Protein AF-A0A2R6RPQ1-F1 (afdb_monomer_lite)

pLDDT: mean 72.68, std 21.68, range [27.14, 97.88]

Radius of gyration: 32.25 Å; chains: 1; bounding box: 82×90×90 Å

Sequence (615 aa):
MAISNAATFDIHPNHFAHPYYYAAYEILMYARKSGQYRSARMYDILIGACVKQGRFLASSLLSSILVKDWQAYSARQKSISAQGKSASSKCTKACSIDSGVDHPSSQGKLSWEEASLLAGTGTGISETLTSPPYPTAQLLTLITSGIEIVMSHPNAYRYFHEFMMKLIRSFKGTECLPIPSLDTRSHHALLHCALRHRFSPRLASDILEHMCGSSDRPLKPTIETFNILTRSGTILGRLDISEAALEALRREHNFITSNNGSLLPSLDKEASPPLTARNRPELKPGRWKPPIALDGQLTLPKGMLAPRTPVKADAYTVTSYLTHLTSVGEAHLVVESLFHALPELSSIDHPEWGDLLADERRAVQRQSRAVDLRRVVALGPQFFAVLLNVLSKAGQTGLFKRVWTLAIQAQQAGWIKGFSTDTVPWCLSIHAYTSVLQCYTKQLLRGSRRSTVNNRDVWIPHTNHLIQGWARFVYQRDQLRLPSKQSKEADNLMFRSSISGGQAVYHSLNEMRMAAEAEGVHGLELPSPDTRFFQAALELFSLKPGAQGGWSPRSSRWTPMLQEVAEVMVSTGHPVPSGFRHLLVDRWEPGTRHFARPPTLNRSPFAYSHVVKNT

Structure (mmCIF, N/CA/C/O backbone):
data_AF-A0A2R6RPQ1-F1
#
_entry.id   AF-A0A2R6RPQ1-F1
#
loop_
_atom_site.group_PDB
_atom_site.id
_atom_site.type_symbol
_atom_site.label_atom_id
_atom_site.label_alt_id
_atom_site.label_comp_id
_atom_site.label_asym_id
_atom_site.label_entity_id
_atom_site.label_seq_id
_atom_site.pdbx_PDB_ins_code
_atom_site.Cartn_x
_atom_site.Cartn_y
_atom_site.Cartn_z
_atom_site.occupancy
_atom_site.B_iso_or_equiv
_atom_site.auth_seq_id
_atom_site.auth_comp_id
_atom_site.auth_asym_id
_atom_site.auth_atom_id
_atom_site.pdbx_PDB_model_num
ATOM 1 N N . MET A 1 1 ? -15.380 53.164 49.530 1.00 34.97 1 MET A N 1
ATOM 2 C CA . MET A 1 1 ? -14.778 51.996 50.209 1.00 34.97 1 MET A CA 1
ATOM 3 C C . MET A 1 1 ? -14.225 51.069 49.144 1.00 34.97 1 MET A C 1
ATOM 5 O O . MET A 1 1 ? -14.995 50.598 48.317 1.00 34.97 1 MET A O 1
ATOM 9 N N . ALA A 1 2 ? -12.903 50.900 49.102 1.00 31.56 2 ALA A N 1
ATOM 10 C CA . ALA A 1 2 ? -12.230 50.030 48.145 1.00 31.56 2 ALA A CA 1
ATOM 11 C C . ALA A 1 2 ? -12.660 48.574 48.380 1.00 31.56 2 ALA A C 1
ATOM 13 O O . ALA A 1 2 ? -12.463 48.032 49.468 1.00 31.56 2 ALA A O 1
ATOM 14 N N . ILE A 1 3 ? -13.289 47.965 47.376 1.00 31.59 3 ILE A N 1
ATOM 15 C CA . ILE A 1 3 ? -13.636 46.547 47.399 1.00 31.59 3 ILE A CA 1
ATOM 16 C C . ILE A 1 3 ? -12.333 45.775 47.201 1.00 31.59 3 ILE A C 1
ATOM 18 O O . ILE A 1 3 ? -11.701 45.852 46.151 1.00 31.59 3 ILE A O 1
ATOM 22 N N . SER A 1 4 ? -11.930 45.072 48.256 1.00 32.50 4 SER A N 1
ATOM 23 C CA . SER A 1 4 ? -10.902 44.036 48.248 1.00 32.50 4 SER A CA 1
ATOM 24 C C . SER A 1 4 ? -11.109 43.094 47.055 1.00 32.50 4 SER A C 1
ATOM 26 O O . SER A 1 4 ? -12.174 42.487 46.915 1.00 32.50 4 SER A O 1
ATOM 28 N N . ASN A 1 5 ? -10.099 42.994 46.185 1.00 33.78 5 ASN A N 1
ATOM 29 C CA . ASN A 1 5 ? -10.047 42.006 45.114 1.00 33.78 5 ASN A CA 1
ATOM 30 C C . ASN A 1 5 ? -10.124 40.606 45.735 1.00 33.78 5 ASN A C 1
ATOM 32 O O . ASN A 1 5 ? -9.162 40.120 46.329 1.00 33.78 5 ASN A O 1
ATOM 36 N N . ALA A 1 6 ? -11.285 39.965 45.601 1.00 35.72 6 ALA A N 1
ATOM 37 C CA . ALA A 1 6 ? -11.479 38.575 45.973 1.00 35.72 6 ALA A CA 1
ATOM 38 C C . ALA A 1 6 ? -10.457 37.699 45.231 1.00 35.72 6 ALA A C 1
ATOM 40 O O . ALA A 1 6 ? -10.316 37.802 44.012 1.00 35.72 6 ALA A O 1
ATOM 41 N N . ALA A 1 7 ? -9.754 36.862 45.998 1.00 37.88 7 ALA A N 1
ATOM 42 C CA . ALA A 1 7 ? -8.619 36.048 45.586 1.00 37.88 7 ALA A CA 1
ATOM 43 C C . ALA A 1 7 ? -8.793 35.419 44.194 1.00 37.88 7 ALA A C 1
ATOM 45 O O . ALA A 1 7 ? -9.527 34.445 43.995 1.00 37.88 7 ALA A O 1
ATOM 46 N N . THR A 1 8 ? -8.072 35.963 43.216 1.00 40.41 8 THR A N 1
ATOM 47 C CA . THR A 1 8 ? -7.733 35.243 41.996 1.00 40.41 8 THR A CA 1
ATOM 48 C C . THR A 1 8 ? -7.023 33.961 42.424 1.00 40.41 8 THR A C 1
ATOM 50 O O . THR A 1 8 ? -6.099 34.005 43.230 1.00 40.41 8 THR A O 1
ATOM 53 N N . PHE A 1 9 ? -7.453 32.808 41.910 1.00 41.06 9 PHE A N 1
ATOM 54 C CA . PHE A 1 9 ? -6.658 31.581 41.980 1.00 41.06 9 PHE A CA 1
ATOM 55 C C . PHE A 1 9 ? -5.396 31.811 41.127 1.00 41.06 9 PHE A C 1
ATOM 57 O O . PHE A 1 9 ? -5.355 31.454 39.949 1.00 41.06 9 PHE A O 1
ATOM 64 N N . ASP A 1 10 ? -4.409 32.505 41.694 1.00 51.81 10 ASP A N 1
ATOM 65 C CA . ASP A 1 10 ? -3.097 32.724 41.099 1.00 51.81 10 ASP A CA 1
ATOM 66 C C . ASP A 1 10 ? -2.303 31.442 41.288 1.00 51.81 10 ASP A C 1
ATOM 68 O O . ASP A 1 10 ? -1.643 31.196 42.300 1.00 51.81 10 ASP A O 1
ATOM 72 N N . ILE A 1 11 ? -2.426 30.563 40.297 1.00 54.38 11 ILE A N 1
ATOM 73 C CA . ILE A 1 11 ? -1.554 29.406 40.197 1.00 54.38 11 ILE A CA 1
ATOM 74 C C . ILE A 1 11 ? -0.184 29.942 39.785 1.00 54.38 11 ILE A C 1
ATOM 76 O O . ILE A 1 11 ? 0.103 30.107 38.607 1.00 54.38 11 ILE A O 1
ATOM 80 N N . HIS A 1 12 ? 0.638 30.291 40.771 1.00 62.16 12 HIS A N 1
ATOM 81 C CA . HIS A 1 12 ? 1.961 30.839 40.522 1.00 62.16 12 HIS A CA 1
ATOM 82 C C . HIS A 1 12 ? 2.840 29.791 39.806 1.00 62.16 12 HIS A C 1
ATOM 84 O O . HIS A 1 12 ? 2.807 28.621 40.195 1.00 62.16 12 HIS A O 1
ATOM 90 N N . PRO A 1 13 ? 3.664 30.181 38.811 1.00 55.53 13 PRO A N 1
ATOM 91 C CA . PRO A 1 13 ? 4.709 29.357 38.187 1.00 55.53 13 PRO A CA 1
ATOM 92 C C . PRO A 1 13 ? 5.431 28.381 39.119 1.00 55.53 13 PRO A C 1
ATOM 94 O O . PRO A 1 13 ? 5.660 27.222 38.787 1.00 55.53 13 PRO A O 1
ATOM 97 N N . ASN A 1 14 ? 5.742 28.860 40.320 1.00 64.38 14 ASN A N 1
ATOM 98 C CA . ASN A 1 14 ? 6.535 28.151 41.320 1.00 64.38 14 ASN A CA 1
ATOM 99 C C . ASN A 1 14 ? 5.770 27.005 42.004 1.00 64.38 14 ASN A C 1
ATOM 101 O O . ASN A 1 14 ? 6.375 26.201 42.702 1.00 64.38 14 ASN A O 1
ATOM 105 N N . HIS A 1 15 ? 4.453 26.896 41.804 1.00 56.19 15 HIS A N 1
ATOM 106 C CA . HIS A 1 15 ? 3.652 25.768 42.297 1.00 56.19 15 HIS A CA 1
ATOM 107 C C . HIS A 1 15 ? 3.852 24.500 41.461 1.00 56.19 15 HIS A C 1
ATOM 109 O O . HIS A 1 15 ? 3.397 23.416 41.827 1.00 56.19 15 HIS A O 1
ATOM 115 N N . PHE A 1 16 ? 4.552 24.622 40.337 1.00 60.72 16 PHE A N 1
ATOM 116 C CA . PHE A 1 16 ? 4.850 23.529 39.440 1.00 60.72 16 PHE A CA 1
ATOM 117 C C . PHE A 1 16 ? 6.276 23.040 39.675 1.00 60.72 16 PHE A C 1
ATOM 119 O O . PHE A 1 16 ? 7.216 23.483 39.027 1.00 60.72 16 PHE A O 1
ATOM 126 N N . ALA A 1 17 ? 6.433 22.070 40.580 1.00 53.12 17 ALA A N 1
ATOM 127 C CA . ALA A 1 17 ? 7.731 21.441 40.858 1.00 53.12 17 ALA A CA 1
ATOM 128 C C . ALA A 1 17 ? 8.337 20.725 39.632 1.00 53.12 17 ALA A C 1
ATOM 130 O O . ALA A 1 17 ? 9.531 20.444 39.599 1.00 53.12 17 ALA A O 1
ATOM 131 N N . HIS A 1 18 ? 7.517 20.423 38.617 1.00 48.12 18 HIS A N 1
ATOM 132 C CA . HIS A 1 18 ? 7.955 19.768 37.391 1.00 48.12 18 HIS A CA 1
ATOM 133 C C . HIS A 1 18 ? 7.893 20.741 36.198 1.00 48.12 18 HIS A C 1
ATOM 135 O O . HIS A 1 18 ? 6.820 21.299 35.941 1.00 48.12 18 HIS A O 1
ATOM 141 N N . PRO A 1 19 ? 8.963 20.850 35.380 1.00 52.66 19 PRO A N 1
ATOM 142 C CA . PRO A 1 19 ? 9.015 21.725 34.198 1.00 52.66 19 PRO A CA 1
ATOM 143 C C . PRO A 1 19 ? 7.858 21.554 33.198 1.00 52.66 19 PRO A C 1
ATOM 145 O O . PRO A 1 19 ? 7.511 22.469 32.459 1.00 52.66 19 PRO A O 1
ATOM 148 N N . TYR A 1 20 ? 7.226 20.379 33.176 1.00 49.62 20 TYR A N 1
ATOM 149 C CA . TYR A 1 20 ? 6.141 20.062 32.251 1.00 49.62 20 TYR A CA 1
ATOM 150 C C . TYR A 1 20 ? 4.796 20.653 32.679 1.00 49.62 20 TYR A C 1
ATOM 152 O O . TYR A 1 20 ? 3.994 21.035 31.827 1.00 49.62 20 TYR A O 1
ATOM 160 N N . TYR A 1 21 ? 4.557 20.778 33.986 1.00 54.41 21 TYR A N 1
ATOM 161 C CA . TYR A 1 21 ? 3.373 21.467 34.494 1.00 54.41 21 TYR A CA 1
ATOM 162 C C . TYR A 1 21 ? 3.464 22.971 34.235 1.00 54.41 21 TYR A C 1
ATOM 164 O O . TYR A 1 21 ? 2.461 23.595 33.898 1.00 54.41 21 TYR A O 1
ATOM 172 N N . TYR A 1 22 ? 4.682 23.513 34.295 1.00 63.03 22 TYR A N 1
ATOM 173 C CA . TYR A 1 22 ? 4.964 24.894 33.928 1.00 63.03 22 TYR A CA 1
ATOM 174 C C . TYR A 1 22 ? 4.674 25.163 32.442 1.00 63.03 22 TYR A C 1
ATOM 176 O O . TYR A 1 22 ? 3.955 26.104 32.125 1.00 63.03 22 TYR A O 1
ATOM 184 N N . ALA A 1 23 ? 5.117 24.288 31.531 1.00 55.12 23 ALA A N 1
ATOM 185 C CA . ALA A 1 23 ? 4.832 24.433 30.099 1.00 55.12 23 ALA A CA 1
ATOM 186 C C . ALA A 1 23 ? 3.325 24.361 29.772 1.00 55.12 23 ALA A C 1
ATOM 188 O O . ALA A 1 23 ? 2.811 25.170 29.001 1.00 55.12 23 ALA A O 1
ATOM 189 N N . ALA A 1 24 ? 2.586 23.425 30.382 1.00 57.16 24 ALA A N 1
ATOM 190 C CA . ALA A 1 24 ? 1.132 23.342 30.211 1.00 57.16 24 ALA A CA 1
ATOM 191 C C . ALA A 1 24 ? 0.411 24.582 30.771 1.00 57.16 24 ALA A C 1
ATOM 193 O O . ALA A 1 24 ? -0.535 25.080 30.157 1.00 57.16 24 ALA A O 1
ATOM 194 N N . TYR A 1 25 ? 0.882 25.098 31.909 1.00 69.06 25 TYR A N 1
ATOM 195 C CA . TYR A 1 25 ? 0.409 26.349 32.493 1.00 69.06 25 TYR A CA 1
ATOM 196 C C . TYR A 1 25 ? 0.687 27.550 31.583 1.00 69.06 25 TYR A C 1
ATOM 198 O O . TYR A 1 25 ? -0.220 28.348 31.359 1.00 69.06 25 TYR A O 1
ATOM 206 N N . GLU A 1 26 ? 1.880 27.661 30.993 1.00 62.97 26 GLU A N 1
ATOM 207 C CA . GLU A 1 26 ? 2.202 28.747 30.062 1.00 62.97 26 GLU A CA 1
ATOM 208 C C . GLU A 1 26 ? 1.294 28.742 28.832 1.00 62.97 26 GLU A C 1
ATOM 210 O O . GLU A 1 26 ? 0.776 29.794 28.464 1.00 62.97 26 GLU A O 1
ATOM 215 N N . ILE A 1 27 ? 1.020 27.573 28.244 1.00 59.56 27 ILE A N 1
ATOM 216 C CA . ILE A 1 27 ? 0.085 27.442 27.113 1.00 59.56 27 ILE A CA 1
ATOM 217 C C . ILE A 1 27 ? -1.307 27.957 27.503 1.00 59.56 27 ILE A C 1
ATOM 219 O O . ILE A 1 27 ? -1.929 28.721 26.761 1.00 59.56 27 ILE A O 1
ATOM 223 N N . LEU A 1 28 ? -1.784 27.585 28.693 1.00 57.44 28 LEU A N 1
ATOM 224 C CA . LEU A 1 28 ? -3.063 28.045 29.238 1.00 57.44 28 LEU A CA 1
ATOM 225 C C . LEU A 1 28 ? -3.078 29.554 29.513 1.00 57.44 28 LEU A C 1
ATOM 227 O O . LEU A 1 28 ? -4.072 30.225 29.228 1.00 57.44 28 LEU A O 1
ATOM 231 N N . MET A 1 29 ? -1.981 30.106 30.030 1.00 67.19 29 MET A N 1
ATOM 232 C CA . MET A 1 29 ? -1.843 31.538 30.294 1.00 67.19 29 MET A CA 1
ATOM 233 C C . MET A 1 29 ? -1.752 32.352 29.004 1.00 67.19 29 MET A C 1
ATOM 235 O O . MET A 1 29 ? -2.341 33.430 28.930 1.00 67.19 29 MET A O 1
ATOM 239 N N . TYR A 1 30 ? -1.100 31.832 27.965 1.00 56.69 30 TYR A N 1
ATOM 240 C CA . TYR A 1 30 ? -1.080 32.442 26.635 1.00 56.69 30 TYR A CA 1
ATOM 241 C C . TYR A 1 30 ? -2.463 32.425 25.974 1.00 56.69 30 TYR A C 1
ATOM 243 O O . TYR A 1 30 ? -2.905 33.449 25.446 1.00 56.69 30 TYR A O 1
ATOM 251 N N . ALA A 1 31 ? -3.197 31.313 26.070 1.00 56.12 31 ALA A N 1
ATOM 252 C CA . ALA A 1 31 ? -4.586 31.237 25.610 1.00 56.12 31 ALA A CA 1
ATOM 253 C C . ALA A 1 31 ? -5.502 32.216 26.373 1.00 56.12 31 ALA A C 1
ATOM 255 O O . ALA A 1 31 ? -6.422 32.799 25.807 1.00 56.12 31 ALA A O 1
ATOM 256 N N . ARG A 1 32 ? -5.225 32.446 27.664 1.00 57.81 32 ARG A N 1
ATOM 257 C CA . ARG A 1 32 ? -5.951 33.417 28.497 1.00 57.81 32 ARG A CA 1
ATOM 258 C C . ARG A 1 32 ? -5.621 34.869 28.139 1.00 57.81 32 ARG A C 1
ATOM 260 O O . ARG A 1 32 ? -6.533 35.687 28.087 1.00 57.81 32 ARG A O 1
ATOM 267 N N . LYS A 1 33 ? -4.349 35.187 27.878 1.00 58.38 33 LYS A N 1
ATOM 268 C CA . LYS A 1 33 ? -3.893 36.530 27.471 1.00 58.38 33 LYS A CA 1
ATOM 269 C C . LYS A 1 33 ? -4.378 36.929 26.075 1.00 58.38 33 LYS A C 1
ATOM 271 O O . LYS A 1 33 ? -4.585 38.108 25.831 1.00 58.38 33 LYS A O 1
ATOM 276 N N . SER A 1 34 ? -4.576 35.962 25.179 1.00 55.28 34 SER A N 1
ATOM 277 C CA . SER A 1 34 ? -5.017 36.202 23.795 1.00 55.28 34 SER A CA 1
ATOM 278 C C . SER A 1 34 ? -6.529 36.416 23.633 1.00 55.28 34 SER A C 1
ATOM 280 O O . SER A 1 34 ? -6.989 36.629 22.516 1.00 55.28 34 SER A O 1
ATOM 282 N N . GLY A 1 35 ? -7.313 36.379 24.719 1.00 48.66 35 GLY A N 1
ATOM 283 C CA . GLY A 1 35 ? -8.727 36.775 24.702 1.00 48.66 35 GLY A CA 1
ATOM 284 C C . GLY A 1 35 ? -9.652 35.896 23.852 1.00 48.66 35 GLY A C 1
ATOM 285 O O . GLY A 1 35 ? -10.775 36.303 23.567 1.00 48.66 35 GLY A O 1
ATOM 286 N N . GLN A 1 36 ? -9.217 34.700 23.435 1.00 51.22 36 GLN A N 1
ATOM 287 C CA . GLN A 1 36 ? -10.046 33.825 22.606 1.00 51.22 36 GLN A CA 1
ATOM 288 C C . GLN A 1 36 ? -11.323 33.400 23.350 1.00 51.22 36 GLN A C 1
ATOM 290 O O . GLN A 1 36 ? -11.267 32.886 24.474 1.00 51.22 36 GLN A O 1
ATOM 295 N N . TYR A 1 37 ? -12.483 33.571 22.707 1.00 51.00 37 TYR A N 1
ATOM 296 C CA . TYR A 1 37 ? -13.746 33.041 23.213 1.00 51.00 37 TYR A CA 1
ATOM 297 C C . TYR A 1 37 ? -13.701 31.513 23.200 1.00 51.00 37 TYR A C 1
ATOM 299 O O . TYR A 1 37 ? -13.619 30.854 22.163 1.00 51.00 37 TYR A O 1
ATOM 307 N N . ARG A 1 38 ? -13.739 30.954 24.405 1.00 58.47 38 ARG A N 1
ATOM 308 C CA . ARG A 1 38 ? -13.648 29.523 24.677 1.00 58.47 38 ARG A CA 1
ATOM 309 C C . ARG A 1 38 ? -14.938 28.847 24.212 1.00 58.47 38 ARG A C 1
ATOM 311 O O . ARG A 1 38 ? -15.959 28.944 24.886 1.00 58.47 38 ARG A O 1
ATOM 318 N N . SER A 1 39 ? -14.902 28.166 23.069 1.00 55.00 39 SER A N 1
ATOM 319 C CA . SER A 1 39 ? -16.019 27.336 22.602 1.00 55.00 39 SER A CA 1
ATOM 320 C C . SER A 1 39 ? -15.804 25.870 22.987 1.00 55.00 39 SER A C 1
ATOM 322 O O . SER A 1 39 ? -14.671 25.390 23.011 1.00 55.00 39 SER A O 1
ATOM 324 N N . ALA A 1 40 ? -16.890 25.135 23.251 1.00 45.44 40 ALA A N 1
ATOM 325 C CA . ALA A 1 40 ? -16.843 23.688 23.507 1.00 45.44 40 ALA A CA 1
ATOM 326 C C . ALA A 1 40 ? -16.079 22.930 22.400 1.00 45.44 40 ALA A C 1
ATOM 328 O O . ALA A 1 40 ? -15.257 22.062 22.678 1.00 45.44 40 ALA A O 1
ATOM 329 N N . ARG A 1 41 ? -16.238 23.380 21.148 1.00 47.91 41 ARG A N 1
ATOM 330 C CA . ARG A 1 41 ? -15.550 22.846 19.967 1.00 47.91 41 ARG A CA 1
ATOM 331 C C . ARG A 1 41 ? -14.022 22.939 20.055 1.00 47.91 41 ARG A C 1
ATOM 333 O O . ARG A 1 41 ? -13.338 22.023 19.611 1.00 47.91 41 ARG A O 1
ATOM 340 N N . MET A 1 42 ? -13.471 24.012 20.629 1.00 52.00 42 MET A N 1
ATOM 341 C CA . MET A 1 42 ? -12.019 24.151 20.818 1.00 52.00 42 MET A CA 1
ATOM 342 C C . MET A 1 42 ? -11.484 23.084 21.781 1.00 52.00 42 MET A C 1
ATOM 344 O O . MET A 1 42 ? -10.427 22.498 21.539 1.00 52.00 42 MET A O 1
ATOM 348 N N . TYR A 1 43 ? -12.234 22.797 22.846 1.00 53.25 43 TYR A N 1
ATOM 349 C CA . TYR A 1 43 ? -11.879 21.764 23.815 1.00 53.25 43 TYR A CA 1
ATOM 350 C C . TYR A 1 43 ? -11.972 20.362 23.220 1.00 53.25 43 TYR A C 1
ATOM 352 O O . TYR A 1 43 ? -11.043 19.575 23.398 1.00 53.25 43 TYR A O 1
ATOM 360 N N . ASP A 1 44 ? -13.008 20.081 22.431 1.00 49.03 44 ASP A N 1
ATOM 361 C CA . ASP A 1 44 ? -13.149 18.802 21.730 1.00 49.03 44 ASP A CA 1
ATOM 362 C C . ASP A 1 44 ? -12.015 18.563 20.723 1.00 49.03 44 ASP A C 1
ATOM 364 O O . ASP A 1 44 ? -11.501 17.446 20.610 1.00 49.03 44 ASP A O 1
ATOM 368 N N . ILE A 1 45 ? -11.566 19.613 20.025 1.00 50.59 45 ILE A N 1
ATOM 369 C CA . ILE A 1 45 ? -10.430 19.538 19.096 1.00 50.59 45 ILE A CA 1
ATOM 370 C C . ILE A 1 45 ? -9.124 19.288 19.856 1.00 50.59 45 ILE A C 1
ATOM 372 O O . ILE A 1 45 ? -8.342 18.429 19.447 1.00 50.59 45 ILE A O 1
ATOM 376 N N . LEU A 1 46 ? -8.892 19.984 20.971 1.00 50.53 46 LEU A N 1
ATOM 377 C CA . LEU A 1 46 ? -7.667 19.859 21.763 1.00 50.53 46 LEU A CA 1
ATOM 378 C C . LEU A 1 46 ? -7.567 18.484 22.440 1.00 50.53 46 LEU A C 1
ATOM 380 O O . LEU A 1 46 ? -6.563 17.788 22.287 1.00 50.53 46 LEU A O 1
ATOM 384 N N . ILE A 1 47 ? -8.637 18.048 23.109 1.00 51.81 47 ILE A N 1
ATOM 385 C CA . ILE A 1 47 ? -8.743 16.715 23.719 1.00 51.81 47 ILE A CA 1
ATOM 386 C C . ILE A 1 47 ? -8.648 15.648 22.627 1.00 51.81 47 ILE A C 1
ATOM 388 O O . ILE A 1 47 ? -7.875 14.695 22.740 1.00 51.81 47 ILE A O 1
ATOM 392 N N . GLY A 1 48 ? -9.354 15.839 21.511 1.00 50.62 48 GLY A N 1
ATOM 393 C CA . GLY A 1 48 ? -9.275 14.972 20.344 1.00 50.62 48 GLY A CA 1
ATOM 394 C C . GLY A 1 48 ? -7.849 14.842 19.805 1.00 50.62 48 GLY A C 1
ATOM 395 O O . GLY A 1 48 ? -7.409 13.724 19.533 1.00 50.62 48 GLY A O 1
ATOM 396 N N . ALA A 1 49 ? -7.106 15.943 19.689 1.00 48.22 49 ALA A N 1
ATOM 397 C CA . ALA A 1 49 ? -5.726 15.964 19.213 1.00 48.22 49 ALA A CA 1
ATOM 398 C C . ALA A 1 49 ? -4.767 15.255 20.181 1.00 48.22 49 ALA A C 1
ATOM 400 O O . ALA A 1 49 ? -3.949 14.440 19.735 1.00 48.22 49 ALA A O 1
ATOM 401 N N . CYS A 1 50 ? -4.907 15.490 21.488 1.00 49.75 50 CYS A N 1
ATOM 402 C CA . CYS A 1 50 ? -4.085 14.847 22.511 1.00 49.75 50 CYS A CA 1
ATOM 403 C C . CYS A 1 50 ? -4.370 13.335 22.622 1.00 49.75 50 CYS A C 1
ATOM 405 O O . CYS A 1 50 ? -3.433 12.538 22.716 1.00 49.75 50 CYS A O 1
ATOM 407 N N . VAL A 1 51 ? -5.634 12.917 22.497 1.00 46.84 51 VAL A N 1
ATOM 408 C CA . VAL A 1 51 ? -6.044 11.501 22.452 1.00 46.84 51 VAL A CA 1
ATOM 409 C C . VAL A 1 51 ? -5.559 10.812 21.166 1.00 46.84 51 VAL A C 1
ATOM 411 O O . VAL A 1 51 ? -5.020 9.709 21.232 1.00 46.84 51 VAL A O 1
ATOM 414 N N . LYS A 1 52 ? -5.671 11.455 19.987 1.00 46.06 52 LYS A N 1
ATOM 415 C CA . LYS A 1 52 ? -5.232 10.878 18.689 1.00 46.06 52 LYS A CA 1
ATOM 416 C C . LYS A 1 52 ? -3.717 10.669 18.586 1.00 46.06 52 LYS A C 1
ATOM 418 O O . LYS A 1 52 ? -3.289 9.864 17.769 1.00 46.06 52 LYS A O 1
ATOM 423 N N . GLN A 1 53 ? -2.903 11.393 19.355 1.00 48.84 53 GLN A N 1
ATOM 424 C CA . GLN A 1 53 ? -1.433 11.297 19.304 1.00 48.84 53 GLN A CA 1
ATOM 425 C C . GLN A 1 53 ? -0.825 10.378 20.375 1.00 48.84 53 GLN A C 1
ATOM 427 O O . GLN A 1 53 ? 0.395 10.332 20.502 1.00 48.84 53 GLN A O 1
ATOM 432 N N . GLY A 1 54 ? -1.637 9.675 21.175 1.00 46.22 54 GLY A N 1
ATOM 433 C CA . GLY A 1 54 ? -1.123 8.917 22.324 1.00 46.22 54 GLY A CA 1
ATOM 434 C C . GLY A 1 54 ? -0.559 9.814 23.438 1.00 46.22 54 GLY A C 1
ATOM 435 O O . GLY A 1 54 ? 0.202 9.352 24.280 1.00 46.22 54 GLY A O 1
ATOM 436 N N . ARG A 1 55 ? -0.936 11.101 23.461 1.00 55.44 55 ARG A N 1
ATOM 437 C CA . ARG A 1 55 ? -0.480 12.134 24.410 1.00 55.44 55 ARG A CA 1
ATOM 438 C C . ARG A 1 55 ? -1.513 12.323 25.529 1.00 55.44 55 ARG A C 1
ATOM 440 O O . ARG A 1 55 ? -1.913 13.439 25.860 1.00 55.44 55 ARG A O 1
ATOM 447 N N . PHE A 1 56 ? -1.971 11.208 26.099 1.00 52.72 56 PHE A N 1
ATOM 448 C CA . PHE A 1 56 ? -3.075 11.173 27.064 1.00 52.72 56 PHE A CA 1
ATOM 449 C C . PHE A 1 56 ? -2.736 11.866 28.387 1.00 52.72 56 PHE A C 1
ATOM 451 O O . PHE A 1 56 ? -3.612 12.502 28.946 1.00 52.72 56 PHE A O 1
ATOM 458 N N . LEU A 1 57 ? -1.475 11.824 28.841 1.00 48.25 57 LEU A N 1
ATOM 459 C CA . LEU A 1 57 ? -1.015 12.518 30.054 1.00 48.25 57 LEU A CA 1
ATOM 460 C C . LEU A 1 57 ? -1.138 14.040 29.932 1.00 48.25 57 LEU A C 1
ATOM 462 O O . LEU A 1 57 ? -1.667 14.686 30.829 1.00 48.25 57 LEU A O 1
ATOM 466 N N . ALA A 1 58 ? -0.712 14.607 28.798 1.00 51.66 58 ALA A N 1
ATOM 467 C CA . ALA A 1 58 ? -0.913 16.023 28.503 1.00 51.66 58 ALA A CA 1
ATOM 468 C C . ALA A 1 58 ? -2.408 16.339 28.336 1.00 51.66 58 ALA A C 1
ATOM 470 O O . ALA A 1 58 ? -2.870 17.343 28.865 1.00 51.66 58 ALA A O 1
ATOM 471 N N . SER A 1 59 ? -3.181 15.449 27.694 1.00 51.16 59 SER A N 1
ATOM 472 C CA . SER A 1 59 ? -4.642 15.578 27.582 1.00 51.16 59 SER A CA 1
ATOM 473 C C . SER A 1 59 ? -5.336 15.590 28.938 1.00 51.16 59 SER A C 1
ATOM 475 O O . SER A 1 59 ? -6.236 16.394 29.139 1.00 51.16 59 SER A O 1
ATOM 477 N N . SER A 1 60 ? -4.962 14.696 29.856 1.00 51.66 60 SER A N 1
ATOM 478 C CA . SER A 1 60 ? -5.578 14.552 31.175 1.00 51.66 60 SER A CA 1
ATOM 479 C C . SER A 1 60 ? -5.171 15.695 32.090 1.00 51.66 60 SER A C 1
ATOM 481 O O . SER A 1 60 ? -6.002 16.187 32.845 1.00 51.66 60 SER A O 1
ATOM 483 N N . LEU A 1 61 ? -3.931 16.179 31.972 1.00 54.12 61 LEU A N 1
ATOM 484 C CA . LEU A 1 61 ? -3.475 17.372 32.678 1.00 54.12 61 LEU A CA 1
ATOM 485 C C . LEU A 1 61 ? -4.158 18.631 32.175 1.00 54.12 61 LEU A C 1
ATOM 487 O O . LEU A 1 61 ? -4.762 19.332 32.984 1.00 54.12 61 LEU A O 1
ATOM 491 N N . LEU A 1 62 ? -4.157 18.876 30.862 1.00 56.91 62 LEU A N 1
ATOM 492 C CA . LEU A 1 62 ? -4.915 19.985 30.294 1.00 56.91 62 LEU A CA 1
ATOM 493 C C . LEU A 1 62 ? -6.397 19.853 30.635 1.00 56.91 62 LEU A C 1
ATOM 495 O O . LEU A 1 62 ? -6.973 20.823 31.093 1.00 56.91 62 LEU A O 1
ATOM 499 N N . SER A 1 63 ? -7.003 18.669 30.523 1.00 53.06 63 SER A N 1
ATOM 500 C CA . SER A 1 63 ? -8.414 18.471 30.890 1.00 53.06 63 SER A CA 1
ATOM 501 C C . SER A 1 63 ? -8.664 18.757 32.369 1.00 53.06 63 SER A C 1
ATOM 503 O O . SER A 1 63 ? -9.621 19.447 32.688 1.00 53.06 63 SER A O 1
ATOM 505 N N . SER A 1 64 ? -7.801 18.303 33.283 1.00 50.75 64 SER A N 1
ATOM 506 C CA . SER A 1 64 ? -7.947 18.578 34.720 1.00 50.75 64 SER A CA 1
ATOM 507 C C . SER A 1 64 ? -7.819 20.070 35.047 1.00 50.75 64 SER A C 1
ATOM 509 O O . SER A 1 64 ? -8.600 20.596 35.842 1.00 50.75 64 SER A O 1
ATOM 511 N N . ILE A 1 65 ? -6.893 20.772 34.383 1.00 56.59 65 ILE A N 1
ATOM 512 C CA . ILE A 1 65 ? -6.707 22.217 34.538 1.00 56.59 65 ILE A CA 1
ATOM 513 C C . ILE A 1 65 ? -7.900 22.969 33.933 1.00 56.59 65 ILE A C 1
ATOM 515 O O . ILE A 1 65 ? -8.424 23.891 34.551 1.00 56.59 65 ILE A O 1
ATOM 519 N N . LEU A 1 66 ? -8.389 22.533 32.773 1.00 55.72 66 LEU A N 1
ATOM 520 C CA . LEU A 1 66 ? -9.536 23.118 32.082 1.00 55.72 66 LEU A CA 1
ATOM 521 C C . LEU A 1 66 ? -10.855 22.903 32.832 1.00 55.72 66 LEU A C 1
ATOM 523 O O . LEU A 1 66 ? -11.660 23.827 32.912 1.00 55.72 66 LEU A O 1
ATOM 527 N N . VAL A 1 67 ? -11.066 21.731 33.436 1.00 54.28 67 VAL A N 1
ATOM 528 C CA . VAL A 1 67 ? -12.238 21.445 34.279 1.00 54.28 67 VAL A CA 1
ATOM 529 C C . VAL A 1 67 ? -12.218 22.313 35.535 1.00 54.28 67 VAL A C 1
ATOM 531 O O . VAL A 1 67 ? -13.244 22.901 35.880 1.00 54.28 67 VAL A O 1
ATOM 534 N N . LYS A 1 68 ? -11.062 22.458 36.197 1.00 52.75 68 LYS A N 1
ATOM 535 C CA . LYS A 1 68 ? -10.927 23.366 37.347 1.00 52.75 68 LYS A CA 1
ATOM 536 C C . LYS A 1 68 ? -11.165 24.826 36.960 1.00 52.75 68 LYS A C 1
ATOM 538 O O . LYS A 1 68 ? -11.848 25.540 37.693 1.00 52.75 68 LYS A O 1
ATOM 543 N N . ASP A 1 69 ? -10.660 25.259 35.808 1.00 52.91 69 ASP A N 1
ATOM 544 C CA . ASP A 1 69 ? -10.880 26.620 35.307 1.00 52.91 69 ASP A CA 1
ATOM 545 C C . ASP A 1 69 ? -12.363 26.862 34.958 1.00 52.91 69 ASP A C 1
ATOM 547 O O . ASP A 1 69 ? -12.933 27.898 35.305 1.00 52.91 69 ASP A O 1
ATOM 551 N N . TRP A 1 70 ? -13.044 25.873 34.369 1.00 65.69 70 TRP A N 1
ATOM 552 C CA . TRP A 1 70 ? -14.486 25.930 34.101 1.00 65.69 70 TRP A CA 1
ATOM 553 C C . TRP A 1 70 ? -15.334 25.974 35.383 1.00 65.69 70 TRP A C 1
ATOM 555 O O . TRP A 1 70 ? -16.295 26.747 35.468 1.00 65.69 70 TRP A O 1
ATOM 565 N N . GLN A 1 71 ? -14.974 25.197 36.408 1.00 59.34 71 GLN A N 1
ATOM 566 C CA . GLN A 1 71 ? -15.634 25.241 37.719 1.00 59.34 71 GLN A CA 1
ATOM 567 C C . GLN A 1 71 ? -15.463 26.615 38.381 1.00 59.34 71 GLN A C 1
ATOM 569 O O . GLN A 1 71 ? -16.436 27.182 38.886 1.00 59.34 71 GLN A O 1
ATOM 574 N N . ALA A 1 72 ? -14.256 27.187 38.318 1.00 59.47 72 ALA A N 1
ATOM 575 C CA . ALA A 1 72 ? -13.977 28.526 38.829 1.00 59.47 72 ALA A CA 1
ATOM 576 C C . ALA A 1 72 ? -14.771 29.606 38.074 1.00 59.47 72 ALA A C 1
ATOM 578 O O . ALA A 1 72 ? -15.309 30.522 38.696 1.00 59.47 72 ALA A O 1
ATOM 579 N N . TYR A 1 73 ? -14.901 29.489 36.750 1.00 65.94 73 TYR A N 1
ATOM 580 C CA . TYR A 1 73 ? -15.738 30.382 35.945 1.00 65.94 73 TYR A CA 1
ATOM 581 C C . TYR A 1 73 ? -17.227 30.272 36.314 1.00 65.94 73 TYR A C 1
ATOM 583 O O . TYR A 1 73 ? -17.896 31.283 36.529 1.00 65.94 73 TYR A O 1
ATOM 591 N N . SER A 1 74 ? -17.737 29.049 36.466 1.00 58.75 74 SER A N 1
ATOM 592 C CA . SER A 1 74 ? -19.136 28.791 36.831 1.00 58.75 74 SER A CA 1
ATOM 593 C C . SER A 1 74 ? -19.485 29.333 38.222 1.00 58.75 74 SER A C 1
ATOM 595 O O . SER A 1 74 ? -20.574 29.870 38.424 1.00 58.75 74 SER A O 1
ATOM 597 N N . ALA A 1 75 ? -18.554 29.250 39.177 1.00 64.56 75 ALA A N 1
ATOM 598 C CA . ALA A 1 75 ? -18.714 29.849 40.501 1.00 64.56 75 ALA A CA 1
ATOM 599 C C . ALA A 1 75 ? -18.819 31.386 40.435 1.00 64.56 75 ALA A C 1
ATOM 601 O O . ALA A 1 75 ? -19.661 31.965 41.121 1.00 64.56 75 ALA A O 1
ATOM 602 N N . ARG A 1 76 ? -18.044 32.040 39.554 1.00 69.44 76 ARG A N 1
ATOM 603 C CA . ARG A 1 76 ? -18.108 33.501 39.342 1.00 69.44 76 ARG A CA 1
ATOM 604 C C . ARG A 1 76 ? -19.429 33.947 38.729 1.00 69.44 76 ARG A C 1
ATOM 606 O O . ARG A 1 76 ? -20.001 34.941 39.160 1.00 69.44 76 ARG A O 1
ATOM 613 N N . GLN A 1 77 ? -19.939 33.213 37.742 1.00 72.06 77 GLN A N 1
ATOM 614 C CA . GLN A 1 77 ? -21.237 33.538 37.141 1.00 72.06 77 GLN A CA 1
ATOM 615 C C . GLN A 1 77 ? -22.369 33.440 38.172 1.00 72.06 77 GLN A C 1
ATOM 617 O O . GLN A 1 77 ? -23.223 34.323 38.255 1.00 72.06 77 GLN A O 1
ATOM 622 N N . LYS A 1 78 ? -22.321 32.424 39.045 1.00 76.44 78 LYS A N 1
ATOM 623 C CA . LYS A 1 78 ? -23.266 32.302 40.162 1.00 76.44 78 LYS A CA 1
ATOM 624 C C . LYS A 1 78 ? -23.159 33.481 41.133 1.00 76.44 78 LYS A C 1
ATOM 626 O O . LYS A 1 78 ? -24.195 34.045 41.480 1.00 76.44 78 LYS A O 1
ATOM 631 N N . SER A 1 79 ? -21.954 33.919 41.509 1.00 72.25 79 SER A N 1
ATOM 632 C CA . SER A 1 79 ? -21.789 35.078 42.403 1.00 72.25 79 SER A CA 1
ATOM 633 C C . SER A 1 79 ? -22.241 36.398 41.770 1.00 72.25 79 SER A C 1
ATOM 635 O O . SER A 1 79 ? -22.890 37.194 42.444 1.00 72.25 79 SER A O 1
ATOM 637 N N . ILE A 1 80 ? -21.980 36.608 40.474 1.00 75.81 80 ILE A N 1
ATOM 638 C CA . ILE A 1 80 ? -22.443 37.795 39.733 1.00 75.81 80 ILE A CA 1
ATOM 639 C C . ILE A 1 80 ? -23.975 37.815 39.672 1.00 75.81 80 ILE A C 1
ATOM 641 O O . ILE A 1 80 ? -24.595 38.838 39.961 1.00 75.81 80 ILE A O 1
ATOM 645 N N . SER A 1 81 ? -24.606 36.672 39.386 1.00 74.31 81 SER A N 1
ATOM 646 C CA . SER A 1 81 ? -26.072 36.568 39.361 1.00 74.31 81 SER A CA 1
ATOM 647 C C . SER A 1 81 ? -26.718 36.763 40.743 1.00 74.31 81 SER A C 1
ATOM 649 O O . SER A 1 81 ? -27.811 37.322 40.839 1.00 74.31 81 SER A O 1
ATOM 651 N N . ALA A 1 82 ? -26.038 36.365 41.825 1.00 74.00 82 ALA A N 1
ATOM 652 C CA . ALA A 1 82 ? -26.493 36.592 43.196 1.00 74.00 82 ALA A CA 1
ATOM 653 C C . ALA A 1 82 ? -26.355 38.068 43.616 1.00 74.00 82 ALA A C 1
ATOM 655 O O . ALA A 1 82 ? -27.257 38.613 44.251 1.00 74.00 82 ALA A O 1
ATOM 656 N N . GLN A 1 83 ? -25.278 38.743 43.202 1.00 68.56 83 GLN A N 1
ATOM 657 C CA . GLN A 1 83 ? -25.081 40.176 43.452 1.00 68.56 83 GLN A CA 1
ATOM 658 C C . GLN A 1 83 ? -26.033 41.053 42.625 1.00 68.56 83 GLN A C 1
ATOM 660 O O . GLN A 1 83 ? -26.579 42.021 43.153 1.00 68.56 83 GLN A O 1
ATOM 665 N N . GLY A 1 84 ? -26.322 40.679 41.373 1.00 64.88 84 GLY A N 1
ATOM 666 C CA . GLY A 1 84 ? -27.296 41.382 40.530 1.00 64.88 84 GLY A CA 1
ATOM 667 C C . GLY A 1 84 ? -28.717 41.371 41.110 1.00 64.88 84 GLY A C 1
ATOM 668 O O . GLY A 1 84 ? -29.422 42.378 41.052 1.00 64.88 84 GLY A O 1
ATOM 669 N N . LYS A 1 85 ? -29.118 40.275 41.771 1.00 61.91 85 LYS A N 1
ATOM 670 C CA . LYS A 1 85 ? -30.425 40.182 42.449 1.00 61.91 85 LYS A CA 1
ATOM 671 C C . LYS A 1 85 ? -30.519 41.041 43.715 1.00 61.91 85 LYS A C 1
ATOM 673 O O . LYS A 1 85 ? -31.607 41.508 44.034 1.00 61.91 85 LYS A O 1
ATOM 678 N N . SER A 1 86 ? -29.403 41.319 44.393 1.00 54.72 86 SER A N 1
ATOM 679 C CA . SER A 1 86 ? -29.389 42.224 45.554 1.00 54.72 86 SER A CA 1
ATOM 680 C C . SER A 1 86 ? -29.442 43.707 45.162 1.00 54.72 86 SER A C 1
ATOM 682 O O . SER A 1 86 ? -29.903 44.522 45.959 1.00 54.72 86 SER A O 1
ATOM 684 N N . ALA A 1 87 ? -28.991 44.069 43.957 1.00 53.03 87 ALA A N 1
ATOM 685 C CA . ALA A 1 87 ? -29.025 45.450 43.464 1.00 53.03 87 ALA A CA 1
ATOM 686 C C . ALA A 1 87 ? -30.357 45.809 42.774 1.00 53.03 87 ALA A C 1
ATOM 688 O O . ALA A 1 87 ? -30.798 46.954 42.839 1.00 53.03 87 ALA A O 1
ATOM 689 N N . SER A 1 88 ? -31.050 44.828 42.183 1.00 48.19 88 SER A N 1
ATOM 690 C CA . SER A 1 88 ? -32.315 45.040 41.459 1.00 48.19 88 SER A CA 1
ATOM 691 C C . SER A 1 88 ? -33.558 45.211 42.354 1.00 48.19 88 SER A C 1
ATOM 693 O O . SER A 1 88 ? -34.635 45.498 41.841 1.00 48.19 88 SER A O 1
ATOM 695 N N . SER A 1 89 ? -33.441 45.076 43.681 1.00 48.16 89 SER A N 1
ATOM 696 C CA . SER A 1 89 ? -34.551 45.301 44.628 1.00 48.16 89 SER A CA 1
ATOM 697 C C . SER A 1 89 ? -34.761 46.783 45.001 1.00 48.16 89 SER A C 1
ATOM 699 O O . SER A 1 89 ? -35.651 47.094 45.793 1.00 48.16 89 SER A O 1
ATOM 701 N N . LYS A 1 90 ? -33.956 47.713 44.470 1.00 47.78 90 LYS A N 1
ATOM 702 C CA . LYS A 1 90 ? -34.050 49.154 44.766 1.00 47.78 90 LYS A CA 1
ATOM 703 C C . LYS A 1 90 ? -34.031 50.015 43.498 1.00 47.78 90 LYS A C 1
ATOM 705 O O . LYS A 1 90 ? -33.236 50.937 43.409 1.00 47.78 90 LYS A O 1
ATOM 710 N N . CYS A 1 91 ? -34.893 49.746 42.517 1.00 48.75 91 CYS A N 1
ATOM 711 C CA . CYS A 1 91 ? -35.320 50.796 41.581 1.00 48.75 91 CYS A CA 1
ATOM 712 C C . CYS A 1 91 ? -36.536 50.354 40.755 1.00 48.75 91 CYS A C 1
ATOM 714 O O . CYS A 1 91 ? -36.394 49.812 39.665 1.00 48.75 91 CYS A O 1
ATOM 716 N N . THR A 1 92 ? -37.743 50.596 41.262 1.00 38.81 92 THR A N 1
ATOM 717 C CA . THR A 1 92 ? -38.961 50.608 40.438 1.00 38.81 92 THR A CA 1
ATOM 718 C C . THR A 1 92 ? -39.868 51.737 40.905 1.00 38.81 92 THR A C 1
ATOM 720 O O . THR A 1 92 ? -40.681 51.542 41.806 1.00 38.81 92 THR A O 1
ATOM 723 N N . LYS A 1 93 ? -39.729 52.915 40.288 1.00 43.97 93 LYS A N 1
ATOM 724 C CA . LYS A 1 93 ? -40.827 53.866 40.062 1.00 43.97 93 LYS A CA 1
ATOM 725 C C . LYS A 1 93 ? -40.571 54.645 38.765 1.00 43.97 93 LYS A C 1
ATOM 727 O O . LYS A 1 93 ? -39.553 55.318 38.678 1.00 43.97 93 LYS A O 1
ATOM 732 N N . ALA A 1 94 ? -41.570 54.587 37.873 1.00 40.72 94 ALA A N 1
ATOM 733 C CA . ALA A 1 94 ? -41.811 55.433 36.690 1.00 40.72 94 ALA A CA 1
ATOM 734 C C . ALA A 1 94 ? -40.827 55.221 35.508 1.00 40.72 94 ALA A C 1
ATOM 736 O O . ALA A 1 94 ? -39.635 55.084 35.724 1.00 40.72 94 ALA A O 1
ATOM 737 N N . CYS A 1 95 ? -41.215 55.117 34.233 1.00 34.59 95 CYS A N 1
ATOM 738 C CA . CYS A 1 95 ? -42.410 55.558 33.507 1.00 34.59 95 CYS A CA 1
ATOM 739 C C . CYS A 1 95 ? -42.793 54.545 32.410 1.00 34.59 95 CYS A C 1
ATOM 741 O O . CYS A 1 95 ? -41.928 53.932 31.789 1.00 34.59 95 CYS A O 1
ATOM 743 N N . SER A 1 96 ? -44.092 54.456 32.142 1.00 39.88 96 SER A N 1
ATOM 744 C CA . SER A 1 96 ? -44.699 53.886 30.936 1.00 39.88 96 SER A CA 1
ATOM 745 C C . SER A 1 96 ? -44.677 54.924 29.813 1.00 39.88 96 SER A C 1
ATOM 747 O O . SER A 1 96 ? -45.112 56.037 30.090 1.00 39.88 96 SER A O 1
ATOM 749 N N . ILE A 1 97 ? -44.273 54.574 28.584 1.00 38.50 97 ILE A N 1
ATOM 750 C CA . ILE A 1 97 ? -44.790 55.178 27.337 1.00 38.50 97 ILE A CA 1
ATOM 751 C C . ILE A 1 97 ? -44.847 54.097 26.244 1.00 38.50 97 ILE A C 1
ATOM 753 O O . ILE A 1 97 ? -44.054 53.160 26.216 1.00 38.50 97 ILE A O 1
ATOM 757 N N . ASP A 1 98 ? -45.879 54.267 25.434 1.00 35.97 98 ASP A N 1
ATOM 758 C CA . ASP A 1 98 ? -46.631 53.380 24.562 1.00 35.97 98 ASP A CA 1
ATOM 759 C C . ASP A 1 98 ? -46.174 53.438 23.086 1.00 35.97 98 ASP A C 1
ATOM 761 O O . ASP A 1 98 ? -45.392 54.314 22.711 1.00 35.97 98 ASP A O 1
ATOM 765 N N . SER A 1 99 ? -46.792 52.583 22.257 1.00 33.53 99 SER A N 1
ATOM 766 C CA . SER A 1 99 ? -46.811 52.513 20.775 1.00 33.53 99 SER A CA 1
ATOM 767 C C . SER A 1 99 ? -45.547 51.971 20.078 1.00 33.53 99 SER A C 1
ATOM 769 O O . SER A 1 99 ? -44.431 52.324 20.426 1.00 33.53 99 SER A O 1
ATOM 771 N N . GLY A 1 100 ? -45.595 51.103 19.064 1.00 33.66 100 GLY A N 1
ATOM 772 C CA . GLY A 1 100 ? -46.681 50.587 18.228 1.00 33.66 100 GLY A CA 1
ATOM 773 C C . GLY A 1 100 ? -46.186 50.484 16.771 1.00 33.66 100 GLY A C 1
ATOM 774 O O . GLY A 1 100 ? -45.375 51.305 16.360 1.00 33.66 100 GLY A O 1
ATOM 775 N N . VAL A 1 101 ? -46.747 49.533 16.007 1.00 36.25 101 VAL A N 1
ATOM 776 C CA . VAL A 1 101 ? -46.895 49.549 14.528 1.00 36.25 101 VAL A CA 1
ATOM 777 C C . VAL A 1 101 ? -45.799 48.885 13.651 1.00 36.25 101 VAL A C 1
ATOM 779 O O . VAL A 1 101 ? -44.718 49.412 13.416 1.00 36.25 101 VAL A O 1
ATOM 782 N N . ASP A 1 102 ? -46.199 47.707 13.151 1.00 33.19 102 ASP A N 1
ATOM 783 C CA . ASP A 1 102 ? -46.255 47.193 11.766 1.00 33.19 102 ASP A CA 1
ATOM 784 C C . ASP A 1 102 ? -45.025 46.806 10.906 1.00 33.19 102 ASP A C 1
ATOM 786 O O . ASP A 1 102 ? -44.154 47.583 10.528 1.00 33.19 102 ASP A O 1
ATOM 790 N N . HIS A 1 103 ? -45.097 45.536 10.481 1.00 39.00 103 HIS A N 1
ATOM 791 C CA . HIS A 1 103 ? -44.605 44.921 9.235 1.00 39.00 103 HIS A CA 1
ATOM 792 C C . HIS A 1 103 ? -45.291 45.549 7.990 1.00 39.00 103 HIS A C 1
ATOM 794 O O . HIS A 1 103 ? -46.412 46.026 8.154 1.00 39.00 103 HIS A O 1
ATOM 800 N N . PRO A 1 104 ? -44.763 45.465 6.734 1.00 48.31 104 PRO A N 1
ATOM 801 C CA . PRO A 1 104 ? -44.597 44.161 6.074 1.00 48.31 104 PRO A CA 1
ATOM 802 C C . PRO A 1 104 ? -43.587 44.024 4.902 1.00 48.31 104 PRO A C 1
ATOM 804 O O . PRO A 1 104 ? -43.046 44.972 4.350 1.00 48.31 104 PRO A O 1
ATOM 807 N N . SER A 1 105 ? -43.375 42.748 4.559 1.00 35.25 105 SER A N 1
ATOM 808 C CA . SER A 1 105 ? -43.079 42.118 3.257 1.00 35.25 105 SER A CA 1
ATOM 809 C C . SER A 1 105 ? -42.605 42.942 2.046 1.00 35.25 105 SER A C 1
ATOM 811 O O . SER A 1 105 ? -43.329 43.804 1.559 1.00 35.25 105 SER A O 1
ATOM 813 N N . SER A 1 106 ? -41.580 42.423 1.357 1.00 34.56 106 SER A N 1
ATOM 814 C CA . SER A 1 106 ? -41.639 42.270 -0.107 1.00 34.56 106 SER A CA 1
ATOM 815 C C . SER A 1 106 ? -40.667 41.209 -0.634 1.00 34.56 106 SER A C 1
ATOM 817 O O . SER A 1 106 ? -39.520 41.109 -0.208 1.00 34.56 106 SER A O 1
ATOM 819 N N . GLN A 1 107 ? -41.180 40.432 -1.585 1.00 32.28 107 GLN A N 1
ATOM 820 C CA . GLN A 1 107 ? -40.526 39.412 -2.400 1.00 32.28 107 GLN A CA 1
ATOM 821 C C . GLN A 1 107 ? -39.454 39.998 -3.337 1.00 32.28 107 GLN A C 1
ATOM 823 O O . GLN A 1 107 ? -39.581 41.130 -3.794 1.00 32.28 107 GLN A O 1
ATOM 828 N N . GLY A 1 108 ? -38.473 39.180 -3.731 1.00 29.53 108 GLY A N 1
ATOM 829 C CA . GLY A 1 108 ? -37.552 39.498 -4.824 1.00 29.53 108 GLY A CA 1
ATOM 830 C C . GLY A 1 108 ? -36.786 38.272 -5.318 1.00 29.53 108 GLY A C 1
ATOM 831 O O . GLY A 1 108 ? -35.923 37.751 -4.622 1.00 29.53 108 GLY A O 1
ATOM 832 N N . LYS A 1 109 ? -37.147 37.804 -6.518 1.00 31.22 109 LYS A N 1
ATOM 833 C CA . LYS A 1 109 ? -36.507 36.734 -7.300 1.00 31.22 109 LYS A CA 1
ATOM 834 C C . LYS A 1 109 ? -35.034 37.060 -7.594 1.00 31.22 109 LYS A C 1
ATOM 836 O O . LYS A 1 109 ? -34.736 38.153 -8.058 1.00 31.22 109 LYS A O 1
ATOM 841 N N . LEU A 1 110 ? -34.148 36.081 -7.410 1.00 29.06 110 LEU A N 1
ATOM 842 C CA . LEU A 1 110 ? -32.748 36.119 -7.844 1.00 29.06 110 LEU A CA 1
ATOM 843 C C . LEU A 1 110 ? -32.626 35.515 -9.250 1.00 29.06 110 LEU A C 1
ATOM 845 O O . LEU A 1 110 ? -32.870 34.324 -9.439 1.00 29.06 110 LEU A O 1
ATOM 849 N N . SER A 1 111 ? -32.253 36.356 -10.213 1.00 28.02 111 SER A N 1
ATOM 850 C CA . SER A 1 111 ? -31.759 35.980 -11.538 1.00 28.02 111 SER A CA 1
ATOM 851 C C . SER A 1 111 ? -30.241 36.134 -11.527 1.00 28.02 111 SER A C 1
ATOM 853 O O . SER A 1 111 ? -29.735 37.167 -11.097 1.00 28.02 111 SER A O 1
ATOM 855 N N . TRP A 1 112 ? -29.533 35.093 -11.953 1.00 32.31 112 TRP A N 1
ATOM 856 C CA . TRP A 1 112 ? -28.083 35.077 -12.107 1.00 32.31 112 TRP A CA 1
ATOM 857 C C . TRP A 1 112 ? -27.730 35.617 -13.485 1.00 32.31 112 TRP A C 1
ATOM 859 O O . TRP A 1 112 ? -28.010 34.924 -14.452 1.00 32.31 112 TRP A O 1
ATOM 869 N N . GLU A 1 113 ? -27.126 36.803 -13.564 1.00 27.98 113 GLU A N 1
ATOM 870 C CA . GLU A 1 113 ? -26.194 37.189 -14.630 1.00 27.98 113 GLU A CA 1
ATOM 871 C C . GLU A 1 113 ? -25.581 38.573 -14.346 1.00 27.98 113 GLU A C 1
ATOM 873 O O . GLU A 1 113 ? -26.222 39.451 -13.778 1.00 27.98 113 GLU A O 1
ATOM 878 N N . GLU A 1 114 ? -24.318 38.706 -14.750 1.00 30.56 114 GLU A N 1
ATOM 879 C CA . GLU A 1 114 ? -23.526 39.935 -14.915 1.00 30.56 114 GLU A CA 1
ATOM 880 C C . GLU A 1 114 ? -22.816 40.554 -13.700 1.00 30.56 114 GLU A C 1
ATOM 882 O O . GLU A 1 114 ? -23.255 41.462 -12.996 1.00 30.56 114 GLU A O 1
ATOM 887 N N . ALA A 1 115 ? -21.581 40.072 -13.560 1.00 28.72 115 ALA A N 1
ATOM 888 C CA . ALA A 1 115 ? -20.461 40.780 -12.982 1.00 28.72 115 ALA A CA 1
ATOM 889 C C . ALA A 1 115 ? -19.970 41.925 -13.892 1.00 28.72 115 ALA A C 1
ATOM 891 O O . ALA A 1 115 ? -19.954 41.800 -15.113 1.00 28.72 115 ALA A O 1
ATOM 892 N N . SER A 1 116 ? -19.378 42.926 -13.232 1.00 28.89 116 SER A N 1
ATOM 893 C CA . SER A 1 116 ? -18.394 43.893 -13.747 1.00 28.89 116 SER A CA 1
ATOM 894 C C . SER A 1 116 ? -18.929 45.143 -14.443 1.00 28.89 116 SER A C 1
ATOM 896 O O . SER A 1 116 ? -18.992 45.183 -15.661 1.00 28.89 116 SER A O 1
ATOM 898 N N . LEU A 1 117 ? -19.150 46.213 -13.667 1.00 29.97 117 LEU A N 1
ATOM 899 C CA . LEU A 1 117 ? -18.653 47.574 -13.946 1.00 29.97 117 LEU A CA 1
ATOM 900 C C . LEU A 1 117 ? -19.180 48.550 -12.885 1.00 29.97 117 LEU A C 1
ATOM 902 O O . LEU A 1 117 ? -20.370 48.832 -12.851 1.00 29.97 117 LEU A O 1
ATOM 906 N N . LEU A 1 118 ? -18.286 49.049 -12.024 1.00 29.08 118 LEU A N 1
ATOM 907 C CA . LEU A 1 118 ? -18.112 50.471 -11.680 1.00 29.08 118 LEU A CA 1
ATOM 908 C C . LEU A 1 118 ? -17.177 50.598 -10.469 1.00 29.08 118 LEU A C 1
ATOM 910 O O . LEU A 1 118 ? -17.540 50.338 -9.324 1.00 29.08 118 LEU A O 1
ATOM 914 N N . ALA A 1 119 ? -15.948 51.027 -10.750 1.00 30.62 119 ALA A N 1
ATOM 915 C CA . ALA A 1 119 ? -15.095 51.683 -9.775 1.00 30.62 119 ALA A CA 1
ATOM 916 C C . ALA A 1 119 ? -15.506 53.161 -9.711 1.00 30.62 119 ALA A C 1
ATOM 918 O O . ALA A 1 119 ? -15.543 53.823 -10.747 1.00 30.62 119 ALA A O 1
ATOM 919 N N . GLY A 1 120 ? -15.784 53.686 -8.515 1.00 27.14 120 GLY A N 1
ATOM 920 C CA . GLY A 1 120 ? -15.938 55.128 -8.334 1.00 27.14 120 GLY A CA 1
ATOM 921 C C . GLY A 1 120 ? -16.712 55.566 -7.094 1.00 27.14 120 GLY A C 1
ATOM 922 O O . GLY A 1 120 ? -17.929 55.661 -7.126 1.00 27.14 120 GLY A O 1
ATOM 923 N N . THR A 1 121 ? -15.953 55.980 -6.076 1.00 32.28 121 THR A N 1
ATOM 924 C CA . THR A 1 121 ? -16.294 56.947 -5.009 1.00 32.28 121 THR A CA 1
ATOM 925 C C . THR A 1 121 ? -17.233 56.509 -3.878 1.00 32.28 121 THR A C 1
ATOM 927 O O . THR A 1 121 ? -18.406 56.225 -4.071 1.00 32.28 121 THR A O 1
ATOM 930 N N . GLY A 1 122 ? -16.698 56.535 -2.653 1.00 27.50 122 GLY A N 1
ATOM 931 C CA . GLY A 1 122 ? -17.449 56.314 -1.418 1.00 27.50 122 GLY A CA 1
ATOM 932 C C . GLY A 1 122 ? -16.529 56.279 -0.202 1.00 27.50 122 GLY A C 1
ATOM 933 O O . GLY A 1 122 ? -16.131 55.221 0.267 1.00 27.50 122 GLY A O 1
ATOM 934 N N . THR A 1 123 ? -16.134 57.459 0.259 1.00 32.28 123 THR A N 1
ATOM 935 C CA . THR A 1 123 ? -15.352 57.720 1.470 1.00 32.28 123 THR A CA 1
ATOM 936 C C . THR A 1 123 ? -16.049 57.253 2.751 1.00 32.28 123 THR A C 1
ATOM 938 O O . THR A 1 123 ? -17.206 57.592 2.967 1.00 32.28 123 THR A O 1
ATOM 941 N N . GLY A 1 124 ? -15.275 56.634 3.650 1.00 31.59 124 GLY A N 1
ATOM 942 C CA . GLY A 1 124 ? -15.464 56.719 5.102 1.00 31.59 124 GLY A CA 1
ATOM 943 C C . GLY A 1 124 ? -16.310 55.623 5.749 1.00 31.59 124 GLY A C 1
ATOM 944 O O . GLY A 1 124 ? -1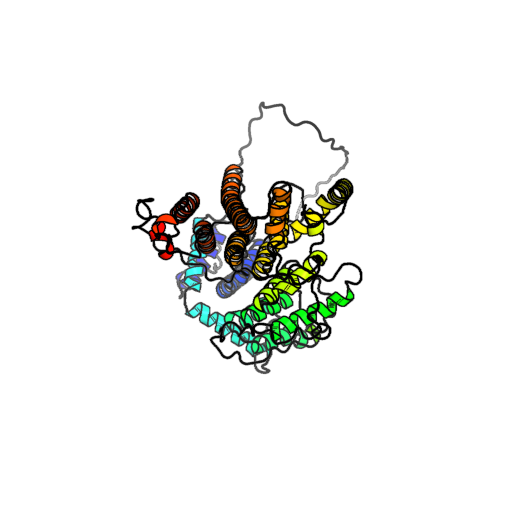7.528 55.688 5.724 1.00 31.59 124 GLY A O 1
ATOM 945 N N . ILE A 1 125 ? -15.649 54.670 6.412 1.00 32.09 125 ILE A N 1
ATOM 946 C CA . ILE A 1 125 ? -15.674 54.480 7.874 1.00 32.09 125 ILE A CA 1
ATOM 947 C C . ILE A 1 125 ? -14.539 53.509 8.222 1.00 32.09 125 ILE A C 1
ATOM 949 O O . ILE A 1 125 ? -14.375 52.443 7.634 1.00 32.09 125 ILE A O 1
ATOM 953 N N . SER A 1 126 ? -13.718 53.950 9.166 1.00 34.62 126 SER A N 1
ATOM 954 C CA . SER A 1 126 ? -12.672 53.188 9.826 1.00 34.62 126 SER A CA 1
ATOM 955 C C . SER A 1 126 ? -13.304 52.174 10.776 1.00 34.62 126 SER A C 1
ATOM 957 O O . SER A 1 126 ? -13.923 52.593 11.745 1.00 34.62 126 SER A O 1
ATOM 959 N N . GLU A 1 127 ? -13.082 50.877 10.566 1.00 32.69 127 GLU A N 1
ATOM 960 C CA . GLU A 1 127 ? -12.905 49.939 11.678 1.00 32.69 127 GLU A CA 1
ATOM 961 C C . GLU A 1 127 ? -12.133 48.693 11.228 1.00 32.69 127 GLU A C 1
ATOM 963 O O . GLU A 1 127 ? -12.533 47.908 10.370 1.00 32.69 127 GLU A O 1
ATOM 968 N N . THR A 1 128 ? -10.946 48.565 11.801 1.00 35.84 128 THR A N 1
ATOM 969 C CA . THR A 1 128 ? -9.967 47.508 11.597 1.00 35.84 128 THR A CA 1
ATOM 970 C C . THR A 1 128 ? -10.472 46.177 12.159 1.00 35.84 128 THR A C 1
ATOM 972 O O . THR A 1 128 ? -10.306 45.908 13.347 1.00 35.84 128 THR A O 1
ATOM 975 N N . LEU A 1 129 ? -11.012 45.299 11.310 1.00 31.45 129 LEU A N 1
ATOM 976 C CA . LEU A 1 129 ? -11.038 43.856 11.577 1.00 31.45 129 LEU A CA 1
ATOM 977 C C . LEU A 1 129 ? -9.854 43.193 10.864 1.00 31.45 129 LEU A C 1
ATOM 979 O O . LEU A 1 129 ? -9.966 42.607 9.789 1.00 31.45 129 LEU A O 1
ATOM 983 N N . THR A 1 130 ? -8.680 43.307 11.476 1.00 35.78 130 THR A N 1
ATOM 984 C CA . THR A 1 130 ? -7.530 42.468 11.138 1.00 35.78 130 THR A CA 1
ATOM 985 C C . THR A 1 130 ? -7.798 41.035 11.595 1.00 35.78 130 THR A C 1
ATOM 987 O O . THR A 1 130 ? -8.106 40.815 12.762 1.00 35.78 130 THR A O 1
ATOM 990 N N . SER A 1 131 ? -7.693 40.111 10.636 1.00 33.75 131 SER A N 1
ATOM 991 C CA . SER A 1 131 ? -7.600 38.641 10.688 1.00 33.75 131 SER A CA 1
ATOM 992 C C . SER A 1 131 ? -7.774 37.909 12.037 1.00 33.75 131 SER A C 1
ATOM 994 O O . SER A 1 131 ? -7.134 38.271 13.026 1.00 33.75 131 SER A O 1
ATOM 996 N N . PRO A 1 132 ? -8.486 36.763 12.069 1.00 34.25 132 PRO A N 1
ATOM 997 C CA . PRO A 1 132 ? -8.579 35.935 13.271 1.00 34.25 132 PRO A CA 1
ATOM 998 C C . PRO A 1 132 ? -7.187 35.468 13.754 1.00 34.25 132 PRO A C 1
ATOM 1000 O O . PRO A 1 132 ? -6.342 35.106 12.929 1.00 34.25 132 PRO A O 1
ATOM 1003 N N . PRO A 1 133 ? -6.935 35.431 15.078 1.00 45.28 133 PRO A N 1
ATOM 1004 C CA . PRO A 1 133 ? -5.625 35.114 15.626 1.00 45.28 133 PRO A CA 1
ATOM 1005 C C . PRO A 1 133 ? -5.418 33.598 15.623 1.00 45.28 133 PRO A C 1
ATOM 1007 O O . PRO A 1 133 ? -5.769 32.900 16.578 1.00 45.28 133 PRO A O 1
ATOM 1010 N N . TYR A 1 134 ? -4.836 33.072 14.550 1.00 38.16 134 TYR A N 1
ATOM 1011 C CA . TYR A 1 134 ? -4.222 31.750 14.602 1.00 38.16 134 TYR A CA 1
ATOM 1012 C C . TYR A 1 134 ? -2.976 31.804 15.500 1.00 38.16 134 TYR A C 1
ATOM 1014 O O . TYR A 1 134 ? -2.260 32.810 15.496 1.00 38.16 134 TYR A O 1
ATOM 1022 N N . PRO A 1 135 ? -2.692 30.750 16.289 1.00 41.53 135 PRO A N 1
ATOM 1023 C CA . PRO A 1 135 ? -1.436 30.669 17.022 1.00 41.53 135 PRO A CA 1
ATOM 1024 C C . PRO A 1 135 ? -0.270 30.795 16.036 1.00 41.53 135 PRO A C 1
ATOM 1026 O O . PRO A 1 135 ? -0.274 30.168 14.975 1.00 41.53 135 PRO A O 1
ATOM 1029 N N . THR A 1 136 ? 0.726 31.618 16.372 1.00 48.72 136 THR A N 1
ATOM 1030 C CA . THR A 1 136 ? 1.903 31.799 15.517 1.00 48.72 136 THR A CA 1
ATOM 1031 C C . THR A 1 136 ? 2.600 30.454 15.303 1.00 48.72 136 THR A C 1
ATOM 1033 O O . THR A 1 136 ? 2.647 29.612 16.205 1.00 48.72 136 THR A O 1
ATOM 1036 N N . ALA A 1 137 ? 3.178 30.241 14.117 1.00 44.12 137 ALA A N 1
ATOM 1037 C CA . ALA A 1 137 ? 3.907 29.008 13.799 1.00 44.12 137 ALA A CA 1
ATOM 1038 C C . ALA A 1 137 ? 4.999 28.689 14.843 1.00 44.12 137 ALA A C 1
ATOM 1040 O O . ALA A 1 137 ? 5.242 27.527 15.163 1.00 44.12 137 ALA A O 1
ATOM 1041 N N . GLN A 1 138 ? 5.595 29.724 15.443 1.00 46.03 138 GLN A N 1
ATOM 1042 C CA . GLN A 1 138 ? 6.560 29.605 16.536 1.00 46.03 138 GLN A CA 1
ATOM 1043 C C . GLN A 1 138 ? 5.944 29.012 17.811 1.00 46.03 138 GLN A C 1
ATOM 1045 O O . GLN A 1 138 ? 6.539 28.114 18.400 1.00 46.03 138 GLN A O 1
ATOM 1050 N N . LEU A 1 139 ? 4.743 29.444 18.213 1.00 44.38 139 LEU A N 1
ATOM 1051 C CA . LEU A 1 139 ? 4.050 28.900 19.384 1.00 44.38 139 LEU A CA 1
ATOM 1052 C C . LEU A 1 139 ? 3.628 27.445 19.155 1.00 44.38 139 LEU A C 1
ATOM 1054 O O . LEU A 1 139 ? 3.829 26.608 20.030 1.00 44.38 139 LEU A O 1
ATOM 1058 N N . LEU A 1 140 ? 3.105 27.119 17.969 1.00 43.97 140 LEU A N 1
ATOM 1059 C CA . LEU A 1 140 ? 2.800 25.730 17.612 1.00 43.97 140 LEU A CA 1
ATOM 1060 C C . LEU A 1 140 ? 4.057 24.855 17.657 1.00 43.97 140 LEU A C 1
ATOM 1062 O O . LEU A 1 140 ? 4.008 23.781 18.251 1.00 43.97 140 LEU A O 1
ATOM 1066 N N . THR A 1 141 ? 5.181 25.350 17.128 1.00 47.62 141 THR A N 1
ATOM 1067 C CA . THR A 1 141 ? 6.479 24.657 17.157 1.00 47.62 141 THR A CA 1
ATOM 1068 C C . THR A 1 141 ? 6.970 24.435 18.590 1.00 47.62 141 THR A C 1
ATOM 1070 O O . THR A 1 141 ? 7.435 23.342 18.915 1.00 47.62 141 THR A O 1
ATOM 1073 N N . LEU A 1 142 ? 6.820 25.434 19.466 1.00 47.16 142 LEU A N 1
ATOM 1074 C CA . LEU A 1 142 ? 7.218 25.366 20.876 1.00 47.16 142 LEU A CA 1
ATOM 1075 C C . LEU A 1 142 ? 6.355 24.372 21.671 1.00 47.16 142 LEU A C 1
ATOM 1077 O O . LEU A 1 142 ? 6.858 23.609 22.493 1.00 47.16 142 LEU A O 1
ATOM 1081 N N . ILE A 1 143 ? 5.049 24.340 21.393 1.00 45.81 143 ILE A N 1
ATOM 1082 C CA . ILE A 1 143 ? 4.118 23.374 21.989 1.00 45.81 143 ILE A CA 1
ATOM 1083 C C . ILE A 1 143 ? 4.456 21.963 21.508 1.00 45.81 143 ILE A C 1
ATOM 1085 O O . ILE A 1 143 ? 4.527 21.031 22.312 1.00 45.81 143 ILE A O 1
ATOM 1089 N N . THR A 1 144 ? 4.691 21.778 20.207 1.00 47.06 144 THR A N 1
ATOM 1090 C CA . THR A 1 144 ? 5.042 20.462 19.665 1.00 47.06 144 THR A CA 1
ATOM 1091 C C . THR A 1 144 ? 6.386 19.968 20.185 1.00 47.06 144 THR A C 1
ATOM 1093 O O . THR A 1 144 ? 6.453 18.803 20.576 1.00 47.06 144 THR A O 1
ATOM 1096 N N . SER A 1 145 ? 7.401 20.834 20.279 1.00 49.34 145 SER A N 1
ATOM 1097 C CA . SER A 1 145 ? 8.730 20.475 20.788 1.00 49.34 145 SER A CA 1
ATOM 1098 C C . SER A 1 145 ? 8.709 20.196 22.291 1.00 49.34 145 SER A C 1
ATOM 1100 O O . SER A 1 145 ? 9.278 19.202 22.736 1.00 49.34 145 SER A O 1
ATOM 1102 N N . GLY A 1 146 ? 7.967 20.983 23.077 1.00 48.81 146 GLY A N 1
ATOM 1103 C CA . GLY A 1 146 ? 7.761 20.729 24.503 1.00 48.81 146 GLY A CA 1
ATOM 1104 C C . GLY A 1 146 ? 7.102 19.371 24.758 1.00 48.81 146 GLY A C 1
ATOM 1105 O O . GLY A 1 146 ? 7.557 18.609 25.611 1.00 48.81 146 GLY A O 1
ATOM 1106 N N . ILE A 1 147 ? 6.081 19.011 23.972 1.00 50.03 147 ILE A N 1
ATOM 1107 C CA . ILE A 1 147 ? 5.434 17.698 24.092 1.00 50.03 147 ILE A CA 1
ATOM 1108 C C . ILE A 1 147 ? 6.348 16.566 23.595 1.00 50.03 147 ILE A C 1
ATOM 1110 O O . ILE A 1 147 ? 6.338 15.480 24.174 1.00 50.03 147 ILE A O 1
ATOM 1114 N N . GLU A 1 148 ? 7.147 16.785 22.550 1.00 50.97 148 GLU A N 1
ATOM 1115 C CA . GLU A 1 148 ? 8.153 15.814 22.100 1.00 50.97 148 GLU A CA 1
ATOM 1116 C C . GLU A 1 148 ? 9.209 15.551 23.171 1.00 50.97 148 GLU A C 1
ATOM 1118 O O . GLU A 1 148 ? 9.510 14.390 23.436 1.00 50.97 148 GLU A O 1
ATOM 1123 N N . ILE A 1 149 ? 9.687 16.586 23.865 1.00 53.41 149 ILE A N 1
ATOM 1124 C CA . ILE A 1 149 ? 10.622 16.447 24.987 1.00 53.41 149 ILE A CA 1
ATOM 1125 C C . ILE A 1 149 ? 9.980 15.634 26.122 1.00 53.41 149 ILE A C 1
ATOM 1127 O O . ILE A 1 149 ? 10.588 14.678 26.603 1.00 53.41 149 ILE A O 1
ATOM 1131 N N . VAL A 1 150 ? 8.727 15.927 26.495 1.00 51.38 150 VAL A N 1
ATOM 1132 C CA . VAL A 1 150 ? 7.990 15.175 27.535 1.00 51.38 150 VAL A CA 1
ATOM 1133 C C . VAL A 1 150 ? 7.830 13.699 27.154 1.00 51.38 150 VAL A C 1
ATOM 1135 O O . VAL A 1 150 ? 8.030 12.810 27.981 1.00 51.38 150 VAL A O 1
ATOM 1138 N N . MET A 1 151 ? 7.476 13.423 25.898 1.00 49.56 151 MET A N 1
ATOM 1139 C CA . MET A 1 151 ? 7.216 12.065 25.408 1.00 49.56 151 MET A CA 1
ATOM 1140 C C . MET A 1 151 ? 8.503 11.286 25.108 1.00 49.56 151 MET A C 1
ATOM 1142 O O . MET A 1 151 ? 8.493 10.058 25.170 1.00 49.56 151 MET A O 1
ATOM 1146 N N . SER A 1 152 ? 9.607 11.980 24.815 1.00 56.06 152 SER A N 1
ATOM 1147 C CA . SER A 1 152 ? 10.941 11.385 24.663 1.00 56.06 152 SER A CA 1
ATOM 1148 C C . SER A 1 152 ? 11.527 10.922 25.996 1.00 56.06 152 SER A C 1
ATOM 1150 O O . SER A 1 152 ? 12.474 10.134 26.012 1.00 56.06 152 SER A O 1
ATOM 1152 N N . HIS A 1 153 ? 10.940 11.349 27.122 1.00 61.94 153 HIS A N 1
ATOM 1153 C CA . HIS A 1 153 ? 11.364 10.879 28.424 1.00 61.94 153 HIS A CA 1
ATOM 1154 C C . HIS A 1 153 ? 10.948 9.405 28.597 1.00 61.94 153 HIS A C 1
ATOM 1156 O O . HIS A 1 153 ? 9.751 9.098 28.618 1.00 61.94 153 HIS A O 1
ATOM 1162 N N . PRO A 1 154 ? 11.896 8.471 28.806 1.00 70.12 154 PRO A N 1
ATOM 1163 C CA . PRO A 1 154 ? 11.598 7.037 28.917 1.00 70.12 154 PRO A CA 1
ATOM 1164 C C . PRO A 1 154 ? 10.588 6.695 30.031 1.00 70.12 154 PRO A C 1
ATOM 1166 O O . PRO A 1 154 ? 9.890 5.682 29.958 1.00 70.12 154 PRO A O 1
ATOM 1169 N N . ASN A 1 155 ? 10.447 7.577 31.026 1.00 73.81 155 ASN A N 1
ATOM 1170 C CA . ASN A 1 155 ? 9.522 7.436 32.145 1.00 73.81 155 ASN A CA 1
ATOM 1171 C C . ASN A 1 155 ? 8.062 7.703 31.753 1.00 73.81 155 ASN A C 1
ATOM 1173 O O . ASN A 1 155 ? 7.180 7.031 32.277 1.00 73.81 155 ASN A O 1
ATOM 1177 N N . ALA A 1 156 ? 7.787 8.622 30.820 1.00 69.69 156 ALA A N 1
ATOM 1178 C CA . ALA A 1 156 ? 6.420 8.930 30.392 1.00 69.69 156 ALA A CA 1
ATOM 1179 C C . ALA A 1 156 ? 5.825 7.779 29.571 1.00 69.69 156 ALA A C 1
ATOM 1181 O O . ALA A 1 156 ? 4.711 7.325 29.842 1.00 69.69 156 ALA A O 1
ATOM 1182 N N . TYR A 1 157 ? 6.609 7.250 28.624 1.00 72.94 157 TYR A N 1
ATOM 1183 C CA . TYR A 1 157 ? 6.236 6.057 27.866 1.00 72.94 157 TYR A CA 1
ATOM 1184 C C . TYR A 1 157 ? 5.996 4.874 28.806 1.00 72.94 157 TYR A C 1
ATOM 1186 O O . TYR A 1 157 ? 4.936 4.253 28.746 1.00 72.94 157 TYR A O 1
ATOM 1194 N N . ARG A 1 158 ? 6.931 4.604 29.730 1.00 79.69 158 ARG A N 1
ATOM 1195 C CA . ARG A 1 158 ? 6.791 3.531 30.723 1.00 79.69 158 ARG A CA 1
ATOM 1196 C C . ARG A 1 158 ? 5.548 3.707 31.595 1.00 79.69 158 ARG A C 1
ATOM 1198 O O . ARG A 1 158 ? 4.786 2.755 31.725 1.00 79.69 158 ARG A O 1
ATOM 1205 N N . TYR A 1 159 ? 5.315 4.902 32.136 1.00 79.06 159 TYR A N 1
ATOM 1206 C CA . TYR A 1 159 ? 4.149 5.196 32.969 1.00 79.06 159 TYR A CA 1
ATOM 1207 C C . TYR A 1 159 ? 2.842 4.950 32.215 1.00 79.06 159 TYR A C 1
ATOM 1209 O O . TYR A 1 159 ? 1.963 4.259 32.724 1.00 79.06 159 TYR A O 1
ATOM 1217 N N . PHE A 1 160 ? 2.719 5.453 30.983 1.00 75.19 160 PHE A N 1
ATOM 1218 C CA . PHE A 1 160 ? 1.526 5.228 30.164 1.00 75.19 160 PHE A CA 1
ATOM 1219 C C . PHE A 1 160 ? 1.309 3.736 29.911 1.00 75.19 160 PHE A C 1
ATOM 1221 O O . PHE A 1 160 ? 0.210 3.207 30.057 1.00 75.19 160 PHE A O 1
ATOM 1228 N N . HIS A 1 161 ? 2.389 3.034 29.594 1.00 79.69 161 HIS A N 1
ATOM 1229 C CA . HIS A 1 161 ? 2.373 1.599 29.392 1.00 79.69 161 HIS A CA 1
ATOM 1230 C C . HIS A 1 161 ? 1.987 0.817 30.649 1.00 79.69 161 HIS A C 1
ATOM 1232 O O . HIS A 1 161 ? 1.310 -0.203 30.526 1.00 79.69 161 HIS A O 1
ATOM 1238 N N . GLU A 1 162 ? 2.391 1.258 31.837 1.00 82.88 162 GLU A N 1
ATOM 1239 C CA . GLU A 1 162 ? 1.973 0.673 33.114 1.00 82.88 162 GLU A CA 1
ATOM 1240 C C . GLU A 1 162 ? 0.512 1.006 33.437 1.00 82.88 162 GLU A C 1
ATOM 1242 O O . GLU A 1 162 ? -0.232 0.115 33.842 1.00 82.88 162 GLU A O 1
ATOM 1247 N N . PHE A 1 163 ? 0.067 2.240 33.187 1.00 84.44 163 PHE A N 1
ATOM 1248 C CA . PHE A 1 163 ? -1.324 2.660 33.359 1.00 84.44 163 PHE A CA 1
ATOM 1249 C C . PHE A 1 163 ? -2.273 1.849 32.472 1.00 84.44 163 PHE A C 1
ATOM 1251 O O . PHE A 1 163 ? -3.236 1.277 32.972 1.00 84.44 163 PHE A O 1
ATOM 1258 N N . MET A 1 164 ? -1.961 1.711 31.181 1.00 84.94 164 MET A N 1
ATOM 1259 C CA . MET A 1 164 ? -2.753 0.900 30.249 1.00 84.94 164 MET A CA 1
ATOM 1260 C C . MET A 1 164 ? -2.817 -0.564 30.695 1.00 84.94 164 MET A C 1
ATOM 1262 O O . MET A 1 164 ? -3.860 -1.196 30.588 1.00 84.94 164 MET A O 1
ATOM 1266 N N . MET A 1 165 ? -1.727 -1.106 31.249 1.00 85.50 165 MET A N 1
ATOM 1267 C CA . MET A 1 165 ? -1.726 -2.469 31.790 1.00 85.50 165 MET A CA 1
ATOM 1268 C C . MET A 1 165 ? -2.566 -2.595 33.059 1.00 85.50 165 MET A C 1
ATOM 1270 O O . MET A 1 165 ? -3.245 -3.605 33.222 1.00 85.50 165 MET A O 1
ATOM 1274 N N . LYS A 1 166 ? -2.539 -1.596 33.948 1.00 87.44 166 LYS A N 1
ATOM 1275 C CA . LYS A 1 166 ? -3.419 -1.549 35.123 1.00 87.44 166 LYS A CA 1
ATOM 1276 C C . LYS A 1 166 ? -4.885 -1.490 34.693 1.00 87.44 166 LYS A C 1
ATOM 1278 O O . LYS A 1 166 ? -5.671 -2.284 35.192 1.00 87.44 166 LYS A O 1
ATOM 1283 N N . LEU A 1 167 ? -5.206 -0.647 33.709 1.00 87.25 167 LEU A N 1
ATOM 1284 C CA . LEU A 1 167 ? -6.553 -0.515 33.152 1.00 87.25 167 LEU A CA 1
ATOM 1285 C C . LEU A 1 167 ? -7.052 -1.829 32.526 1.00 87.25 167 LEU A C 1
ATOM 1287 O O . LEU A 1 167 ? -8.153 -2.275 32.828 1.00 87.25 167 LEU A O 1
ATOM 1291 N N . ILE A 1 168 ? -6.233 -2.502 31.710 1.00 87.88 168 ILE A N 1
ATOM 1292 C CA . ILE A 1 168 ? -6.633 -3.786 31.105 1.00 87.88 168 ILE A CA 1
ATOM 1293 C C . ILE A 1 168 ? -6.797 -4.870 32.178 1.00 87.88 168 ILE A C 1
ATOM 1295 O O . ILE A 1 168 ? -7.760 -5.627 32.147 1.00 87.88 168 ILE A O 1
ATOM 1299 N N . ARG A 1 169 ? -5.888 -4.939 33.160 1.00 88.25 169 ARG A N 1
ATOM 1300 C CA . ARG A 1 169 ? -5.989 -5.912 34.262 1.00 88.25 169 ARG A CA 1
ATOM 1301 C C . ARG A 1 169 ? -7.226 -5.680 35.124 1.00 88.25 169 ARG A C 1
ATOM 1303 O O . ARG A 1 169 ? -7.807 -6.653 35.598 1.00 88.25 169 ARG A O 1
ATOM 1310 N N . SER A 1 170 ? -7.653 -4.427 35.290 1.00 88.94 170 SER A N 1
ATOM 1311 C CA . SER A 1 170 ? -8.871 -4.121 36.038 1.00 88.94 170 SER A CA 1
ATOM 1312 C C . SER A 1 170 ? -10.144 -4.657 35.374 1.00 88.94 170 SER A C 1
ATOM 1314 O O . SER A 1 170 ? -11.120 -4.856 36.080 1.00 88.94 170 SER A O 1
ATOM 1316 N N . PHE A 1 171 ? -10.134 -5.009 34.079 1.00 88.94 171 PHE A N 1
ATOM 1317 C CA . PHE A 1 171 ? -11.291 -5.651 33.432 1.00 88.94 171 PHE A CA 1
ATOM 1318 C C . PHE A 1 171 ? -11.607 -7.057 33.961 1.00 88.94 171 PHE A C 1
ATOM 1320 O O . PHE A 1 171 ? -12.721 -7.531 33.767 1.00 88.94 171 PHE A O 1
ATOM 1327 N N . LYS A 1 172 ? -10.645 -7.732 34.608 1.00 84.81 172 LYS A N 1
ATOM 1328 C CA . LYS A 1 172 ? -10.815 -9.096 35.143 1.00 84.81 172 LYS A CA 1
ATOM 1329 C C . LYS A 1 172 ? -10.884 -9.175 36.666 1.00 84.81 172 LYS A C 1
ATOM 1331 O O . LYS A 1 172 ? -11.226 -10.228 37.194 1.00 84.81 172 LYS A O 1
ATOM 1336 N N . GLY A 1 173 ? -10.508 -8.111 37.371 1.00 79.19 173 GLY A N 1
ATOM 1337 C CA . GLY A 1 173 ? -10.410 -8.122 38.828 1.00 79.19 173 GLY A CA 1
ATOM 1338 C C . GLY A 1 173 ? -11.710 -7.690 39.496 1.00 79.19 173 GLY A C 1
ATOM 1339 O O . GLY A 1 173 ? -12.207 -6.606 39.214 1.00 79.19 173 GLY A O 1
ATOM 1340 N N . THR A 1 174 ? -12.199 -8.483 40.448 1.00 64.38 174 THR A N 1
ATOM 1341 C CA . THR A 1 174 ? -13.254 -8.077 41.396 1.00 64.38 174 THR A CA 1
ATOM 1342 C C . THR A 1 174 ? -12.789 -6.990 42.371 1.00 64.38 174 THR A C 1
ATOM 1344 O O . THR A 1 174 ? -13.614 -6.320 42.980 1.00 64.38 174 THR A O 1
ATOM 1347 N N . GLU A 1 175 ? -11.474 -6.793 42.518 1.00 64.81 175 GLU A N 1
ATOM 1348 C CA . GLU A 1 175 ? -10.875 -5.938 43.555 1.00 64.81 175 GLU A CA 1
ATOM 1349 C C . GLU A 1 175 ? -10.474 -4.527 43.083 1.00 64.81 175 GLU A C 1
ATOM 1351 O O . GLU A 1 175 ? -9.773 -3.811 43.796 1.00 64.81 175 GLU A O 1
ATOM 1356 N N . CYS A 1 176 ? -10.864 -4.095 41.880 1.00 61.16 176 CYS A N 1
ATOM 1357 C CA . CYS A 1 176 ? -10.404 -2.817 41.330 1.00 61.16 176 CYS A CA 1
ATOM 1358 C C . CYS A 1 176 ? -11.475 -1.724 41.299 1.00 61.16 176 CYS A C 1
ATOM 1360 O O . CYS A 1 176 ? -12.662 -1.976 41.115 1.00 61.16 176 CYS A O 1
ATOM 1362 N N . LEU A 1 177 ? -10.986 -0.490 41.468 1.00 66.94 177 LEU A N 1
ATOM 1363 C CA . LEU A 1 177 ? -11.716 0.775 41.386 1.00 66.94 177 LEU A CA 1
ATOM 1364 C C . LEU A 1 177 ? -12.740 0.776 40.237 1.00 66.94 177 LEU A C 1
ATOM 1366 O O . LEU A 1 177 ? -12.413 0.278 39.157 1.00 66.94 177 LEU A O 1
ATOM 1370 N N . PRO A 1 178 ? -13.925 1.386 40.429 1.00 78.88 178 PRO A N 1
ATOM 1371 C CA . PRO A 1 178 ? -14.944 1.479 39.389 1.00 78.88 178 PRO A CA 1
ATOM 1372 C C . PRO A 1 178 ? -14.343 2.134 38.143 1.00 78.88 178 PRO A C 1
ATOM 1374 O O . PRO A 1 178 ? -13.989 3.316 38.146 1.00 78.88 178 PRO A O 1
ATOM 1377 N N . ILE A 1 179 ? -14.173 1.337 37.087 1.00 78.81 179 ILE A N 1
ATOM 1378 C CA . ILE A 1 179 ? -13.632 1.815 35.820 1.00 78.81 179 ILE A CA 1
ATOM 1379 C C . ILE A 1 179 ? -14.732 2.649 35.160 1.00 78.81 179 ILE A C 1
ATOM 1381 O O . ILE A 1 179 ? -15.861 2.169 35.036 1.00 78.81 179 ILE A O 1
ATOM 1385 N N . PRO A 1 180 ? -14.445 3.886 34.723 1.00 81.88 180 PRO A N 1
ATOM 1386 C CA . PRO A 1 180 ? -15.418 4.647 33.957 1.00 81.88 180 PRO A CA 1
ATOM 1387 C C . PRO A 1 180 ? -15.778 3.882 32.681 1.00 81.88 180 PRO A C 1
ATOM 1389 O O . PRO A 1 180 ? -14.908 3.277 32.053 1.00 81.88 180 PRO A O 1
ATOM 1392 N N . SER A 1 181 ? -17.048 3.938 32.274 1.00 88.31 181 SER A N 1
ATOM 1393 C CA . SER A 1 181 ? -17.499 3.327 31.023 1.00 88.31 181 SER A CA 1
ATOM 1394 C C . SER A 1 181 ? -16.634 3.826 29.864 1.00 88.31 181 SER A C 1
ATOM 1396 O O . SER A 1 181 ? -16.648 5.015 29.534 1.00 88.31 181 SER A O 1
ATOM 1398 N N . LEU A 1 182 ? -15.856 2.925 29.271 1.00 91.12 182 LEU A N 1
ATOM 1399 C CA . LEU A 1 182 ? -14.984 3.252 28.152 1.00 91.12 182 LEU A CA 1
ATOM 1400 C C . LEU A 1 182 ? -15.802 3.295 26.864 1.00 91.12 182 LEU A C 1
ATOM 1402 O O . LEU A 1 182 ? -16.640 2.431 26.628 1.00 91.12 182 LEU A O 1
ATOM 1406 N N . ASP A 1 183 ? -15.534 4.276 26.008 1.00 93.50 183 ASP A N 1
ATOM 1407 C CA . ASP A 1 183 ? -16.147 4.364 24.685 1.00 93.50 183 ASP A CA 1
ATOM 1408 C C . ASP A 1 183 ? -15.482 3.399 23.684 1.00 93.50 183 ASP A C 1
ATOM 1410 O O . ASP A 1 183 ? -14.411 2.830 23.928 1.00 93.50 183 ASP A O 1
ATOM 1414 N N . THR A 1 184 ? -16.111 3.201 22.522 1.00 94.56 184 THR A N 1
ATOM 1415 C CA . THR A 1 184 ? -15.596 2.321 21.455 1.00 94.56 184 THR A CA 1
ATOM 1416 C C . THR A 1 184 ? -14.178 2.710 21.036 1.00 94.56 184 THR A C 1
ATOM 1418 O O . THR A 1 184 ? -13.317 1.859 20.818 1.00 94.56 184 THR A O 1
ATOM 1421 N N . ARG A 1 185 ? -13.895 4.014 20.996 1.00 94.12 185 ARG A N 1
ATOM 1422 C CA . ARG A 1 185 ? -12.600 4.545 20.579 1.00 94.12 185 ARG A CA 1
ATOM 1423 C C . ARG A 1 185 ? -11.485 4.249 21.586 1.00 94.12 185 ARG A C 1
ATOM 1425 O O . ARG A 1 185 ? -10.366 3.937 21.172 1.00 94.12 185 ARG A O 1
ATOM 1432 N N . SER A 1 186 ? -11.776 4.302 22.885 1.00 92.56 186 SER A N 1
ATOM 1433 C CA . SER A 1 186 ? -10.839 3.886 23.934 1.00 92.56 186 SER A CA 1
ATOM 1434 C C . SER A 1 186 ? -10.533 2.394 23.843 1.00 92.56 186 SER A C 1
ATOM 1436 O O . SER A 1 186 ? -9.367 2.008 23.933 1.00 92.56 186 SER A O 1
ATOM 1438 N N . HIS A 1 187 ? -11.538 1.557 23.562 1.00 95.38 187 HIS A N 1
ATOM 1439 C CA . HIS A 1 187 ? -11.322 0.129 23.314 1.00 95.38 187 HIS A CA 1
ATOM 1440 C C . HIS A 1 187 ? -10.439 -0.109 22.082 1.00 95.38 187 HIS A C 1
ATOM 1442 O O . HIS A 1 187 ? -9.501 -0.899 22.153 1.00 95.38 187 HIS A O 1
ATOM 1448 N N . HIS A 1 188 ? -10.651 0.611 20.975 1.00 95.44 188 HIS A N 1
ATOM 1449 C CA . HIS A 1 188 ? -9.781 0.524 19.792 1.00 95.44 188 HIS A CA 1
ATOM 1450 C C . HIS A 1 188 ? -8.328 0.902 20.101 1.00 95.44 188 HIS A C 1
ATOM 1452 O O . HIS A 1 188 ? -7.402 0.216 19.661 1.00 95.44 188 HIS A O 1
ATOM 1458 N N . ALA A 1 189 ? -8.109 1.957 20.890 1.00 91.94 189 ALA A N 1
ATOM 1459 C CA . ALA A 1 189 ? -6.771 2.357 21.322 1.00 91.94 189 ALA A CA 1
ATOM 1460 C C . ALA A 1 189 ? -6.113 1.293 22.221 1.00 91.94 189 ALA A C 1
ATOM 1462 O O . ALA A 1 189 ? -4.933 0.974 22.044 1.00 91.94 189 ALA A O 1
ATOM 1463 N N . LEU A 1 190 ? -6.878 0.702 23.144 1.00 93.88 190 LEU A N 1
ATOM 1464 C CA . LEU A 1 190 ? -6.432 -0.400 23.999 1.00 93.88 190 LEU A CA 1
ATOM 1465 C C . LEU A 1 190 ? -6.085 -1.647 23.179 1.00 93.88 190 LEU A C 1
ATOM 1467 O O . LEU A 1 190 ? -5.027 -2.233 23.403 1.00 93.88 190 LEU A O 1
ATOM 1471 N N . LEU A 1 191 ? -6.909 -2.013 22.191 1.00 95.94 191 LEU A N 1
ATOM 1472 C CA . LEU A 1 191 ? -6.656 -3.142 21.287 1.00 95.94 191 LEU A CA 1
ATOM 1473 C C . LEU A 1 191 ? -5.383 -2.935 20.471 1.00 95.94 191 LEU A C 1
ATOM 1475 O O . LEU A 1 191 ? -4.538 -3.829 20.396 1.00 95.94 191 LEU A O 1
ATOM 1479 N N . HIS A 1 192 ? -5.202 -1.739 19.909 1.00 92.94 192 HIS A N 1
ATOM 1480 C CA . HIS A 1 192 ? -3.960 -1.378 19.237 1.00 92.94 192 HIS A CA 1
ATOM 1481 C C . HIS A 1 192 ? -2.755 -1.485 20.175 1.00 92.94 192 HIS A C 1
ATOM 1483 O O . HIS A 1 192 ? -1.726 -2.034 19.781 1.00 92.94 192 HIS A O 1
ATOM 1489 N N . CYS A 1 193 ? -2.873 -1.009 21.416 1.00 91.44 193 CYS A N 1
ATOM 1490 C CA . CYS A 1 193 ? -1.811 -1.117 22.413 1.00 91.44 193 CYS A CA 1
ATOM 1491 C C . CYS A 1 193 ? -1.469 -2.577 22.739 1.00 91.44 193 CYS A C 1
ATOM 1493 O O . CYS A 1 193 ? -0.301 -2.974 22.663 1.00 91.44 193 CYS A O 1
ATOM 1495 N N . ALA A 1 194 ? -2.485 -3.391 23.022 1.00 93.75 194 ALA A N 1
ATOM 1496 C CA . ALA A 1 194 ? -2.341 -4.802 23.356 1.00 93.75 194 ALA A CA 1
ATOM 1497 C C . ALA A 1 194 ? -1.674 -5.599 22.227 1.00 93.75 194 ALA A C 1
ATOM 1499 O O . ALA A 1 194 ? -0.716 -6.333 22.470 1.00 93.75 194 ALA A O 1
ATOM 1500 N N . LEU A 1 195 ? -2.122 -5.421 20.982 1.00 94.19 195 LEU A N 1
ATOM 1501 C CA . LEU A 1 195 ? -1.630 -6.226 19.865 1.00 94.19 195 LEU A CA 1
ATOM 1502 C C . LEU A 1 195 ? -0.335 -5.684 19.254 1.00 94.19 195 LEU A C 1
ATOM 1504 O O . LEU A 1 195 ? 0.540 -6.470 18.909 1.00 94.19 195 LEU A O 1
ATOM 1508 N N . ARG A 1 196 ? -0.174 -4.361 19.129 1.00 89.62 196 ARG A N 1
ATOM 1509 C CA . ARG A 1 196 ? 0.967 -3.767 18.408 1.00 89.62 196 ARG A CA 1
ATOM 1510 C C . ARG A 1 196 ? 2.157 -3.443 19.298 1.00 89.62 196 ARG A C 1
ATOM 1512 O O . ARG A 1 196 ? 3.291 -3.545 18.843 1.00 89.62 196 ARG A O 1
ATOM 1519 N N . HIS A 1 197 ? 1.905 -3.006 20.528 1.00 87.50 197 HIS A N 1
ATOM 1520 C CA . HIS A 1 197 ? 2.971 -2.589 21.440 1.00 87.50 197 HIS A CA 1
ATOM 1521 C C . HIS A 1 197 ? 3.307 -3.668 22.465 1.00 87.50 197 HIS A C 1
ATOM 1523 O O . HIS A 1 197 ? 4.467 -3.812 22.845 1.00 87.50 197 HIS A O 1
ATOM 1529 N N . ARG A 1 198 ? 2.305 -4.429 22.921 1.00 89.69 198 ARG A N 1
ATOM 1530 C CA . ARG A 1 198 ? 2.502 -5.515 23.892 1.00 89.69 198 ARG A CA 1
ATOM 1531 C C . ARG A 1 198 ? 2.592 -6.895 23.269 1.00 89.69 198 ARG A C 1
ATOM 1533 O O . ARG A 1 198 ? 3.040 -7.802 23.958 1.00 89.69 198 ARG A O 1
ATOM 1540 N N . PHE A 1 199 ? 2.192 -7.043 22.006 1.00 92.69 199 PHE A N 1
ATOM 1541 C CA . PHE A 1 199 ? 2.179 -8.330 21.319 1.00 92.69 199 PHE A CA 1
ATOM 1542 C C . PHE A 1 199 ? 1.436 -9.408 22.141 1.00 92.69 199 PHE A C 1
ATOM 1544 O O . PHE A 1 199 ? 1.877 -10.546 22.224 1.00 92.69 199 PHE A O 1
ATOM 1551 N N . SER A 1 200 ? 0.328 -9.048 22.804 1.00 94.12 200 SER A N 1
ATOM 1552 C CA . SER A 1 200 ? -0.391 -9.948 23.717 1.00 94.12 200 SER A CA 1
ATOM 1553 C C . SER A 1 200 ? -1.829 -10.199 23.247 1.00 94.12 200 SER A C 1
ATOM 1555 O O . SER A 1 200 ? -2.718 -9.378 23.501 1.00 94.12 200 SER A O 1
ATOM 1557 N N . PRO A 1 201 ? -2.087 -11.346 22.588 1.00 95.75 201 PRO A N 1
ATOM 1558 C CA . PRO A 1 201 ? -3.435 -11.764 22.198 1.00 95.75 201 PRO A CA 1
ATOM 1559 C C . PRO A 1 201 ? -4.368 -11.966 23.397 1.00 95.75 201 PRO A C 1
ATOM 1561 O O . PRO A 1 201 ? -5.565 -11.703 23.306 1.00 95.75 201 PRO A O 1
ATOM 1564 N N . ARG A 1 202 ? -3.823 -12.376 24.550 1.00 94.62 202 ARG A N 1
ATOM 1565 C CA . ARG A 1 202 ? -4.592 -12.520 25.791 1.00 94.62 202 ARG A CA 1
ATOM 1566 C C . ARG A 1 202 ? -5.174 -11.185 26.256 1.00 94.62 202 ARG A C 1
ATOM 1568 O O . ARG A 1 202 ? -6.377 -11.100 26.444 1.00 94.62 202 ARG A O 1
ATOM 1575 N N . LEU A 1 203 ? -4.360 -10.127 26.343 1.00 94.38 203 LEU A N 1
ATOM 1576 C CA . LEU A 1 203 ? -4.862 -8.792 26.705 1.00 94.38 203 LEU A CA 1
ATOM 1577 C C . LEU A 1 203 ? -5.920 -8.296 25.717 1.00 94.38 203 LEU A C 1
ATOM 1579 O O . LEU A 1 203 ? -6.895 -7.676 26.122 1.00 94.38 203 LEU A O 1
ATOM 1583 N N . ALA A 1 204 ? -5.736 -8.572 24.425 1.00 96.38 204 ALA A N 1
ATOM 1584 C CA . ALA A 1 204 ? -6.741 -8.241 23.425 1.00 96.38 204 ALA A CA 1
ATOM 1585 C C . ALA A 1 204 ? -8.054 -9.002 23.664 1.00 96.38 204 ALA A C 1
ATOM 1587 O O . ALA A 1 204 ? -9.112 -8.394 23.564 1.00 96.38 204 ALA A O 1
ATOM 1588 N N . SER A 1 205 ? -7.992 -10.280 24.047 1.00 95.81 205 SER A N 1
ATOM 1589 C CA . SER A 1 205 ? -9.174 -11.070 24.424 1.00 95.81 205 SER A CA 1
ATOM 1590 C C . SER A 1 205 ? -9.910 -10.437 25.604 1.00 95.81 205 SER A C 1
ATOM 1592 O O . SER A 1 205 ? -11.117 -10.240 25.522 1.00 95.81 205 SER A O 1
ATOM 1594 N N . ASP A 1 206 ? -9.175 -10.031 26.643 1.00 94.81 206 ASP A N 1
ATOM 1595 C CA . ASP A 1 206 ? -9.731 -9.383 27.838 1.00 94.81 206 ASP A CA 1
ATOM 1596 C C . ASP A 1 206 ? -10.436 -8.059 27.483 1.00 94.81 206 ASP A C 1
ATOM 1598 O O . ASP A 1 206 ? -11.527 -7.770 27.970 1.00 94.81 206 ASP A O 1
ATOM 1602 N N . ILE A 1 207 ? -9.840 -7.265 26.582 1.00 95.69 207 ILE A N 1
ATOM 1603 C CA . ILE A 1 207 ? -10.437 -6.013 26.089 1.00 95.69 207 ILE A CA 1
ATOM 1604 C C . ILE A 1 207 ? -11.711 -6.292 25.278 1.00 95.69 207 ILE A C 1
ATOM 1606 O O . ILE A 1 207 ? -12.700 -5.579 25.435 1.00 95.69 207 ILE A O 1
ATOM 1610 N N . LEU A 1 208 ? -11.702 -7.304 24.403 1.00 96.44 208 LEU A N 1
ATOM 1611 C CA . LEU A 1 208 ? -12.871 -7.662 23.592 1.00 96.44 208 LEU A CA 1
ATOM 1612 C C . LEU A 1 208 ? -14.009 -8.218 24.457 1.00 96.44 208 LEU A C 1
ATOM 1614 O O . LEU A 1 208 ? -15.169 -7.885 24.219 1.00 96.44 208 LEU A O 1
ATOM 1618 N N . GLU A 1 209 ? -13.685 -9.034 25.460 1.00 95.31 209 GLU A N 1
ATOM 1619 C CA . GLU A 1 209 ? -14.635 -9.575 26.433 1.00 95.31 209 GLU A CA 1
ATOM 1620 C C . GLU A 1 209 ? -15.295 -8.451 27.236 1.00 95.31 209 GLU A C 1
ATOM 1622 O O . GLU A 1 209 ? -16.522 -8.388 27.301 1.00 95.31 209 GLU A O 1
ATOM 1627 N N . HIS A 1 210 ? -14.508 -7.491 27.730 1.00 94.31 210 HIS A N 1
ATOM 1628 C CA . HIS A 1 210 ? -15.039 -6.303 28.400 1.00 94.31 210 HIS A CA 1
ATOM 1629 C C . HIS A 1 210 ? -15.941 -5.463 27.482 1.00 94.31 210 HIS A C 1
ATOM 1631 O O . HIS A 1 210 ? -17.033 -5.050 27.882 1.00 94.31 210 HIS A O 1
ATOM 1637 N N . MET A 1 211 ? -15.505 -5.244 26.237 1.00 95.06 211 MET A N 1
ATOM 1638 C CA . MET A 1 211 ? -16.249 -4.479 25.235 1.00 95.06 211 MET A CA 1
ATOM 1639 C C . MET A 1 211 ? -17.612 -5.117 24.929 1.00 95.06 211 MET A C 1
ATOM 1641 O O . MET A 1 211 ? -18.606 -4.403 24.833 1.00 95.06 211 MET A O 1
ATOM 1645 N N . CYS A 1 212 ? -17.667 -6.447 24.784 1.00 94.81 212 CYS A N 1
ATOM 1646 C CA . CYS A 1 212 ? -18.861 -7.151 24.304 1.00 94.81 212 CYS A CA 1
ATOM 1647 C C . CYS A 1 212 ? -19.756 -7.731 25.411 1.00 94.81 212 CYS A C 1
ATOM 1649 O O . CYS A 1 212 ? -20.939 -7.944 25.156 1.00 94.81 212 CYS A O 1
ATOM 1651 N N . GLY A 1 213 ? -19.201 -8.076 26.576 1.00 88.19 213 GLY A N 1
ATOM 1652 C CA . GLY A 1 213 ? -19.863 -8.930 27.570 1.00 88.19 213 GLY A CA 1
ATOM 1653 C C . GLY A 1 213 ? -20.037 -8.307 28.952 1.00 88.19 213 GLY A C 1
ATOM 1654 O O . GLY A 1 213 ? -21.094 -8.480 29.548 1.00 88.19 213 GLY A O 1
ATOM 1655 N N . SER A 1 214 ? -19.035 -7.582 29.455 1.00 80.38 214 SER A N 1
ATOM 1656 C CA . SER A 1 214 ? -18.993 -7.190 30.878 1.00 80.38 214 SER A CA 1
ATOM 1657 C C . SER A 1 214 ? -19.477 -5.771 31.176 1.00 80.38 214 SER A C 1
ATOM 1659 O O . SER A 1 214 ? -19.575 -5.395 32.338 1.00 80.38 214 SER A O 1
ATOM 1661 N N . SER A 1 215 ? -19.749 -4.964 30.151 1.00 76.19 215 SER A N 1
ATOM 1662 C CA . SER A 1 215 ? -20.221 -3.591 30.346 1.00 76.19 215 SER A CA 1
ATOM 1663 C C . SER A 1 215 ? -21.738 -3.556 30.554 1.00 76.19 215 SER A C 1
ATOM 1665 O O . SER A 1 215 ? -22.465 -4.196 29.796 1.00 76.19 215 SER A O 1
ATOM 1667 N N . ASP A 1 216 ? -22.221 -2.702 31.469 1.00 82.19 216 ASP A N 1
ATOM 1668 C CA . ASP A 1 216 ? -23.656 -2.378 31.650 1.00 82.19 216 ASP A CA 1
ATOM 1669 C C . ASP A 1 216 ? -24.356 -2.026 30.324 1.00 82.19 216 ASP A C 1
ATOM 1671 O O . ASP A 1 216 ? -25.568 -2.171 30.158 1.00 82.19 216 ASP A O 1
ATOM 1675 N N . ARG A 1 217 ? -23.568 -1.547 29.355 1.00 86.25 217 ARG A N 1
ATOM 1676 C CA . ARG A 1 217 ? -23.958 -1.333 27.964 1.00 86.25 217 ARG A CA 1
ATOM 1677 C C . ARG A 1 217 ? -22.935 -2.020 27.058 1.00 86.25 217 ARG A C 1
ATOM 1679 O O . ARG A 1 217 ? -21.908 -1.405 26.767 1.00 86.25 217 ARG A O 1
ATOM 1686 N N . PRO A 1 218 ? -23.177 -3.267 26.614 1.00 91.69 218 PRO A N 1
ATOM 1687 C CA . PRO A 1 218 ? -22.245 -3.964 25.739 1.00 91.69 218 PRO A CA 1
ATOM 1688 C C . PRO A 1 218 ? -22.078 -3.171 24.443 1.00 91.69 218 PRO A C 1
ATOM 1690 O O . PRO A 1 218 ? -23.049 -2.867 23.740 1.00 91.69 218 PRO A O 1
ATOM 1693 N N . LEU A 1 219 ? -20.835 -2.809 24.142 1.00 94.50 219 LEU A N 1
ATOM 1694 C CA . LEU A 1 219 ? -20.495 -2.097 22.926 1.00 94.50 219 LEU A CA 1
ATOM 1695 C C . LEU A 1 219 ? -20.440 -3.084 21.770 1.00 94.50 219 LEU A C 1
ATOM 1697 O O . LEU A 1 219 ? -19.875 -4.176 21.861 1.00 94.50 219 LEU A O 1
ATOM 1701 N N . LYS A 1 220 ? -21.022 -2.675 20.646 1.00 93.31 220 LYS A N 1
ATOM 1702 C CA . LYS A 1 220 ? -20.969 -3.471 19.428 1.00 93.31 220 LYS A CA 1
ATOM 1703 C C . LYS A 1 220 ? -19.589 -3.320 18.780 1.00 93.31 220 LYS A C 1
ATOM 1705 O O . LYS A 1 220 ? -19.129 -2.188 18.608 1.00 93.31 220 LYS A O 1
ATOM 1710 N N . PRO A 1 221 ? -18.941 -4.430 18.395 1.00 95.38 221 PRO A N 1
ATOM 1711 C CA . PRO A 1 221 ? -17.767 -4.384 17.533 1.00 95.38 221 PRO A CA 1
ATOM 1712 C C . PRO A 1 221 ? -18.103 -3.633 16.243 1.00 95.38 221 PRO A C 1
ATOM 1714 O O . PRO A 1 221 ? -19.149 -3.869 15.643 1.00 95.38 221 PRO A O 1
ATOM 1717 N N . THR A 1 222 ? -17.221 -2.734 15.822 1.00 95.25 222 THR A N 1
ATOM 1718 C CA . THR A 1 222 ? -17.375 -1.971 14.579 1.00 95.25 222 THR A CA 1
ATOM 1719 C C . THR A 1 222 ? -16.424 -2.500 13.508 1.00 95.25 222 THR A C 1
ATOM 1721 O O . THR A 1 222 ? -15.555 -3.330 13.794 1.00 95.25 222 THR A O 1
ATOM 1724 N N . ILE A 1 223 ? -16.549 -2.009 12.272 1.00 95.25 223 ILE A N 1
ATOM 1725 C CA . ILE A 1 223 ? -15.643 -2.388 11.177 1.00 95.25 223 ILE A CA 1
ATOM 1726 C C . ILE A 1 223 ? -14.179 -2.085 11.520 1.00 95.25 223 ILE A C 1
ATOM 1728 O O . ILE A 1 223 ? -13.279 -2.874 11.232 1.00 95.25 223 ILE A O 1
ATOM 1732 N N . GLU A 1 224 ? -13.933 -0.996 12.248 1.00 95.69 224 GLU A N 1
ATOM 1733 C CA . GLU A 1 224 ? -12.609 -0.635 12.739 1.00 95.69 224 GLU A CA 1
ATOM 1734 C C . GLU A 1 224 ? -12.056 -1.699 13.688 1.00 95.69 224 GLU A C 1
ATOM 1736 O O . GLU A 1 224 ? -10.879 -2.036 13.578 1.00 95.69 224 GLU A O 1
ATOM 1741 N N . THR A 1 225 ? -12.882 -2.294 14.559 1.00 96.81 225 THR A N 1
ATOM 1742 C CA . THR A 1 225 ? -12.450 -3.396 15.433 1.00 96.81 225 THR A CA 1
ATOM 1743 C C . THR A 1 225 ? -11.896 -4.556 14.603 1.00 96.81 225 THR A C 1
ATOM 1745 O O . THR A 1 225 ? -10.780 -5.018 14.853 1.00 96.81 225 THR A O 1
ATOM 1748 N N . PHE A 1 226 ? -12.628 -5.003 13.581 1.00 96.88 226 PHE A N 1
ATOM 1749 C CA . PHE A 1 226 ? -12.197 -6.114 12.725 1.00 96.88 226 PHE A CA 1
ATOM 1750 C C . PHE A 1 226 ? -10.963 -5.765 11.889 1.00 96.88 226 PHE A C 1
ATOM 1752 O O . PHE A 1 226 ? -10.066 -6.598 11.724 1.00 96.88 226 PHE A O 1
ATOM 1759 N N . ASN A 1 227 ? -10.851 -4.517 11.435 1.00 95.88 227 ASN A N 1
ATOM 1760 C CA . ASN A 1 227 ? -9.674 -4.044 10.714 1.00 95.88 227 ASN A CA 1
ATOM 1761 C C . ASN A 1 227 ? -8.427 -3.995 11.605 1.00 95.88 227 ASN A C 1
ATOM 1763 O O . ASN A 1 227 ? -7.336 -4.367 11.163 1.00 95.88 227 ASN A O 1
ATOM 1767 N N . ILE A 1 228 ? -8.574 -3.605 12.876 1.00 96.19 228 ILE A N 1
ATOM 1768 C CA . ILE A 1 228 ? -7.491 -3.650 13.868 1.00 96.19 228 ILE A CA 1
ATOM 1769 C C . ILE A 1 228 ? -7.013 -5.086 14.061 1.00 96.19 228 ILE A C 1
ATOM 1771 O O . ILE A 1 228 ? -5.801 -5.319 14.036 1.00 96.19 228 ILE A O 1
ATOM 1775 N N . LEU A 1 229 ? -7.935 -6.038 14.221 1.00 97.19 229 LEU A N 1
ATOM 1776 C CA . LEU A 1 229 ? -7.606 -7.452 14.405 1.00 97.19 229 LEU A CA 1
ATOM 1777 C C . LEU A 1 229 ? -6.924 -8.039 13.167 1.00 97.19 229 LEU A C 1
ATOM 1779 O O . LEU A 1 229 ? -5.819 -8.563 13.283 1.00 97.19 229 LEU A O 1
ATOM 1783 N N . THR A 1 230 ? -7.507 -7.864 11.980 1.00 96.25 230 THR A N 1
ATOM 1784 C CA . THR A 1 230 ? -6.954 -8.361 10.707 1.00 96.25 230 THR A CA 1
ATOM 1785 C C . THR A 1 230 ? -5.540 -7.835 10.474 1.00 96.25 230 THR A C 1
ATOM 1787 O O . THR A 1 230 ? -4.602 -8.592 10.195 1.00 96.25 230 THR A O 1
ATOM 1790 N N . ARG A 1 231 ? -5.349 -6.525 10.658 1.00 94.88 231 ARG A N 1
ATOM 1791 C CA . ARG A 1 231 ? -4.056 -5.872 10.470 1.00 94.88 231 ARG A CA 1
ATOM 1792 C C . ARG A 1 231 ? -3.042 -6.289 11.528 1.00 94.88 231 ARG A C 1
ATOM 1794 O O . ARG A 1 231 ? -1.893 -6.555 11.191 1.00 94.88 231 ARG A O 1
ATOM 1801 N N . SER A 1 232 ? -3.438 -6.341 12.796 1.00 95.50 232 SER A N 1
ATOM 1802 C CA . SER A 1 232 ? -2.514 -6.694 13.875 1.00 95.50 232 SER A CA 1
ATOM 1803 C C . SER A 1 232 ? -2.133 -8.171 13.821 1.00 95.50 232 SER A C 1
ATOM 1805 O O . SER A 1 232 ? -0.950 -8.473 13.910 1.00 95.50 232 SER A O 1
ATOM 1807 N N . GLY A 1 233 ? -3.084 -9.076 13.566 1.00 95.19 233 GLY A N 1
ATOM 1808 C CA . GLY A 1 233 ? -2.812 -10.497 13.320 1.00 95.19 233 GLY A CA 1
ATOM 1809 C C . GLY A 1 233 ? -1.813 -10.698 12.180 1.00 95.19 233 GLY A C 1
ATOM 1810 O O . GLY A 1 233 ? -0.827 -11.415 12.340 1.00 95.19 233 GLY A O 1
ATOM 1811 N N . THR A 1 234 ? -1.981 -9.944 11.088 1.00 93.94 234 THR A N 1
ATOM 1812 C CA . THR A 1 234 ? -1.040 -9.916 9.956 1.00 93.94 234 THR A CA 1
ATOM 1813 C C . THR A 1 234 ? 0.377 -9.488 10.361 1.00 93.94 234 THR A C 1
ATOM 1815 O O . THR A 1 234 ? 1.339 -10.162 10.003 1.00 93.94 234 THR A O 1
ATOM 1818 N N . ILE A 1 235 ? 0.542 -8.404 11.132 1.00 91.25 235 ILE A N 1
ATOM 1819 C CA . ILE A 1 235 ? 1.872 -7.971 11.619 1.00 91.25 235 ILE A CA 1
ATOM 1820 C C . ILE A 1 235 ? 2.499 -9.033 12.523 1.00 91.25 235 ILE A C 1
ATOM 1822 O O . ILE A 1 235 ? 3.701 -9.275 12.457 1.00 91.25 235 ILE A O 1
ATOM 1826 N N . LEU A 1 236 ? 1.686 -9.621 13.403 1.00 91.19 236 LEU A N 1
ATOM 1827 C CA . LEU A 1 236 ? 2.120 -10.605 14.389 1.00 91.19 236 LEU A CA 1
ATOM 1828 C C . LEU A 1 236 ? 2.483 -11.953 13.754 1.00 91.19 236 LEU A C 1
ATOM 1830 O O . LEU A 1 236 ? 3.031 -12.809 14.445 1.00 91.19 236 LEU A O 1
ATOM 1834 N N . GLY A 1 237 ? 2.151 -12.164 12.474 1.00 91.12 237 GLY A N 1
ATOM 1835 C CA . GLY A 1 237 ? 2.207 -13.483 11.844 1.00 91.12 237 GLY A CA 1
ATOM 1836 C C . GLY A 1 237 ? 1.241 -14.483 12.492 1.00 91.12 237 GLY A C 1
ATOM 1837 O O . GLY A 1 237 ? 1.458 -15.689 12.415 1.00 91.12 237 GLY A O 1
ATOM 1838 N N . ARG A 1 238 ? 0.197 -13.989 13.170 1.00 93.19 238 ARG A N 1
ATOM 1839 C CA . ARG A 1 238 ? -0.811 -14.769 13.900 1.00 93.19 238 ARG A CA 1
ATOM 1840 C C . ARG A 1 238 ? -2.067 -14.888 13.044 1.00 93.19 238 ARG A C 1
ATOM 1842 O O . ARG A 1 238 ? -2.980 -14.066 13.143 1.00 93.19 238 ARG A O 1
ATOM 1849 N N . LEU A 1 239 ? -2.067 -15.902 12.176 1.00 92.44 239 LEU A N 1
ATOM 1850 C CA . LEU A 1 239 ? -3.166 -16.177 11.244 1.00 92.44 239 LEU A CA 1
ATOM 1851 C C . LEU A 1 239 ? -4.480 -16.470 11.969 1.00 92.44 239 LEU A C 1
ATOM 1853 O O . LEU A 1 239 ? -5.533 -16.115 11.460 1.00 92.44 239 LEU A O 1
ATOM 1857 N N . ASP A 1 240 ? -4.421 -17.047 13.171 1.00 93.38 240 ASP A N 1
ATOM 1858 C CA . ASP A 1 240 ? -5.589 -17.297 14.018 1.00 93.38 240 ASP A CA 1
ATOM 1859 C C . ASP A 1 240 ? -6.373 -16.010 14.313 1.00 93.38 240 ASP A C 1
ATOM 1861 O O . ASP A 1 240 ? -7.599 -16.009 14.272 1.00 93.38 240 ASP A O 1
ATOM 1865 N N . ILE A 1 241 ? -5.673 -14.895 14.543 1.00 95.56 241 ILE A N 1
ATOM 1866 C CA . ILE A 1 241 ? -6.294 -13.598 14.832 1.00 95.56 241 ILE A CA 1
ATOM 1867 C C . ILE A 1 241 ? -6.950 -13.007 13.584 1.00 95.56 241 ILE A C 1
ATOM 1869 O O . ILE A 1 241 ? -8.100 -12.568 13.645 1.00 95.56 241 ILE A O 1
ATOM 1873 N N . SER A 1 242 ? -6.224 -12.953 12.462 1.00 95.44 242 SER A N 1
ATOM 1874 C CA . SER A 1 242 ? -6.771 -12.360 11.242 1.00 95.44 242 SER A CA 1
ATOM 1875 C C . SER A 1 242 ? -7.870 -13.217 10.632 1.00 95.44 242 SER A C 1
ATOM 1877 O O . SER A 1 242 ? -8.886 -12.660 10.236 1.00 95.44 242 SER A O 1
ATOM 1879 N N . GLU A 1 243 ? -7.723 -14.544 10.600 1.00 93.75 243 GLU A N 1
ATOM 1880 C CA . GLU A 1 243 ? -8.771 -15.426 10.075 1.00 93.75 243 GLU A CA 1
ATOM 1881 C C . GLU A 1 243 ? -10.021 -15.386 10.943 1.00 93.75 243 GLU A C 1
ATOM 1883 O O . GLU A 1 243 ? -11.108 -15.298 10.396 1.00 93.75 243 GLU A O 1
ATOM 1888 N N . ALA A 1 244 ? -9.910 -15.351 12.276 1.00 93.56 244 ALA A N 1
ATOM 1889 C CA . ALA A 1 244 ? -11.099 -15.245 13.123 1.00 93.56 244 ALA A CA 1
ATOM 1890 C C . ALA A 1 244 ? -11.858 -13.919 12.901 1.00 93.56 244 ALA A C 1
ATOM 1892 O O . ALA A 1 244 ? -13.089 -13.898 12.915 1.00 93.56 244 ALA A O 1
ATOM 1893 N N . ALA A 1 245 ? -11.139 -12.816 12.658 1.00 95.19 245 ALA A N 1
ATOM 1894 C CA . ALA A 1 245 ? -11.748 -11.530 12.320 1.00 95.19 245 ALA A CA 1
ATOM 1895 C C . ALA A 1 245 ? -12.373 -11.523 10.913 1.00 95.19 245 ALA A C 1
ATOM 1897 O O . ALA A 1 245 ? -13.478 -11.013 10.739 1.00 95.19 245 ALA A O 1
ATOM 1898 N N . LEU A 1 246 ? -11.690 -12.099 9.920 1.00 93.81 246 LEU A N 1
ATOM 1899 C CA . LEU A 1 246 ? -12.193 -12.210 8.548 1.00 93.81 246 LEU A CA 1
ATOM 1900 C C . LEU A 1 246 ? -13.391 -13.152 8.458 1.00 93.81 246 LEU A C 1
ATOM 1902 O O . LEU A 1 246 ? -14.345 -12.855 7.753 1.00 93.81 246 LEU A O 1
ATOM 1906 N N . GLU A 1 247 ? -13.373 -14.248 9.203 1.00 92.38 247 GLU A N 1
ATOM 1907 C CA . GLU A 1 247 ? -14.473 -15.198 9.297 1.00 92.38 247 GLU A CA 1
ATOM 1908 C C . GLU A 1 247 ? -15.730 -14.541 9.879 1.00 92.38 247 GLU A C 1
ATOM 1910 O O . GLU A 1 247 ? -16.825 -14.708 9.341 1.00 92.38 247 GLU A O 1
ATOM 1915 N N . ALA A 1 248 ? -15.577 -13.719 10.921 1.00 91.50 248 ALA A N 1
ATOM 1916 C CA . ALA A 1 248 ? -16.682 -12.920 11.445 1.00 91.50 248 ALA A CA 1
ATOM 1917 C C . ALA A 1 248 ? -17.253 -11.959 10.383 1.00 91.50 248 ALA A C 1
ATOM 1919 O O . ALA A 1 248 ? -18.470 -11.863 10.249 1.00 91.50 248 ALA A O 1
ATOM 1920 N N . LEU A 1 249 ? -16.397 -11.313 9.579 1.00 91.81 249 LEU A N 1
ATOM 1921 C CA . LEU A 1 249 ? -16.832 -10.439 8.479 1.00 91.81 249 LEU A CA 1
ATOM 1922 C C . LEU A 1 249 ? -17.510 -11.209 7.328 1.00 91.81 249 LEU A C 1
ATOM 1924 O O . LEU A 1 249 ? -18.494 -10.728 6.765 1.00 91.81 249 LEU A O 1
ATOM 1928 N N . ARG A 1 250 ? -17.013 -12.400 6.964 1.00 89.12 250 ARG A N 1
ATOM 1929 C CA . ARG A 1 250 ? -17.573 -13.232 5.879 1.00 89.12 250 ARG A CA 1
ATOM 1930 C C . ARG A 1 250 ? -18.988 -13.704 6.200 1.00 89.12 250 ARG A C 1
ATOM 1932 O O . ARG A 1 250 ? -19.863 -13.626 5.339 1.00 89.12 250 ARG A O 1
ATOM 1939 N N . ARG A 1 251 ? -19.232 -14.138 7.442 1.00 86.69 251 ARG A N 1
ATOM 1940 C CA . ARG A 1 251 ? -20.563 -14.593 7.886 1.00 86.69 251 ARG A CA 1
ATOM 1941 C C . ARG A 1 251 ? -21.636 -13.529 7.712 1.00 86.69 251 ARG A C 1
ATOM 1943 O O . ARG A 1 251 ? -22.765 -13.860 7.372 1.00 86.69 251 ARG A O 1
ATOM 1950 N N . GLU A 1 252 ? -21.282 -12.263 7.899 1.00 79.94 252 GLU A N 1
ATOM 1951 C CA . GLU A 1 252 ? -22.214 -11.160 7.680 1.00 79.94 252 GLU A CA 1
ATOM 1952 C C . GLU A 1 252 ? -22.396 -10.814 6.202 1.00 79.94 252 GLU A C 1
ATOM 1954 O O . GLU A 1 252 ? -23.513 -10.543 5.764 1.00 79.94 252 GLU A O 1
ATOM 1959 N N . HIS A 1 253 ? -21.318 -10.835 5.412 1.00 72.50 253 HIS A N 1
ATOM 1960 C CA . HIS A 1 253 ? -21.390 -10.491 3.986 1.00 72.50 253 HIS A CA 1
ATOM 1961 C C . HIS A 1 253 ? -22.177 -11.501 3.163 1.00 72.50 253 HIS A C 1
ATOM 1963 O O . HIS A 1 253 ? -22.887 -11.094 2.238 1.00 72.50 253 HIS A O 1
ATOM 1969 N N . ASN A 1 254 ? -22.130 -12.782 3.531 1.00 64.12 254 ASN A N 1
ATOM 1970 C CA . ASN A 1 254 ? -22.942 -13.823 2.898 1.00 64.12 254 ASN A CA 1
ATOM 1971 C C . ASN A 1 254 ? -24.453 -13.542 3.021 1.00 64.12 254 ASN A C 1
ATOM 1973 O O . ASN A 1 254 ? -25.229 -14.030 2.205 1.00 64.12 254 ASN A O 1
ATOM 1977 N N . PHE A 1 255 ? -24.878 -12.700 3.974 1.00 50.56 255 PHE A N 1
ATOM 1978 C CA . PHE A 1 255 ? -26.273 -12.271 4.105 1.00 50.56 255 PHE A CA 1
ATOM 1979 C C . PHE A 1 255 ? -26.664 -11.148 3.125 1.00 50.56 255 PHE A C 1
ATOM 1981 O O . PHE A 1 255 ? -27.830 -11.027 2.762 1.00 50.56 255 PHE A O 1
ATOM 1988 N N . ILE A 1 256 ? -25.712 -10.317 2.678 1.00 49.69 256 ILE A N 1
ATOM 1989 C CA . ILE A 1 256 ? -25.996 -9.095 1.896 1.00 49.69 256 ILE A CA 1
ATOM 1990 C C . ILE A 1 256 ? -25.666 -9.256 0.402 1.00 49.69 256 ILE A C 1
ATOM 1992 O O . ILE A 1 256 ? -26.288 -8.621 -0.448 1.00 49.69 256 ILE A O 1
ATOM 1996 N N . THR A 1 257 ? -24.700 -10.104 0.047 1.00 46.12 257 THR A N 1
ATOM 1997 C CA . THR A 1 257 ? -24.083 -10.113 -1.297 1.00 46.12 257 THR A CA 1
ATOM 1998 C C . THR A 1 257 ? -24.767 -10.999 -2.341 1.00 46.12 257 THR A C 1
ATOM 2000 O O . THR A 1 257 ? -24.190 -11.231 -3.399 1.00 46.12 257 THR A O 1
ATOM 2003 N N . SER A 1 258 ? -26.027 -11.409 -2.140 1.00 49.25 258 SER A N 1
ATOM 2004 C CA . SER A 1 258 ? -26.756 -12.195 -3.157 1.00 49.25 258 SER A CA 1
ATOM 2005 C C . SER A 1 258 ? -26.879 -11.496 -4.526 1.00 49.25 258 SER A C 1
ATOM 2007 O O . SER A 1 258 ? -27.052 -12.190 -5.519 1.00 49.25 258 SER A O 1
ATOM 2009 N N . ASN A 1 259 ? -26.719 -10.164 -4.615 1.00 45.00 259 ASN A N 1
ATOM 2010 C CA . ASN A 1 259 ? -26.853 -9.433 -5.888 1.00 45.00 259 ASN A CA 1
ATOM 2011 C C . ASN A 1 259 ? -25.623 -8.622 -6.344 1.00 45.00 259 ASN A C 1
ATOM 2013 O O . ASN A 1 259 ? -25.552 -8.268 -7.514 1.00 45.00 259 ASN A O 1
ATOM 2017 N N . ASN A 1 260 ? -24.643 -8.339 -5.478 1.00 48.94 260 ASN A N 1
ATOM 2018 C CA . ASN A 1 260 ? -23.458 -7.542 -5.824 1.00 48.94 260 ASN A CA 1
ATOM 2019 C C . ASN A 1 260 ? -22.226 -8.267 -5.275 1.00 48.94 260 ASN A C 1
ATOM 2021 O O . ASN A 1 260 ? -22.049 -8.299 -4.060 1.00 48.94 260 ASN A O 1
ATOM 2025 N N . GLY A 1 261 ? -21.435 -8.889 -6.155 1.00 56.56 261 GLY A N 1
ATOM 2026 C CA . GLY A 1 261 ? -20.387 -9.863 -5.822 1.00 56.56 261 GLY A CA 1
ATOM 2027 C C . GLY A 1 261 ? -19.577 -9.570 -4.552 1.00 56.56 261 GLY A C 1
ATOM 2028 O O . GLY A 1 261 ? -19.135 -8.445 -4.315 1.00 56.56 261 GLY A O 1
ATOM 2029 N N . SER A 1 262 ? -19.376 -10.608 -3.734 1.00 58.25 262 SER A N 1
ATOM 2030 C CA . SER A 1 262 ? -18.581 -10.520 -2.507 1.00 58.25 262 SER A CA 1
ATOM 2031 C C . SER A 1 262 ? -17.137 -10.111 -2.811 1.00 58.25 262 SER A C 1
ATOM 2033 O O . SER A 1 262 ? -16.432 -10.761 -3.581 1.00 58.25 262 SER A O 1
ATOM 2035 N N . LEU A 1 263 ? -16.687 -9.035 -2.164 1.00 62.75 263 LEU A N 1
ATOM 2036 C CA . LEU A 1 263 ? -15.308 -8.533 -2.223 1.00 62.75 263 LEU A CA 1
ATOM 2037 C C . LEU A 1 263 ? -14.317 -9.389 -1.417 1.00 62.75 263 LEU A C 1
ATOM 2039 O O . LEU A 1 263 ? -13.106 -9.191 -1.523 1.00 62.75 263 LEU A O 1
ATOM 2043 N N . LEU A 1 264 ? -14.819 -10.299 -0.579 1.00 68.44 264 LEU A N 1
ATOM 2044 C CA . LEU A 1 264 ? -14.026 -11.138 0.313 1.00 68.44 264 LEU A CA 1
ATOM 2045 C C . LEU A 1 264 ? -14.235 -12.602 -0.089 1.00 68.44 264 LEU A C 1
ATOM 2047 O O . LEU A 1 264 ? -15.160 -13.234 0.427 1.00 68.44 264 LEU A O 1
ATOM 2051 N N . PRO A 1 265 ? -13.418 -13.155 -1.007 1.00 61.53 265 PRO A N 1
ATOM 2052 C CA . PRO A 1 265 ? -13.498 -14.570 -1.333 1.00 61.53 265 PRO A CA 1
ATOM 2053 C C . PRO A 1 265 ? -13.295 -15.407 -0.065 1.00 61.53 265 PRO A C 1
ATOM 2055 O O . PRO A 1 265 ? -12.441 -15.115 0.788 1.00 61.53 265 PRO A O 1
ATOM 2058 N N . SER A 1 266 ? -14.129 -16.436 0.078 1.00 59.78 266 SER A N 1
ATOM 2059 C CA . SER A 1 266 ? -13.966 -17.406 1.149 1.00 59.78 266 SER A CA 1
ATOM 2060 C C . SER A 1 266 ? -12.700 -18.219 0.896 1.00 59.78 266 SER A C 1
ATOM 2062 O O . SER A 1 266 ? -12.456 -18.671 -0.221 1.00 59.78 266 SER A O 1
ATOM 2064 N N . LEU A 1 267 ? -11.885 -18.399 1.934 1.00 55.34 267 LEU A N 1
ATOM 2065 C CA . LEU A 1 267 ? -10.733 -19.306 1.917 1.00 55.34 267 LEU A CA 1
ATOM 2066 C C . LEU A 1 267 ? -11.191 -20.742 2.209 1.00 55.34 267 LEU A C 1
ATOM 2068 O O . LEU A 1 267 ? -10.540 -21.455 2.975 1.00 55.34 267 LEU A O 1
ATOM 2072 N N . ASP A 1 268 ? -12.328 -21.158 1.651 1.00 54.94 268 ASP A N 1
ATOM 2073 C CA . ASP A 1 268 ? -12.849 -22.498 1.885 1.00 54.94 268 ASP A CA 1
ATOM 2074 C C . ASP A 1 268 ? -11.875 -23.506 1.279 1.00 54.94 268 ASP A C 1
ATOM 2076 O O . ASP A 1 268 ? -11.772 -23.697 0.067 1.00 54.94 268 ASP A O 1
ATOM 2080 N N . LYS A 1 269 ? -11.106 -24.134 2.170 1.00 54.50 269 LYS A N 1
ATOM 2081 C CA . LYS A 1 269 ? -10.070 -25.123 1.859 1.00 54.50 269 LYS A CA 1
ATOM 2082 C C . LYS A 1 269 ? -10.623 -26.407 1.237 1.00 54.50 269 LYS A C 1
ATOM 2084 O O . LYS A 1 269 ? -9.826 -27.265 0.873 1.00 54.50 269 LYS A O 1
ATOM 2089 N N . GLU A 1 270 ? -11.940 -26.569 1.142 1.00 47.06 270 GLU A N 1
ATOM 2090 C CA . GLU A 1 270 ? -12.556 -27.876 0.902 1.00 47.06 270 GLU A CA 1
ATOM 2091 C C . GLU A 1 270 ? -12.814 -28.227 -0.571 1.00 47.06 270 GLU A C 1
ATOM 2093 O O . GLU A 1 270 ? -13.002 -29.403 -0.862 1.00 47.06 270 GLU A O 1
ATOM 2098 N N . ALA A 1 271 ? -12.759 -27.284 -1.522 1.00 45.31 271 ALA A N 1
ATOM 2099 C CA . ALA A 1 271 ? -13.138 -27.577 -2.917 1.00 45.31 271 ALA A CA 1
ATOM 2100 C C . ALA A 1 271 ? -11.995 -27.552 -3.946 1.00 45.31 271 ALA A C 1
ATOM 2102 O O . ALA A 1 271 ? -12.179 -28.004 -5.077 1.00 45.31 271 ALA A O 1
ATOM 2103 N N . SER A 1 272 ? -10.805 -27.066 -3.592 1.00 41.59 272 SER A N 1
ATOM 2104 C CA . SER A 1 272 ? -9.669 -27.141 -4.512 1.00 41.59 272 SER A CA 1
ATOM 2105 C C . SER A 1 272 ? -9.123 -28.573 -4.501 1.00 41.59 272 SER A C 1
ATOM 2107 O O . SER A 1 272 ? -8.694 -29.022 -3.432 1.00 41.59 272 SER A O 1
ATOM 2109 N N . PRO A 1 273 ? -9.088 -29.303 -5.640 1.00 45.19 273 PRO A N 1
ATOM 2110 C CA . PRO A 1 273 ? -8.391 -30.584 -5.698 1.00 45.19 273 PRO A CA 1
ATOM 2111 C C . PRO A 1 273 ? -6.981 -30.355 -5.155 1.00 45.19 273 PRO A C 1
ATOM 2113 O O . PRO A 1 273 ? -6.406 -29.307 -5.467 1.00 45.19 273 PRO A O 1
ATOM 2116 N N . PRO A 1 274 ? -6.434 -31.255 -4.316 1.00 42.81 274 PRO A N 1
ATOM 2117 C CA . PRO A 1 274 ? -5.128 -31.065 -3.710 1.00 42.81 274 PRO A CA 1
ATOM 2118 C C . PRO A 1 274 ? -4.129 -30.824 -4.835 1.00 42.81 274 PRO A C 1
ATOM 2120 O O . PRO A 1 274 ? -3.699 -31.763 -5.503 1.00 42.81 274 PRO A O 1
ATOM 2123 N N . LEU A 1 275 ? -3.798 -29.549 -5.074 1.00 41.34 275 LEU A N 1
ATOM 2124 C CA . LEU A 1 275 ? -2.716 -29.148 -5.952 1.00 41.34 275 LEU A CA 1
ATOM 2125 C C . LEU A 1 275 ? -1.536 -29.929 -5.421 1.00 41.34 275 LEU A C 1
ATOM 2127 O O . LEU A 1 275 ? -1.112 -29.693 -4.289 1.00 41.34 275 LEU A O 1
ATOM 2131 N N . THR A 1 276 ? -1.126 -30.942 -6.186 1.00 39.38 276 THR A N 1
ATOM 2132 C CA . THR A 1 276 ? -0.214 -31.992 -5.745 1.00 39.38 276 THR A CA 1
ATOM 2133 C C . THR A 1 276 ? 0.875 -31.356 -4.900 1.00 39.38 276 THR A C 1
ATOM 2135 O O . THR A 1 276 ? 1.634 -30.522 -5.407 1.00 39.38 276 THR A O 1
ATOM 2138 N N . ALA A 1 277 ? 0.919 -31.716 -3.613 1.00 42.75 277 ALA A N 1
ATOM 2139 C CA . ALA A 1 277 ? 1.766 -31.109 -2.580 1.00 42.75 277 ALA A CA 1
ATOM 2140 C C . ALA A 1 277 ? 3.268 -31.085 -2.934 1.00 42.75 277 ALA A C 1
ATOM 2142 O O . ALA A 1 277 ? 4.074 -30.476 -2.243 1.00 42.75 277 ALA A O 1
ATOM 2143 N N . ARG A 1 278 ? 3.641 -31.716 -4.049 1.00 41.47 278 ARG A N 1
ATOM 2144 C CA . ARG A 1 278 ? 4.976 -31.782 -4.623 1.00 41.47 278 ARG A CA 1
ATOM 2145 C C . ARG A 1 278 ? 5.494 -30.462 -5.212 1.00 41.47 278 ARG A C 1
ATOM 2147 O O . ARG A 1 278 ? 6.705 -30.329 -5.324 1.00 41.47 278 ARG A O 1
ATOM 2154 N N . ASN A 1 279 ? 4.627 -29.504 -5.562 1.00 40.72 279 ASN A N 1
ATOM 2155 C CA . ASN A 1 279 ? 5.048 -28.248 -6.212 1.00 40.72 279 ASN A CA 1
ATOM 2156 C C . ASN A 1 279 ? 4.622 -26.963 -5.496 1.00 40.72 279 ASN A C 1
ATOM 2158 O O . ASN A 1 279 ? 5.000 -25.883 -5.953 1.00 40.72 279 ASN A O 1
ATOM 2162 N N . ARG A 1 280 ? 3.884 -27.031 -4.379 1.00 40.03 280 ARG A N 1
ATOM 2163 C CA . ARG A 1 280 ? 3.825 -25.869 -3.487 1.00 40.03 280 ARG A CA 1
ATOM 2164 C C . ARG A 1 280 ? 5.223 -25.808 -2.879 1.00 40.03 280 ARG A C 1
ATOM 2166 O O . ARG A 1 280 ? 5.561 -26.739 -2.148 1.00 40.03 280 ARG A O 1
ATOM 2173 N N . PRO A 1 281 ? 6.079 -24.817 -3.207 1.00 46.28 281 PRO A N 1
ATOM 2174 C CA . PRO A 1 281 ? 7.288 -24.654 -2.425 1.00 46.28 281 PRO A CA 1
ATOM 2175 C C . PRO A 1 281 ? 6.792 -24.583 -0.989 1.00 46.28 281 PRO A C 1
ATOM 2177 O O . PRO A 1 281 ? 5.904 -23.774 -0.710 1.00 46.28 281 PRO A O 1
ATOM 2180 N N . GLU A 1 282 ? 7.264 -25.475 -0.114 1.00 42.28 282 GLU A N 1
ATOM 2181 C CA . GLU A 1 282 ? 7.153 -25.242 1.317 1.00 42.28 282 GLU A CA 1
ATOM 2182 C C . GLU A 1 282 ? 7.746 -23.854 1.506 1.00 42.28 282 GLU A C 1
ATOM 2184 O O . GLU A 1 282 ? 8.966 -23.659 1.499 1.00 42.28 282 GLU A O 1
ATOM 2189 N N . LEU A 1 283 ? 6.865 -22.859 1.553 1.00 46.38 283 LEU A N 1
ATOM 2190 C CA . LEU A 1 283 ? 7.179 -21.514 1.944 1.00 46.38 283 LEU A CA 1
ATOM 2191 C C . LEU A 1 283 ? 7.510 -21.701 3.408 1.00 46.38 283 LEU A C 1
ATOM 2193 O O . LEU A 1 283 ? 6.639 -21.561 4.257 1.00 46.38 283 LEU A O 1
ATOM 2197 N N . LYS A 1 284 ? 8.755 -22.117 3.688 1.00 48.31 284 LYS A N 1
ATOM 2198 C CA . LYS A 1 284 ? 9.349 -22.060 5.013 1.00 48.31 284 LYS A CA 1
ATOM 2199 C C . LYS A 1 284 ? 9.056 -20.631 5.430 1.00 48.31 284 LYS A C 1
ATOM 2201 O O . LYS A 1 284 ? 9.642 -19.749 4.792 1.00 48.31 284 LYS A O 1
ATOM 2206 N N . PRO A 1 285 ? 8.096 -20.388 6.348 1.00 53.62 285 PRO A N 1
ATOM 2207 C CA . PRO A 1 285 ? 7.634 -19.043 6.653 1.00 53.62 285 PRO A CA 1
ATOM 2208 C C . PRO A 1 285 ? 8.894 -18.249 6.925 1.00 53.62 285 PRO A C 1
ATOM 2210 O O . PRO A 1 285 ? 9.683 -18.651 7.786 1.00 53.62 285 PRO A O 1
ATOM 2213 N N . GLY A 1 286 ? 9.184 -17.289 6.037 1.00 54.03 286 GLY A N 1
ATOM 2214 C CA . GLY A 1 286 ? 10.543 -16.782 5.864 1.00 54.03 286 GLY A CA 1
ATOM 2215 C C . GLY A 1 286 ? 11.062 -16.392 7.229 1.00 54.03 286 GLY A C 1
ATOM 2216 O O . GLY A 1 286 ? 10.442 -15.523 7.809 1.00 54.03 286 GLY A O 1
ATOM 2217 N N . ARG A 1 287 ? 12.083 -17.117 7.723 1.00 50.53 287 ARG A N 1
ATOM 2218 C CA . ARG A 1 287 ? 12.601 -17.310 9.103 1.00 50.53 287 ARG A CA 1
ATOM 2219 C C . ARG A 1 287 ? 12.339 -16.202 10.144 1.00 50.53 287 ARG A C 1
ATOM 2221 O O . ARG A 1 287 ? 13.246 -15.800 10.869 1.00 50.53 287 ARG A O 1
ATOM 2228 N N . TRP A 1 288 ? 11.113 -15.722 10.257 1.00 54.69 288 TRP A N 1
ATOM 2229 C CA . TRP A 1 288 ? 10.691 -14.678 11.167 1.00 54.69 288 TRP A CA 1
ATOM 2230 C C . TRP A 1 288 ? 10.157 -15.413 12.379 1.00 54.69 288 TRP A C 1
ATOM 2232 O O . TRP A 1 288 ? 8.968 -15.684 12.510 1.00 54.69 288 TRP A O 1
ATOM 2242 N N . LYS A 1 289 ? 11.085 -15.842 13.236 1.00 60.94 289 LYS A N 1
ATOM 2243 C CA . LYS A 1 289 ? 10.713 -16.210 14.594 1.00 60.94 289 LYS A CA 1
ATOM 2244 C C . LYS A 1 289 ? 10.349 -14.890 15.269 1.00 60.94 289 LYS A C 1
ATOM 2246 O O . LYS A 1 289 ? 11.245 -14.045 15.366 1.00 60.94 289 LYS A O 1
ATOM 2251 N N . PRO A 1 290 ? 9.082 -14.659 15.664 1.00 60.59 290 PRO A N 1
ATOM 2252 C CA . PRO A 1 290 ? 8.774 -13.480 16.450 1.00 60.59 290 PRO A CA 1
ATOM 2253 C C . PRO A 1 290 ? 9.736 -13.475 17.647 1.00 60.59 290 PRO A C 1
ATOM 2255 O O . PRO A 1 290 ? 9.958 -14.529 18.248 1.00 60.59 290 PRO A O 1
ATOM 2258 N N . PRO A 1 291 ? 10.368 -12.334 17.962 1.00 61.94 291 PRO A N 1
ATOM 2259 C CA . PRO A 1 291 ? 11.428 -12.266 18.969 1.00 61.94 291 PRO A CA 1
ATOM 2260 C C . PRO A 1 291 ? 10.960 -12.661 20.379 1.00 61.94 291 PRO A C 1
ATOM 2262 O O . PRO A 1 291 ? 11.779 -12.800 21.280 1.00 61.94 291 PRO A O 1
ATOM 2265 N N . ILE A 1 292 ? 9.652 -12.837 20.576 1.00 75.31 292 ILE A N 1
ATOM 2266 C CA . ILE A 1 292 ? 9.019 -13.176 21.842 1.00 75.31 292 ILE A CA 1
ATOM 2267 C C . ILE A 1 292 ? 8.013 -14.293 21.554 1.00 75.31 292 ILE A C 1
ATOM 2269 O O . ILE A 1 292 ? 7.202 -14.167 20.634 1.00 75.31 292 ILE A O 1
ATOM 2273 N N . ALA A 1 293 ? 8.070 -15.384 22.323 1.00 73.88 293 ALA A N 1
ATOM 2274 C CA . ALA A 1 293 ? 7.021 -16.396 22.317 1.00 73.88 293 ALA A CA 1
ATOM 2275 C C . ALA A 1 293 ? 5.703 -15.715 22.717 1.00 73.88 293 ALA A C 1
ATOM 2277 O O . ALA A 1 293 ? 5.554 -15.240 23.842 1.00 73.88 293 ALA A O 1
ATOM 2278 N N . LEU A 1 294 ? 4.788 -15.583 21.757 1.00 79.38 294 LEU A N 1
ATOM 2279 C CA . LEU A 1 294 ? 3.504 -14.916 21.953 1.00 79.38 294 LEU A CA 1
ATOM 2280 C C . LEU A 1 294 ? 2.597 -15.838 22.764 1.00 79.38 294 LEU A C 1
ATOM 2282 O O . LEU A 1 294 ? 1.957 -16.723 22.196 1.00 79.38 294 LEU A O 1
ATOM 2286 N N . ASP A 1 295 ? 2.568 -15.641 24.077 1.00 80.31 295 ASP A N 1
ATOM 2287 C CA . ASP A 1 295 ? 1.720 -16.426 24.966 1.00 80.31 295 ASP A CA 1
ATOM 2288 C C . ASP A 1 295 ? 0.231 -16.058 24.792 1.00 80.31 295 ASP A C 1
ATOM 2290 O O . ASP A 1 295 ? -0.145 -14.879 24.727 1.00 80.31 295 ASP A O 1
ATOM 2294 N N . GLY A 1 296 ? -0.616 -17.085 24.705 1.00 85.62 296 GLY A N 1
ATOM 2295 C CA . GLY A 1 296 ? -2.071 -16.984 24.579 1.00 85.62 296 GLY A CA 1
ATOM 2296 C C . GLY A 1 296 ? -2.639 -17.069 23.154 1.00 85.62 296 GLY A C 1
ATOM 2297 O O . GLY A 1 296 ? -2.113 -16.512 22.182 1.00 85.62 296 GLY A O 1
ATOM 2298 N N . GLN A 1 297 ? -3.782 -17.749 23.044 1.00 91.94 297 GLN A N 1
ATOM 2299 C CA . GLN A 1 297 ? -4.678 -17.708 21.888 1.00 91.94 297 GLN A CA 1
ATOM 2300 C C . GLN A 1 297 ? -5.649 -16.531 22.044 1.00 91.94 297 GLN A C 1
ATOM 2302 O O . GLN A 1 297 ? -6.109 -16.260 23.153 1.00 91.94 297 GLN A O 1
ATOM 2307 N N . LEU A 1 298 ? -5.938 -15.809 20.957 1.00 93.94 298 LEU A N 1
ATOM 2308 C CA . LEU A 1 298 ? -6.994 -14.796 20.981 1.00 93.94 298 LEU A CA 1
ATOM 2309 C C . LEU A 1 298 ? -8.348 -15.509 21.031 1.00 93.94 298 LEU A C 1
ATOM 2311 O O . LEU A 1 298 ? -8.665 -16.276 20.123 1.00 93.94 298 LEU A O 1
ATOM 2315 N N . THR A 1 299 ? -9.158 -15.234 22.046 1.00 94.62 299 THR A N 1
ATOM 2316 C CA . THR A 1 299 ? -10.540 -15.719 22.110 1.00 94.62 299 THR A CA 1
ATOM 2317 C C . THR A 1 299 ? -11.485 -14.587 21.743 1.00 94.62 299 THR A C 1
ATOM 2319 O O . THR A 1 299 ? -11.583 -13.594 22.465 1.00 94.62 299 THR A O 1
ATOM 2322 N N . LEU A 1 300 ? -12.181 -14.728 20.613 1.00 94.75 300 LEU A N 1
ATOM 2323 C CA . LEU A 1 300 ? -13.215 -13.775 20.222 1.00 94.75 300 LEU A CA 1
ATOM 2324 C C . LEU A 1 300 ? -14.496 -14.023 21.039 1.00 94.75 300 LEU A C 1
ATOM 2326 O O . LEU A 1 300 ? -14.970 -15.161 21.085 1.00 94.75 300 LEU A O 1
ATOM 2330 N N . PRO A 1 301 ? -15.091 -12.984 21.653 1.00 94.94 301 PRO A N 1
ATOM 2331 C CA . PRO A 1 301 ? -16.382 -13.101 22.321 1.00 94.94 301 PRO A CA 1
ATOM 2332 C C . PRO A 1 301 ? -17.471 -13.601 21.368 1.00 94.94 301 PRO A C 1
ATOM 2334 O O . PRO A 1 301 ? -17.498 -13.230 20.194 1.00 94.94 301 PRO A O 1
ATOM 2337 N N . LYS A 1 302 ? -18.442 -14.368 21.884 1.00 92.50 302 LYS A N 1
ATOM 2338 C CA . LYS A 1 302 ? -19.571 -14.888 21.083 1.00 92.50 302 LYS A CA 1
ATOM 2339 C C . LYS A 1 302 ? -20.319 -13.781 20.327 1.00 92.50 302 LYS A C 1
ATOM 2341 O O . LYS A 1 302 ? -20.706 -13.983 19.182 1.00 92.50 302 LYS A O 1
ATOM 2346 N N . GLY A 1 303 ? -20.449 -12.598 20.934 1.00 88.88 303 GLY A N 1
ATOM 2347 C CA . GLY A 1 303 ? -21.073 -11.430 20.303 1.00 88.88 303 GLY A CA 1
ATOM 2348 C C . GLY A 1 303 ? -20.325 -10.880 19.079 1.00 88.88 303 GLY A C 1
ATOM 2349 O O . GLY A 1 303 ? -20.939 -10.200 18.266 1.00 88.88 303 GLY A O 1
ATOM 2350 N N . MET A 1 304 ? -19.031 -11.184 18.920 1.00 92.50 304 MET A N 1
ATOM 2351 C CA . MET A 1 304 ? -18.260 -10.851 17.715 1.00 92.50 304 MET A CA 1
ATOM 2352 C C . MET A 1 304 ? -18.435 -11.870 16.597 1.00 92.50 304 MET A C 1
ATOM 2354 O O . MET A 1 304 ? -18.351 -11.506 15.433 1.00 92.50 304 MET A O 1
ATOM 2358 N N . LEU A 1 305 ? -18.633 -13.145 16.941 1.00 90.12 305 LEU A N 1
ATOM 2359 C CA . LEU A 1 305 ? -18.762 -14.221 15.955 1.00 90.12 305 LEU A CA 1
ATOM 2360 C C . LEU A 1 305 ? -20.121 -14.212 15.244 1.00 90.12 305 LEU A C 1
ATOM 2362 O O . LEU A 1 305 ? -20.240 -14.800 14.170 1.00 90.12 305 LEU A O 1
ATOM 2366 N N . ALA A 1 306 ? -21.116 -13.567 15.855 1.00 87.31 306 ALA A N 1
ATOM 2367 C CA . ALA A 1 306 ? -22.452 -13.349 15.317 1.00 87.31 306 ALA A CA 1
ATOM 2368 C C . ALA A 1 306 ? -22.913 -11.922 15.666 1.00 87.31 306 ALA A C 1
ATOM 2370 O O . ALA A 1 306 ? -23.684 -11.735 16.620 1.00 87.31 306 ALA A O 1
ATOM 2371 N N . PRO A 1 307 ? -22.407 -10.891 14.964 1.00 81.44 307 PRO A N 1
ATOM 2372 C CA . PRO A 1 307 ? -22.800 -9.527 15.258 1.00 81.44 307 PRO A CA 1
ATOM 2373 C C . PRO A 1 307 ? -24.265 -9.330 14.858 1.00 81.44 307 PRO A C 1
ATOM 2375 O O . PRO A 1 307 ? -24.773 -9.885 13.889 1.00 81.44 307 PRO A O 1
ATOM 2378 N N . ARG A 1 308 ? -24.996 -8.559 15.665 1.00 82.50 308 ARG A N 1
ATOM 2379 C CA . ARG A 1 308 ? -26.443 -8.354 15.465 1.00 82.50 308 ARG A CA 1
ATOM 2380 C C . ARG A 1 308 ? -26.767 -7.378 14.336 1.00 82.50 308 ARG A C 1
ATOM 2382 O O . ARG A 1 308 ? -27.931 -7.217 13.990 1.00 82.50 308 ARG A O 1
ATOM 2389 N N . THR A 1 309 ? -25.775 -6.637 13.862 1.00 84.75 309 THR A N 1
ATOM 2390 C CA . THR A 1 309 ? -25.939 -5.549 12.898 1.00 84.75 309 THR A CA 1
ATOM 2391 C C . THR A 1 309 ? -24.924 -5.743 11.792 1.00 84.75 309 THR A C 1
ATOM 2393 O O . THR A 1 309 ? -23.743 -5.790 12.130 1.00 84.75 309 THR A O 1
ATOM 2396 N N . PRO A 1 310 ? -25.356 -5.792 10.522 1.00 85.88 310 PRO A N 1
ATOM 2397 C CA . PRO A 1 310 ? -24.459 -6.071 9.415 1.00 85.88 310 PRO A CA 1
ATOM 2398 C C . PRO A 1 310 ? -23.355 -5.019 9.345 1.00 85.88 310 PRO A C 1
ATOM 2400 O O . PRO A 1 310 ? -23.631 -3.818 9.234 1.00 85.88 310 PRO A O 1
ATOM 2403 N N . VAL A 1 311 ? -22.103 -5.462 9.394 1.00 87.88 311 VAL A N 1
ATOM 2404 C CA . VAL A 1 311 ? -20.947 -4.588 9.258 1.00 87.88 311 VAL A CA 1
ATOM 2405 C C . VAL A 1 311 ? -20.587 -4.469 7.778 1.00 87.88 311 VAL A C 1
ATOM 2407 O O . VAL A 1 311 ? -20.100 -5.394 7.126 1.00 87.88 311 VAL A O 1
ATOM 2410 N N . LYS A 1 312 ? -20.822 -3.281 7.214 1.00 88.19 312 LYS A N 1
ATOM 2411 C CA . LYS A 1 312 ? -20.434 -2.978 5.835 1.00 88.19 312 LYS A CA 1
ATOM 2412 C C . LYS A 1 312 ? -18.911 -2.851 5.746 1.00 88.19 312 LYS A C 1
ATOM 2414 O O . LYS A 1 312 ? -18.317 -2.040 6.452 1.00 88.19 312 LYS A O 1
ATOM 2419 N N . ALA A 1 313 ? -18.294 -3.626 4.854 1.00 89.44 313 ALA A N 1
ATOM 2420 C CA . ALA A 1 313 ? -16.867 -3.508 4.576 1.00 89.44 313 ALA A CA 1
ATOM 2421 C C . ALA A 1 313 ? -16.587 -2.184 3.851 1.00 89.44 313 ALA A C 1
ATOM 2423 O O . ALA A 1 313 ? -17.248 -1.853 2.864 1.00 89.44 313 ALA A O 1
ATOM 2424 N N . ASP A 1 314 ? -15.607 -1.435 4.346 1.00 89.94 314 ASP A N 1
ATOM 2425 C CA . ASP A 1 314 ? -15.119 -0.200 3.735 1.00 89.94 314 ASP A CA 1
ATOM 2426 C C . ASP A 1 314 ? -13.835 -0.445 2.912 1.00 89.94 314 ASP A C 1
ATOM 2428 O O . ASP A 1 314 ? -13.268 -1.544 2.894 1.00 89.94 314 ASP A O 1
ATOM 2432 N N . ALA A 1 315 ? -13.341 0.592 2.229 1.00 89.81 315 ALA A N 1
ATOM 2433 C CA . ALA A 1 315 ? -12.102 0.508 1.448 1.00 89.81 315 ALA A CA 1
ATOM 2434 C C . ALA A 1 315 ? -10.889 0.095 2.309 1.00 89.81 315 ALA A C 1
ATOM 2436 O O . ALA A 1 315 ? -9.977 -0.597 1.840 1.00 89.81 315 ALA A O 1
ATOM 2437 N N . TYR A 1 316 ? -10.883 0.475 3.589 1.00 92.69 316 TYR A N 1
ATOM 2438 C CA . TYR A 1 316 ? -9.826 0.121 4.532 1.00 92.69 316 TYR A CA 1
ATOM 2439 C C . TYR A 1 316 ? -9.861 -1.367 4.924 1.00 92.69 316 TYR A C 1
ATOM 2441 O O . TYR A 1 316 ? -8.805 -1.986 5.093 1.00 92.69 316 TYR A O 1
ATOM 2449 N N . THR A 1 317 ? -11.048 -1.968 4.982 1.00 93.56 317 THR A N 1
ATOM 2450 C CA . THR A 1 317 ? -11.263 -3.403 5.206 1.00 93.56 317 THR A CA 1
ATOM 2451 C C . THR A 1 317 ? -10.698 -4.216 4.062 1.00 93.56 317 THR A C 1
ATOM 2453 O O . THR A 1 317 ? -9.876 -5.108 4.282 1.00 93.56 317 THR A O 1
ATOM 2456 N N . VAL A 1 318 ? -11.045 -3.843 2.828 1.00 92.31 318 VAL A N 1
ATOM 2457 C CA . VAL A 1 318 ? -10.505 -4.493 1.629 1.00 92.31 318 VAL A CA 1
ATOM 2458 C C . VAL A 1 318 ? -8.983 -4.345 1.593 1.00 92.31 318 VAL A C 1
ATOM 2460 O O . VAL A 1 318 ? -8.264 -5.322 1.408 1.00 92.31 318 VAL A O 1
ATOM 2463 N N . THR A 1 319 ? -8.460 -3.153 1.882 1.00 94.12 319 THR A N 1
ATOM 2464 C CA . THR A 1 319 ? -7.010 -2.904 1.974 1.00 94.12 319 THR A CA 1
ATOM 2465 C C . THR A 1 319 ? -6.328 -3.789 3.031 1.00 94.12 319 THR A C 1
ATOM 2467 O O . THR A 1 319 ? -5.238 -4.326 2.794 1.00 94.12 319 THR A O 1
ATOM 2470 N N . SER A 1 320 ? -6.952 -3.960 4.199 1.00 93.69 320 SER A N 1
ATOM 2471 C CA . SER A 1 320 ? -6.438 -4.801 5.287 1.00 93.69 320 SER A CA 1
ATOM 2472 C C . SER A 1 320 ? -6.430 -6.278 4.894 1.00 93.69 320 SER A C 1
ATOM 2474 O O . SER A 1 320 ? -5.436 -6.964 5.136 1.00 93.69 320 SER A O 1
ATOM 2476 N N . TYR A 1 321 ? -7.476 -6.739 4.209 1.00 94.75 321 TYR A N 1
ATOM 2477 C CA . TYR A 1 321 ? -7.568 -8.091 3.664 1.00 94.75 321 TYR A CA 1
ATOM 2478 C C . TYR A 1 321 ? -6.529 -8.358 2.563 1.00 94.75 321 TYR A C 1
ATOM 2480 O O . TYR A 1 321 ? -5.795 -9.342 2.628 1.00 94.75 321 TYR A O 1
ATOM 2488 N N . LEU A 1 322 ? -6.364 -7.445 1.601 1.00 94.50 322 LEU A N 1
ATOM 2489 C CA . LEU A 1 322 ? -5.337 -7.557 0.555 1.00 94.50 322 LEU A CA 1
ATOM 2490 C C . LEU A 1 322 ? -3.920 -7.597 1.149 1.00 94.50 322 LEU A C 1
ATOM 2492 O O . LEU A 1 322 ? -3.064 -8.376 0.717 1.00 94.50 322 LEU A O 1
ATOM 2496 N N . THR A 1 323 ? -3.672 -6.774 2.173 1.00 93.94 323 THR A N 1
ATOM 2497 C CA . THR A 1 323 ? -2.408 -6.784 2.922 1.00 93.94 323 THR A CA 1
ATOM 2498 C C . THR A 1 323 ? -2.201 -8.124 3.622 1.00 93.94 323 THR A C 1
ATOM 2500 O O . THR A 1 323 ? -1.093 -8.667 3.576 1.00 93.94 323 THR A O 1
ATOM 2503 N N . HIS A 1 324 ? -3.260 -8.665 4.228 1.00 94.69 324 HIS A N 1
ATOM 2504 C CA . HIS A 1 324 ? -3.249 -9.973 4.862 1.00 94.69 324 HIS A CA 1
ATOM 2505 C C . HIS A 1 324 ? -2.870 -11.070 3.859 1.00 94.69 324 HIS A C 1
ATOM 2507 O O . HIS A 1 324 ? -1.814 -11.678 4.025 1.00 94.69 324 HIS A O 1
ATOM 2513 N N . LEU A 1 325 ? -3.607 -11.234 2.756 1.00 93.50 325 LEU A N 1
ATOM 2514 C CA . LEU A 1 325 ? -3.306 -12.237 1.719 1.00 93.50 325 LEU A CA 1
ATOM 2515 C C . LEU A 1 325 ? -1.865 -12.131 1.202 1.00 93.50 325 LEU A C 1
ATOM 2517 O O . LEU A 1 325 ? -1.150 -13.123 1.054 1.00 93.50 325 LEU A O 1
ATOM 2521 N N . THR A 1 326 ? -1.393 -10.901 1.011 1.00 93.56 326 THR A N 1
ATOM 2522 C CA . THR A 1 326 ? -0.019 -10.628 0.580 1.00 93.56 326 THR A CA 1
ATOM 2523 C C . THR A 1 326 ? 1.037 -11.057 1.599 1.00 93.56 326 THR A C 1
ATOM 2525 O O . THR A 1 326 ? 2.154 -11.414 1.215 1.00 93.56 326 THR A O 1
ATOM 2528 N N . SER A 1 327 ? 0.724 -10.974 2.892 1.00 91.25 327 SER A N 1
ATOM 2529 C CA . SER A 1 327 ? 1.615 -11.398 3.975 1.00 91.25 327 SER A CA 1
ATOM 2530 C C . SER A 1 327 ? 1.669 -12.918 4.126 1.00 91.25 327 SER A C 1
ATOM 2532 O O . SER A 1 327 ? 2.743 -13.450 4.395 1.00 91.25 327 SER A O 1
ATOM 2534 N N . VAL A 1 328 ? 0.547 -13.606 3.879 1.00 92.44 328 VAL A N 1
ATOM 2535 C CA . VAL A 1 328 ? 0.456 -15.076 3.911 1.00 92.44 328 VAL A CA 1
ATOM 2536 C C . VAL A 1 328 ? 1.113 -15.704 2.675 1.00 92.44 328 VAL A C 1
ATOM 2538 O O . VAL A 1 328 ? 1.502 -16.866 2.696 1.00 92.44 328 VAL A O 1
ATOM 2541 N N . GLY A 1 329 ? 1.314 -14.922 1.609 1.00 91.94 329 GLY A N 1
ATOM 2542 C CA . GLY A 1 329 ? 1.837 -15.413 0.331 1.00 91.94 329 GLY A CA 1
ATOM 2543 C C . GLY A 1 329 ? 0.741 -15.882 -0.630 1.00 91.94 329 GLY A C 1
ATOM 2544 O O . GLY A 1 329 ? 1.044 -16.387 -1.707 1.00 91.94 329 GLY A O 1
ATOM 2545 N N . GLU A 1 330 ? -0.522 -15.635 -0.292 1.00 93.31 330 GLU A N 1
ATOM 2546 C CA . GLU A 1 330 ? -1.719 -16.007 -1.055 1.00 93.31 330 GLU A CA 1
ATOM 2547 C C . GLU A 1 330 ? -2.150 -14.880 -2.013 1.00 93.31 330 GLU A C 1
ATOM 2549 O O . GLU A 1 330 ? -3.328 -14.612 -2.232 1.00 93.31 330 GLU A O 1
ATOM 2554 N N . ALA A 1 331 ? -1.179 -14.173 -2.599 1.00 93.25 331 ALA A N 1
ATOM 2555 C CA . ALA A 1 331 ? -1.442 -13.035 -3.484 1.00 93.25 331 ALA A CA 1
ATOM 2556 C C . ALA A 1 331 ? -2.176 -13.426 -4.785 1.00 93.25 331 ALA A C 1
ATOM 2558 O O . ALA A 1 331 ? -2.711 -12.556 -5.467 1.00 93.25 331 ALA A O 1
ATOM 2559 N N . HIS A 1 332 ? -2.192 -14.713 -5.143 1.00 91.25 332 HIS A N 1
ATOM 2560 C CA . HIS A 1 332 ? -2.872 -15.217 -6.337 1.00 91.25 332 HIS A CA 1
ATOM 2561 C C . HIS A 1 332 ? -4.399 -15.225 -6.188 1.00 91.25 332 HIS A C 1
ATOM 2563 O O . HIS A 1 332 ? -5.083 -14.910 -7.151 1.00 91.25 332 HIS A O 1
ATOM 2569 N N . LEU A 1 333 ? -4.934 -15.454 -4.985 1.00 89.62 333 LEU A N 1
ATOM 2570 C CA . LEU A 1 333 ? -6.383 -15.432 -4.739 1.00 89.62 333 LEU A CA 1
ATOM 2571 C C . LEU A 1 333 ? -7.004 -14.061 -5.030 1.00 89.62 333 LEU A C 1
ATOM 2573 O O . LEU A 1 333 ? -8.141 -13.945 -5.482 1.00 89.62 333 LEU A O 1
ATOM 2577 N N . VAL A 1 334 ? -6.220 -12.995 -4.837 1.00 90.94 334 VAL A N 1
ATOM 2578 C CA . VAL A 1 334 ? -6.641 -11.640 -5.209 1.00 90.94 334 VAL A CA 1
ATOM 2579 C C . VAL A 1 334 ? -6.901 -11.547 -6.705 1.00 90.94 334 VAL A C 1
ATOM 2581 O O . VAL A 1 334 ? -7.878 -10.927 -7.094 1.00 90.94 334 VAL A O 1
ATOM 2584 N N . VAL A 1 335 ? -6.066 -12.176 -7.532 1.00 89.75 335 VAL A N 1
ATOM 2585 C CA . VAL A 1 335 ? -6.177 -12.142 -8.998 1.00 89.75 335 VAL A CA 1
ATOM 2586 C C . VAL A 1 335 ? -7.509 -12.737 -9.453 1.00 89.75 335 VAL A C 1
ATOM 2588 O O . VAL A 1 335 ? -8.167 -12.141 -10.301 1.00 89.75 335 VAL A O 1
ATOM 2591 N N . GLU A 1 336 ? -7.920 -13.854 -8.853 1.00 87.62 336 GLU A N 1
ATOM 2592 C CA . GLU A 1 336 ? -9.174 -14.554 -9.169 1.00 87.62 336 GLU A CA 1
ATOM 2593 C C . GLU A 1 336 ? -10.399 -13.705 -8.806 1.00 87.62 336 GLU A C 1
ATOM 2595 O O . GLU A 1 336 ? -11.333 -13.569 -9.590 1.00 87.62 336 GLU A O 1
ATOM 2600 N N . SER A 1 337 ? -10.358 -13.048 -7.646 1.00 87.12 337 SER A N 1
ATOM 2601 C CA . SER A 1 337 ? -11.440 -12.170 -7.182 1.00 87.12 337 SER A CA 1
ATOM 2602 C C . SER A 1 337 ? -11.436 -10.766 -7.799 1.00 87.12 337 SER A C 1
ATOM 2604 O O . SER A 1 337 ? -12.404 -10.020 -7.631 1.00 87.12 337 SER A O 1
ATOM 2606 N N . LEU A 1 338 ? -10.367 -10.359 -8.497 1.00 90.06 338 LEU A N 1
ATOM 2607 C CA . LEU A 1 338 ? -10.142 -8.938 -8.775 1.00 90.06 338 LEU A CA 1
ATOM 2608 C C . LEU A 1 338 ? -11.188 -8.341 -9.713 1.00 90.06 338 LEU A C 1
ATOM 2610 O O . LEU A 1 338 ? -11.582 -7.201 -9.512 1.00 90.06 338 LEU A O 1
ATOM 2614 N N . PHE A 1 339 ? -11.652 -9.091 -10.712 1.00 87.69 339 PHE A N 1
ATOM 2615 C CA . PHE A 1 339 ? -12.668 -8.604 -11.652 1.00 87.69 339 PHE A CA 1
ATOM 2616 C C . PHE A 1 339 ? -14.059 -8.503 -11.021 1.00 87.69 339 PHE A C 1
ATOM 2618 O O . PHE A 1 339 ? -14.850 -7.658 -11.429 1.00 87.69 339 PHE A O 1
ATOM 2625 N N . HIS A 1 340 ? -14.337 -9.290 -9.978 1.00 85.12 340 HIS A N 1
ATOM 2626 C CA . HIS A 1 340 ? -15.529 -9.092 -9.153 1.00 85.12 340 HIS A CA 1
ATOM 2627 C C . HIS A 1 340 ? -15.384 -7.841 -8.282 1.00 85.12 340 HIS A C 1
ATOM 2629 O O . HIS A 1 340 ? -16.326 -7.063 -8.133 1.00 85.12 340 HIS A O 1
ATOM 2635 N N . ALA A 1 341 ? -14.181 -7.614 -7.745 1.00 85.25 341 ALA A N 1
ATOM 2636 C CA . ALA A 1 341 ? -13.903 -6.479 -6.880 1.00 85.25 341 ALA A CA 1
ATOM 2637 C C . ALA A 1 341 ? -13.813 -5.134 -7.614 1.00 85.25 341 ALA A C 1
ATOM 2639 O O . ALA A 1 341 ? -14.223 -4.105 -7.075 1.00 85.25 341 ALA A O 1
ATOM 2640 N N . LEU A 1 342 ? -13.281 -5.157 -8.834 1.00 91.31 342 LEU A N 1
ATOM 2641 C CA . LEU A 1 342 ? -13.027 -4.019 -9.710 1.00 91.31 342 LEU A CA 1
ATOM 2642 C C . LEU A 1 342 ? -13.496 -4.349 -11.137 1.00 91.31 342 LEU A C 1
ATOM 2644 O O . LEU A 1 342 ? -12.662 -4.555 -12.030 1.00 91.31 342 LEU A O 1
ATOM 2648 N N . PRO A 1 343 ? -14.816 -4.408 -11.386 1.00 90.19 343 PRO A N 1
ATOM 2649 C CA . PRO A 1 343 ? -15.344 -4.604 -12.734 1.00 90.19 343 PRO A CA 1
ATOM 2650 C C . PRO A 1 343 ? -14.889 -3.503 -13.703 1.00 90.19 343 PRO A C 1
ATOM 2652 O O . PRO A 1 343 ? -14.842 -3.731 -14.909 1.00 90.19 343 PRO A O 1
ATOM 2655 N N . GLU A 1 344 ? -14.454 -2.346 -13.200 1.00 92.31 344 GLU A N 1
ATOM 2656 C CA . GLU A 1 344 ? -13.902 -1.239 -13.983 1.00 92.31 344 GLU A CA 1
ATOM 2657 C C . GLU A 1 344 ? -12.616 -1.626 -14.730 1.00 92.31 344 GLU A C 1
ATOM 2659 O O . GLU A 1 344 ? -12.292 -1.021 -15.752 1.00 92.31 344 GLU A O 1
ATOM 2664 N N . LEU A 1 345 ? -11.906 -2.677 -14.300 1.00 91.19 345 LEU A N 1
ATOM 2665 C CA . LEU A 1 345 ? -10.759 -3.220 -15.041 1.00 91.19 345 LEU A CA 1
ATOM 2666 C C . LEU A 1 345 ? -11.143 -3.783 -16.411 1.00 91.19 345 LEU A C 1
ATOM 2668 O O . LEU A 1 345 ? -10.279 -3.904 -17.283 1.00 91.19 345 LEU A O 1
ATOM 2672 N N . SER A 1 346 ? -12.423 -4.103 -16.607 1.00 86.25 346 SER A N 1
ATOM 2673 C CA . SER A 1 346 ? -12.980 -4.511 -17.897 1.00 86.25 346 SER A CA 1
ATOM 2674 C C . SER A 1 346 ? -13.038 -3.346 -18.882 1.00 86.25 346 SER A C 1
ATOM 2676 O O . SER A 1 346 ? -12.961 -3.587 -20.077 1.00 86.25 346 SER A O 1
ATOM 2678 N N . SER A 1 347 ? -13.142 -2.099 -18.398 1.00 85.31 347 SER A N 1
ATOM 2679 C CA . SER A 1 347 ? -13.249 -0.889 -19.234 1.00 85.31 347 SER A CA 1
ATOM 2680 C C . SER A 1 347 ? -11.901 -0.391 -19.767 1.00 85.31 347 SER A C 1
ATOM 2682 O O . SER A 1 347 ? -11.845 0.375 -20.732 1.00 85.31 347 SER A O 1
ATOM 2684 N N . ILE A 1 348 ? -10.803 -0.838 -19.156 1.00 85.88 348 ILE A N 1
ATOM 2685 C CA . ILE A 1 348 ? -9.451 -0.435 -19.531 1.00 85.88 348 ILE A CA 1
ATOM 2686 C C . ILE A 1 348 ? -9.042 -1.210 -20.765 1.00 85.88 348 ILE A C 1
ATOM 2688 O O . ILE A 1 348 ? -8.974 -2.441 -20.719 1.00 85.88 348 ILE A O 1
ATOM 2692 N N . ASP A 1 349 ? -8.714 -0.469 -21.824 1.00 74.31 349 ASP A N 1
ATOM 2693 C CA . ASP A 1 349 ? -8.217 -1.034 -23.070 1.00 74.31 349 ASP A CA 1
ATOM 2694 C C . ASP A 1 349 ? -7.086 -2.015 -22.780 1.00 74.31 349 ASP A C 1
ATOM 2696 O O . ASP A 1 349 ? -5.998 -1.650 -22.315 1.00 74.31 349 ASP A O 1
ATOM 2700 N N . HIS A 1 350 ? -7.356 -3.287 -23.053 1.00 70.31 350 HIS A N 1
ATOM 2701 C CA . HIS A 1 350 ? -6.351 -4.320 -22.979 1.00 70.31 350 HIS A CA 1
ATOM 2702 C C . HIS A 1 350 ? -6.387 -5.181 -24.232 1.00 70.31 350 HIS A C 1
ATOM 2704 O O . HIS A 1 350 ? -7.460 -5.527 -24.727 1.00 70.31 350 HIS A O 1
ATOM 2710 N N . PRO A 1 351 ? -5.218 -5.616 -24.714 1.00 62.25 351 PRO A N 1
ATOM 2711 C CA . PRO A 1 351 ? -5.136 -6.522 -25.852 1.00 62.25 351 PRO A CA 1
ATOM 2712 C C . PRO A 1 351 ? -5.840 -7.873 -25.684 1.00 62.25 351 PRO A C 1
ATOM 2714 O O . PRO A 1 351 ? -6.083 -8.552 -26.669 1.00 62.25 351 PRO A O 1
ATOM 2717 N N . GLU A 1 352 ? -6.183 -8.267 -24.459 1.00 64.25 352 GLU A N 1
ATOM 2718 C CA . GLU A 1 352 ? -6.818 -9.561 -24.152 1.00 64.25 352 GLU A CA 1
ATOM 2719 C C . GLU A 1 352 ? -8.347 -9.458 -24.039 1.00 64.25 352 GLU A C 1
ATOM 2721 O O . GLU A 1 352 ? -8.975 -10.300 -23.410 1.00 64.25 352 GLU A O 1
ATOM 2726 N N . TRP A 1 353 ? -8.975 -8.439 -24.624 1.00 62.62 353 TRP A N 1
ATOM 2727 C CA . TRP A 1 353 ? -10.441 -8.327 -24.684 1.00 62.62 353 TRP A CA 1
ATOM 2728 C C . TRP A 1 353 ? -11.126 -9.380 -25.577 1.00 62.62 353 TRP A C 1
ATOM 2730 O O . TRP A 1 353 ? -12.314 -9.269 -25.868 1.00 62.62 353 TRP A O 1
ATOM 2740 N N . GLY A 1 354 ? -10.391 -10.409 -26.007 1.00 68.56 354 GLY A N 1
ATOM 2741 C CA . GLY A 1 354 ? -10.892 -11.452 -26.892 1.00 68.56 354 GLY A CA 1
ATOM 2742 C C . GLY A 1 354 ? -11.360 -10.888 -28.232 1.00 68.56 354 GLY A C 1
ATOM 2743 O O . GLY A 1 354 ? -10.837 -9.877 -28.710 1.00 68.56 354 GLY A O 1
ATOM 2744 N N . ASP A 1 355 ? -12.374 -11.533 -28.800 1.00 73.31 355 ASP A N 1
ATOM 2745 C CA . ASP A 1 355 ? -12.903 -11.250 -30.138 1.00 73.31 355 ASP A CA 1
ATOM 2746 C C . ASP A 1 355 ? -13.955 -10.126 -30.167 1.00 73.31 355 ASP A C 1
ATOM 2748 O O . ASP A 1 355 ? -14.591 -9.904 -31.194 1.00 73.31 355 ASP A O 1
ATOM 2752 N N . LEU A 1 356 ? -14.138 -9.387 -29.062 1.00 77.12 356 LEU A N 1
ATOM 2753 C CA . LEU A 1 356 ? -15.061 -8.245 -29.019 1.00 77.12 356 LEU A CA 1
ATOM 2754 C C . LEU A 1 356 ? -14.723 -7.235 -30.120 1.00 77.12 356 LEU A C 1
ATOM 2756 O O . LEU A 1 356 ? -13.563 -6.817 -30.236 1.00 77.12 356 LEU A O 1
ATOM 2760 N N . LEU A 1 357 ? -15.729 -6.787 -30.872 1.00 85.19 357 LEU A N 1
ATOM 2761 C CA . LEU A 1 357 ? -15.558 -5.800 -31.939 1.00 85.19 357 LEU A CA 1
ATOM 2762 C C . LEU A 1 357 ? -15.140 -4.435 -31.365 1.00 85.19 357 LEU A C 1
ATOM 2764 O O . LEU A 1 357 ? -15.520 -4.047 -30.258 1.00 85.19 357 LEU A O 1
ATOM 2768 N N . ALA A 1 358 ? -14.363 -3.667 -32.138 1.00 81.19 358 ALA A N 1
ATOM 2769 C CA . ALA A 1 358 ? -13.882 -2.334 -31.745 1.00 81.19 358 ALA A CA 1
ATOM 2770 C C . ALA A 1 358 ? -15.018 -1.350 -31.400 1.00 81.19 358 ALA A C 1
ATOM 2772 O O . ALA A 1 358 ? -14.819 -0.416 -30.619 1.00 81.19 358 ALA A O 1
ATOM 2773 N N . ASP A 1 359 ? -16.201 -1.550 -31.977 1.00 84.50 359 ASP A N 1
ATOM 2774 C CA . ASP A 1 359 ? -17.357 -0.675 -31.777 1.00 84.50 359 ASP A CA 1
ATOM 2775 C C . ASP A 1 359 ? -18.157 -1.050 -30.526 1.00 84.50 359 ASP A C 1
ATOM 2777 O O . ASP A 1 359 ? -18.538 -0.160 -29.766 1.00 84.50 359 ASP A O 1
ATOM 2781 N N . GLU A 1 360 ? -18.307 -2.346 -30.234 1.00 83.00 360 GLU A N 1
ATOM 2782 C CA . GLU A 1 360 ? -18.910 -2.839 -28.985 1.00 83.00 360 GLU A CA 1
ATOM 2783 C C . GLU A 1 360 ? -18.093 -2.387 -27.772 1.00 83.00 360 GLU A C 1
ATOM 2785 O O . GLU A 1 360 ? -18.632 -1.863 -26.797 1.00 83.00 360 GLU A O 1
ATOM 2790 N N . ARG A 1 361 ? -16.764 -2.480 -27.880 1.00 80.56 361 ARG A N 1
ATOM 2791 C CA . ARG A 1 361 ? -15.814 -1.965 -26.886 1.00 80.56 361 ARG A CA 1
ATOM 2792 C C . ARG A 1 361 ? -16.028 -0.481 -26.598 1.00 80.56 361 ARG A C 1
ATOM 2794 O O . ARG A 1 361 ? -16.134 -0.075 -25.442 1.00 80.56 361 ARG A O 1
ATOM 2801 N N . ARG A 1 362 ? -16.135 0.330 -27.656 1.00 82.12 362 ARG A N 1
ATOM 2802 C CA . ARG A 1 362 ? -16.369 1.777 -27.544 1.00 82.12 362 ARG A CA 1
ATOM 2803 C C . ARG A 1 362 ? -17.740 2.091 -26.945 1.00 82.12 362 ARG A C 1
ATOM 2805 O O . ARG A 1 362 ? -17.848 3.057 -26.191 1.00 82.12 362 ARG A O 1
ATOM 2812 N N . ALA A 1 363 ? -18.769 1.305 -27.260 1.00 80.19 363 ALA A N 1
ATOM 2813 C CA . ALA A 1 363 ? -20.107 1.481 -26.701 1.00 80.19 363 ALA A CA 1
ATOM 2814 C C . ALA A 1 363 ? -20.123 1.218 -25.186 1.00 80.19 363 ALA A C 1
ATOM 2816 O O . ALA A 1 363 ? -20.550 2.090 -24.426 1.00 80.19 363 ALA A O 1
ATOM 2817 N N . VAL A 1 364 ? -19.559 0.086 -24.745 1.00 76.62 364 VAL A N 1
ATOM 2818 C CA . VAL A 1 364 ? -19.443 -0.268 -23.318 1.00 76.62 364 VAL A CA 1
ATOM 2819 C C . VAL A 1 364 ? -18.628 0.783 -22.558 1.00 76.62 364 VAL A C 1
ATOM 2821 O O . VAL A 1 364 ? -19.052 1.251 -21.505 1.00 76.62 364 VAL A O 1
ATOM 2824 N N . GLN A 1 365 ? -17.507 1.244 -23.122 1.00 79.56 365 GLN A N 1
ATOM 2825 C CA . GLN A 1 365 ? -16.660 2.259 -22.487 1.00 79.56 365 GLN A CA 1
ATOM 2826 C C . GLN A 1 365 ? -17.343 3.615 -22.288 1.00 79.56 365 GLN A C 1
ATOM 2828 O O . GLN A 1 365 ? -17.078 4.289 -21.295 1.00 79.56 365 GLN A O 1
ATOM 2833 N N . ARG A 1 366 ? -18.178 4.082 -23.223 1.00 77.94 366 ARG A N 1
ATOM 2834 C CA . ARG A 1 366 ? -18.742 5.441 -23.124 1.00 77.94 366 ARG A CA 1
ATOM 2835 C C . ARG A 1 366 ? -19.796 5.559 -22.032 1.00 77.94 366 ARG A C 1
ATOM 2837 O O . ARG A 1 366 ? -19.874 6.601 -21.388 1.00 77.94 366 ARG A O 1
ATOM 2844 N N . GLN A 1 367 ? -20.605 4.521 -21.842 1.00 69.56 367 GLN A N 1
ATOM 2845 C CA . GLN A 1 367 ? -21.804 4.623 -21.015 1.00 69.56 367 GLN A CA 1
ATOM 2846 C C . GLN A 1 367 ? -21.514 4.431 -19.518 1.00 69.56 367 GLN A C 1
ATOM 2848 O O . GLN A 1 367 ? -22.203 5.029 -18.695 1.00 69.56 367 GLN A O 1
ATOM 2853 N N . SER A 1 368 ? -20.471 3.672 -19.155 1.00 80.31 368 SER A N 1
ATOM 2854 C CA . SER A 1 368 ? -20.154 3.365 -17.750 1.00 80.31 368 SER A CA 1
ATOM 2855 C C . SER A 1 368 ? -18.954 4.134 -17.183 1.00 80.31 368 SER A C 1
ATOM 2857 O O . SER A 1 368 ? -18.887 4.348 -15.974 1.00 80.31 368 SER A O 1
ATOM 2859 N N . ARG A 1 369 ? -18.032 4.639 -18.019 1.00 88.44 369 ARG A N 1
ATOM 2860 C CA . ARG A 1 369 ? -16.705 5.092 -17.553 1.00 88.44 369 ARG A CA 1
ATOM 2861 C C . ARG A 1 369 ? -16.726 6.199 -16.501 1.00 88.44 369 ARG A C 1
ATOM 2863 O O . ARG A 1 369 ? -15.901 6.173 -15.596 1.00 88.44 369 ARG A O 1
ATOM 2870 N N . ALA A 1 370 ? -17.634 7.170 -16.591 1.00 89.88 370 ALA A N 1
ATOM 2871 C CA . ALA A 1 370 ? -17.706 8.236 -15.588 1.00 89.88 370 ALA A CA 1
ATOM 2872 C C . ALA A 1 370 ? -18.197 7.715 -14.225 1.00 89.88 370 ALA A C 1
ATOM 2874 O O . ALA A 1 370 ? -17.672 8.112 -13.186 1.00 89.88 370 ALA A O 1
ATOM 2875 N N . VAL A 1 371 ? -19.184 6.813 -14.227 1.00 90.38 371 VAL A N 1
ATOM 2876 C CA . VAL A 1 371 ? -19.731 6.190 -13.011 1.00 90.38 371 VAL A CA 1
ATOM 2877 C C . VAL A 1 371 ? -18.698 5.248 -12.392 1.00 90.38 371 VAL A C 1
ATOM 2879 O O . VAL A 1 371 ? -18.417 5.340 -11.196 1.00 90.38 371 VAL A O 1
ATOM 2882 N N . ASP A 1 372 ? -18.068 4.430 -13.230 1.00 91.50 372 ASP A N 1
ATOM 2883 C CA . ASP A 1 372 ? -16.979 3.520 -12.882 1.00 91.50 372 ASP A CA 1
ATOM 2884 C C . ASP A 1 372 ? -15.814 4.284 -12.237 1.00 91.50 372 ASP A C 1
ATOM 2886 O O . ASP A 1 372 ? -15.390 3.978 -11.121 1.00 91.50 372 ASP A O 1
ATOM 2890 N N . LEU A 1 373 ? -15.342 5.361 -12.874 1.00 94.31 373 LEU A N 1
ATOM 2891 C CA . LEU A 1 373 ? -14.254 6.176 -12.333 1.00 94.31 373 LEU A CA 1
ATOM 2892 C C . LEU A 1 373 ? -14.621 6.850 -11.006 1.00 94.31 373 LEU A C 1
ATOM 2894 O O . LEU A 1 373 ? -13.756 6.943 -10.141 1.00 94.31 373 LEU A O 1
ATOM 2898 N N . ARG A 1 374 ? -15.875 7.273 -10.785 1.00 94.56 374 ARG A N 1
ATOM 2899 C CA . ARG A 1 374 ? -16.301 7.813 -9.475 1.00 94.56 374 ARG A CA 1
ATOM 2900 C C . ARG A 1 374 ? -16.185 6.773 -8.367 1.00 94.56 374 ARG A C 1
ATOM 2902 O O . ARG A 1 374 ? -15.650 7.080 -7.301 1.00 94.56 374 ARG A O 1
ATOM 2909 N N . ARG A 1 375 ? -16.626 5.536 -8.621 1.00 93.75 375 ARG A N 1
ATOM 2910 C CA . ARG A 1 375 ? -16.460 4.434 -7.662 1.00 93.75 375 ARG A CA 1
ATOM 2911 C C . ARG A 1 375 ? -14.983 4.176 -7.380 1.00 93.75 375 ARG A C 1
ATOM 2913 O O . ARG A 1 375 ? -14.600 4.001 -6.227 1.00 93.75 375 ARG A O 1
ATOM 2920 N N . VAL A 1 376 ? -14.155 4.193 -8.417 1.00 95.56 376 VAL A N 1
ATOM 2921 C CA . VAL A 1 376 ? -12.718 3.957 -8.289 1.00 95.56 376 VAL A CA 1
ATOM 2922 C C . VAL A 1 376 ? -12.014 5.082 -7.517 1.00 95.56 376 VAL A C 1
ATOM 2924 O O . VAL A 1 376 ? -11.158 4.801 -6.677 1.00 95.56 376 VAL A O 1
ATOM 2927 N N . VAL A 1 377 ? -12.392 6.343 -7.741 1.00 96.12 377 VAL A N 1
ATOM 2928 C CA . VAL A 1 377 ? -11.894 7.501 -6.977 1.00 96.12 377 VAL A CA 1
ATOM 2929 C C . VAL A 1 377 ? -12.185 7.333 -5.485 1.00 96.12 377 VAL A C 1
ATOM 2931 O O . VAL A 1 377 ? -11.303 7.599 -4.665 1.00 96.12 377 VAL A O 1
ATOM 2934 N N . ALA A 1 378 ? -13.366 6.818 -5.131 1.00 94.19 378 ALA A N 1
ATOM 2935 C CA . ALA A 1 378 ? -13.765 6.588 -3.743 1.00 94.19 378 ALA A CA 1
ATOM 2936 C C . ALA A 1 378 ? -12.942 5.497 -3.021 1.00 94.19 378 ALA A C 1
ATOM 2938 O O . ALA A 1 378 ? -12.907 5.480 -1.791 1.00 94.19 378 ALA A O 1
ATOM 2939 N N . LEU A 1 379 ? -12.252 4.603 -3.744 1.00 94.94 379 LEU A N 1
ATOM 2940 C CA . LEU A 1 379 ? -11.382 3.580 -3.135 1.00 94.94 379 LEU A CA 1
ATOM 2941 C C . LEU A 1 379 ? -10.092 4.173 -2.547 1.00 94.94 379 LEU A C 1
ATOM 2943 O O . LEU A 1 379 ? -9.539 3.635 -1.584 1.00 94.94 379 LEU A O 1
ATOM 2947 N N . GLY A 1 380 ? -9.625 5.293 -3.103 1.00 95.31 380 GLY A N 1
ATOM 2948 C CA . GLY A 1 380 ? -8.492 6.051 -2.586 1.00 95.31 380 GLY A CA 1
ATOM 2949 C C . GLY A 1 380 ? -7.101 5.466 -2.891 1.00 95.31 380 GLY A C 1
ATOM 2950 O O . GLY A 1 380 ? -6.947 4.352 -3.403 1.00 95.31 380 GLY A O 1
ATOM 2951 N N . PRO A 1 381 ? -6.037 6.208 -2.536 1.00 96.69 381 PRO A N 1
ATOM 2952 C CA . PRO A 1 381 ? -4.665 5.888 -2.934 1.00 96.69 381 PRO A CA 1
ATOM 2953 C C . PRO A 1 381 ? -4.097 4.667 -2.206 1.00 96.69 381 PRO A C 1
ATOM 2955 O O . PRO A 1 381 ? -3.290 3.917 -2.761 1.00 96.69 381 PRO A O 1
ATOM 2958 N N . GLN A 1 382 ? -4.511 4.450 -0.954 1.00 95.50 382 GLN A N 1
ATOM 2959 C CA . GLN A 1 382 ? -3.994 3.361 -0.129 1.00 95.50 382 GLN A CA 1
ATOM 2960 C C . GLN A 1 382 ? -4.427 1.992 -0.665 1.00 95.50 382 GLN A C 1
ATOM 2962 O O . GLN A 1 382 ? -3.621 1.058 -0.668 1.00 95.50 382 GLN A O 1
ATOM 2967 N N . PHE A 1 383 ? -5.666 1.889 -1.154 1.00 96.25 383 PHE A N 1
ATOM 2968 C CA . PHE A 1 383 ? -6.174 0.685 -1.802 1.00 96.25 383 PHE A CA 1
ATOM 2969 C C . PHE A 1 383 ? -5.296 0.306 -3.001 1.00 96.25 383 PHE A C 1
ATOM 2971 O O . PHE A 1 383 ? -4.782 -0.812 -3.068 1.00 96.25 383 PHE A O 1
ATOM 2978 N N . PHE A 1 384 ? -5.029 1.264 -3.895 1.00 97.56 384 PHE A N 1
ATOM 2979 C CA . PHE A 1 384 ? -4.201 1.039 -5.079 1.00 97.56 384 PHE A CA 1
ATOM 2980 C C . PHE A 1 384 ? -2.747 0.710 -4.752 1.00 97.56 384 PHE A C 1
ATOM 2982 O O . PHE A 1 384 ? -2.182 -0.202 -5.354 1.00 97.56 384 PHE A O 1
ATOM 2989 N N . ALA A 1 385 ? -2.140 1.388 -3.777 1.00 96.94 385 ALA A N 1
ATOM 2990 C CA . ALA A 1 385 ? -0.777 1.080 -3.352 1.00 96.94 385 ALA A CA 1
ATOM 2991 C C . ALA A 1 385 ? -0.646 -0.372 -2.856 1.00 96.94 385 ALA A C 1
ATOM 2993 O O . ALA A 1 385 ? 0.308 -1.071 -3.211 1.00 96.94 385 ALA A O 1
ATOM 2994 N N . VAL A 1 386 ? -1.624 -0.850 -2.076 1.00 96.25 386 VAL A N 1
ATOM 2995 C CA . VAL A 1 386 ? -1.653 -2.240 -1.603 1.00 96.25 386 VAL A CA 1
ATOM 2996 C C . VAL A 1 386 ? -1.920 -3.205 -2.752 1.00 96.25 386 VAL A C 1
ATOM 2998 O O . VAL A 1 386 ? -1.169 -4.169 -2.896 1.00 96.25 386 VAL A O 1
ATOM 3001 N N . LEU A 1 387 ? -2.920 -2.938 -3.595 1.00 97.06 387 LEU A N 1
ATOM 3002 C CA . LEU A 1 387 ? -3.278 -3.799 -4.722 1.00 97.06 387 LEU A CA 1
ATOM 3003 C C . LEU A 1 387 ? -2.120 -3.963 -5.720 1.00 97.06 387 LEU A C 1
ATOM 3005 O O . LEU A 1 387 ? -1.812 -5.079 -6.135 1.00 97.06 387 LEU A O 1
ATOM 3009 N N . LEU A 1 388 ? -1.417 -2.880 -6.052 1.00 97.62 388 LEU A N 1
ATOM 3010 C CA . LEU A 1 388 ? -0.231 -2.930 -6.911 1.00 97.62 388 LEU A CA 1
ATOM 3011 C C . LEU A 1 388 ? 0.876 -3.782 -6.274 1.00 97.62 388 LEU A C 1
ATOM 3013 O O . LEU A 1 388 ? 1.451 -4.648 -6.935 1.00 97.62 388 LEU A O 1
ATOM 3017 N N . ASN A 1 389 ? 1.148 -3.618 -4.979 1.00 96.06 389 ASN A N 1
ATOM 3018 C CA . ASN A 1 389 ? 2.111 -4.468 -4.275 1.00 96.06 389 ASN A CA 1
ATOM 3019 C C . ASN A 1 389 ? 1.695 -5.954 -4.283 1.00 96.06 389 ASN A C 1
ATOM 3021 O O . ASN A 1 389 ? 2.548 -6.819 -4.507 1.00 96.06 389 ASN A O 1
ATOM 3025 N N . VAL A 1 390 ? 0.401 -6.257 -4.109 1.00 95.62 390 VAL A N 1
ATOM 3026 C CA . VAL A 1 390 ? -0.140 -7.625 -4.217 1.00 95.62 390 VAL A CA 1
ATOM 3027 C C . VAL A 1 390 ? 0.153 -8.198 -5.603 1.00 95.62 390 VAL A C 1
ATOM 3029 O O . VAL A 1 390 ? 0.782 -9.249 -5.719 1.00 95.62 390 VAL A O 1
ATOM 3032 N N . LEU A 1 391 ? -0.228 -7.483 -6.664 1.00 95.75 391 LEU A N 1
ATOM 3033 C CA . LEU A 1 391 ? -0.070 -7.939 -8.048 1.00 95.75 391 LEU A CA 1
ATOM 3034 C C . LEU A 1 391 ? 1.405 -8.058 -8.461 1.00 95.75 391 LEU A C 1
ATOM 3036 O O . LEU A 1 391 ? 1.777 -9.000 -9.164 1.00 95.75 391 LEU A O 1
ATOM 3040 N N . SER A 1 392 ? 2.273 -7.173 -7.961 1.00 94.94 392 SER A N 1
ATOM 3041 C CA . SER A 1 392 ? 3.733 -7.254 -8.131 1.00 94.94 392 SER A CA 1
ATOM 3042 C C . SER A 1 392 ? 4.328 -8.498 -7.458 1.00 94.94 392 SER A C 1
ATOM 3044 O O . SER A 1 392 ? 5.331 -9.051 -7.921 1.00 94.94 392 SER A O 1
ATOM 3046 N N . LYS A 1 393 ? 3.738 -8.966 -6.351 1.00 92.75 393 LYS A N 1
ATOM 3047 C CA . LYS A 1 393 ? 4.145 -10.205 -5.669 1.00 92.75 393 LYS A CA 1
ATOM 3048 C C . LYS A 1 393 ? 3.552 -11.454 -6.316 1.00 92.75 393 LYS A C 1
ATOM 3050 O O . LYS A 1 393 ? 4.289 -12.421 -6.490 1.00 92.75 393 LYS A O 1
ATOM 3055 N N . ALA A 1 394 ? 2.292 -11.407 -6.746 1.00 93.38 394 ALA A N 1
ATOM 3056 C CA . ALA A 1 394 ? 1.671 -12.454 -7.561 1.00 93.38 394 ALA A CA 1
ATOM 3057 C C . ALA A 1 394 ? 2.383 -12.610 -8.916 1.00 93.38 394 ALA A C 1
ATOM 3059 O O . ALA A 1 394 ? 2.408 -13.684 -9.510 1.00 93.38 394 ALA A O 1
ATOM 3060 N N . GLY A 1 395 ? 3.022 -11.540 -9.397 1.00 90.62 395 GLY A N 1
ATOM 3061 C CA . GLY A 1 395 ? 3.764 -11.552 -10.646 1.00 90.62 395 GLY A CA 1
ATOM 3062 C C . GLY A 1 395 ? 2.883 -11.478 -11.887 1.00 90.62 395 GLY A C 1
ATOM 3063 O O . GLY A 1 395 ? 3.339 -11.886 -12.953 1.00 90.62 395 GLY A O 1
ATOM 3064 N N . GLN A 1 396 ? 1.656 -10.975 -11.741 1.00 90.50 396 GLN A N 1
ATOM 3065 C CA . GLN A 1 396 ? 0.701 -10.767 -12.825 1.00 90.50 396 GLN A CA 1
ATOM 3066 C C . GLN A 1 396 ? 0.918 -9.384 -13.442 1.00 90.50 396 GLN A C 1
ATOM 3068 O O . GLN A 1 396 ? 0.184 -8.436 -13.167 1.00 90.50 396 GLN A O 1
ATOM 3073 N N . THR A 1 397 ? 1.973 -9.240 -14.244 1.00 89.69 397 THR A N 1
ATOM 3074 C CA . THR A 1 397 ? 2.422 -7.926 -14.740 1.00 89.69 397 THR A CA 1
ATOM 3075 C C . THR A 1 397 ? 1.433 -7.258 -15.690 1.00 89.69 397 THR A C 1
ATOM 3077 O O . THR A 1 397 ? 1.333 -6.032 -15.698 1.00 89.69 397 THR A O 1
ATOM 3080 N N . GLY A 1 398 ? 0.659 -8.041 -16.444 1.00 87.44 398 GLY A N 1
ATOM 3081 C CA . GLY A 1 398 ? -0.394 -7.497 -17.298 1.00 87.44 398 GLY A CA 1
ATOM 3082 C C . GLY A 1 398 ? -1.539 -6.884 -16.506 1.00 87.44 398 GLY A C 1
ATOM 3083 O O . GLY A 1 398 ? -1.865 -5.714 -16.702 1.00 87.44 398 GLY A O 1
ATOM 3084 N N . LEU A 1 399 ? -2.083 -7.632 -15.546 1.00 91.12 399 LEU A N 1
ATOM 3085 C CA . LEU A 1 399 ? -3.126 -7.133 -14.650 1.00 91.12 399 LEU A CA 1
ATOM 3086 C C . LEU A 1 399 ? -2.629 -5.957 -13.801 1.00 91.12 399 LEU A C 1
ATOM 3088 O O . LEU A 1 399 ? -3.335 -4.964 -13.647 1.00 91.12 399 LEU A O 1
ATOM 3092 N N . PHE A 1 400 ? -1.381 -6.027 -13.328 1.00 94.44 400 PHE A N 1
ATOM 3093 C CA . PHE A 1 400 ? -0.710 -4.932 -12.630 1.00 94.44 400 PHE A CA 1
ATOM 3094 C C . PHE A 1 400 ? -0.738 -3.635 -13.448 1.00 94.44 400 PHE A C 1
ATOM 3096 O O . PHE A 1 400 ? -1.098 -2.588 -12.916 1.00 94.44 400 PHE A O 1
ATOM 3103 N N . LYS A 1 401 ? -0.393 -3.691 -14.743 1.00 91.69 401 LYS A N 1
ATOM 3104 C CA . LYS A 1 401 ? -0.422 -2.516 -15.628 1.00 91.69 401 LYS A CA 1
ATOM 3105 C C . LYS A 1 401 ? -1.830 -1.956 -15.797 1.00 91.69 401 LYS A C 1
ATOM 3107 O O . LYS A 1 401 ? -1.985 -0.743 -15.734 1.00 91.69 401 LYS A O 1
ATOM 3112 N N . ARG A 1 402 ? -2.847 -2.813 -15.956 1.00 92.81 402 ARG A N 1
ATOM 3113 C CA . ARG A 1 402 ? -4.249 -2.362 -16.035 1.00 92.81 402 ARG A CA 1
ATOM 3114 C C . ARG A 1 402 ? -4.646 -1.603 -14.771 1.00 92.81 402 ARG A C 1
ATOM 3116 O O . ARG A 1 402 ? -5.141 -0.487 -14.861 1.00 92.81 402 ARG A O 1
ATOM 3123 N N . VAL A 1 403 ? -4.355 -2.170 -13.600 1.00 96.06 403 VAL A N 1
ATOM 3124 C CA . VAL A 1 403 ? -4.621 -1.518 -12.309 1.00 96.06 403 VAL A CA 1
ATOM 3125 C C . VAL A 1 403 ? -3.850 -0.206 -12.176 1.00 96.06 403 VAL A C 1
ATOM 3127 O O . VAL A 1 403 ? -4.417 0.773 -11.708 1.00 96.06 403 VAL A O 1
ATOM 3130 N N . TRP A 1 404 ? -2.588 -0.155 -12.608 1.00 96.12 404 TRP A N 1
ATOM 3131 C CA . TRP A 1 404 ? -1.800 1.079 -12.611 1.00 96.12 404 TRP A CA 1
ATOM 3132 C C . TRP A 1 404 ? -2.441 2.163 -13.484 1.00 96.12 404 TRP A C 1
ATOM 3134 O O . TRP A 1 404 ? -2.631 3.286 -13.027 1.00 96.12 404 TRP A O 1
ATOM 3144 N N . THR A 1 405 ? -2.837 1.822 -14.711 1.00 94.50 405 THR A N 1
ATOM 3145 C CA . THR A 1 405 ? -3.537 2.747 -15.608 1.00 94.50 405 THR A CA 1
ATOM 3146 C C . THR A 1 405 ? -4.857 3.221 -15.002 1.00 94.50 405 THR A C 1
ATOM 3148 O O . THR A 1 405 ? -5.135 4.417 -15.048 1.00 94.50 405 THR A O 1
ATOM 3151 N N . LEU A 1 406 ? -5.633 2.324 -14.382 1.00 95.69 406 LEU A N 1
ATOM 3152 C CA . LEU A 1 406 ? -6.865 2.688 -13.675 1.00 95.69 406 LEU A CA 1
ATOM 3153 C C . LEU A 1 406 ? -6.595 3.694 -12.558 1.00 95.69 406 LEU A C 1
ATOM 3155 O O . LEU A 1 406 ? -7.305 4.683 -12.424 1.00 95.69 406 LEU A O 1
ATOM 3159 N N . ALA A 1 407 ? -5.556 3.428 -11.768 1.00 96.94 407 ALA A N 1
ATOM 3160 C CA . ALA A 1 407 ? -5.175 4.235 -10.623 1.00 96.94 407 ALA A CA 1
ATOM 3161 C C . ALA A 1 407 ? -4.766 5.651 -11.047 1.00 96.94 407 ALA A C 1
ATOM 3163 O O . ALA A 1 407 ? -5.183 6.617 -10.417 1.00 96.94 407 ALA A O 1
ATOM 3164 N N . ILE A 1 408 ? -4.005 5.779 -12.140 1.00 95.88 408 ILE A N 1
ATOM 3165 C CA . ILE A 1 408 ? -3.624 7.077 -12.713 1.00 95.88 408 ILE A CA 1
ATOM 3166 C C . ILE A 1 408 ? -4.847 7.825 -13.252 1.00 95.88 408 ILE A C 1
ATOM 3168 O O . ILE A 1 408 ? -4.998 9.012 -12.973 1.00 95.88 408 ILE A O 1
ATOM 3172 N N . GLN A 1 409 ? -5.756 7.142 -13.956 1.00 95.31 409 GLN A N 1
ATOM 3173 C CA . GLN A 1 409 ? -6.997 7.761 -14.437 1.00 95.31 409 GLN A CA 1
ATOM 3174 C C . GLN A 1 409 ? -7.890 8.226 -13.282 1.00 95.31 409 GLN A C 1
ATOM 3176 O O . GLN A 1 409 ? -8.444 9.319 -13.339 1.00 95.31 409 GLN A O 1
ATOM 3181 N N . ALA A 1 410 ? -8.003 7.428 -12.219 1.00 96.31 410 ALA A N 1
ATOM 3182 C CA . ALA A 1 410 ? -8.743 7.799 -11.020 1.00 96.31 410 ALA A CA 1
ATOM 3183 C C . ALA A 1 410 ? -8.099 8.992 -10.307 1.00 96.31 410 ALA A C 1
ATOM 3185 O O . ALA A 1 410 ? -8.801 9.919 -9.919 1.00 96.31 410 ALA A O 1
ATOM 3186 N N . GLN A 1 411 ? -6.768 9.016 -10.200 1.00 95.88 411 GLN A N 1
ATOM 3187 C CA . GLN A 1 411 ? -6.044 10.152 -9.636 1.00 95.88 411 GLN A CA 1
ATOM 3188 C C . GLN A 1 411 ? -6.358 11.447 -10.402 1.00 95.88 411 GLN A C 1
ATOM 3190 O O . GLN A 1 411 ? -6.765 12.435 -9.801 1.00 95.88 411 GLN A O 1
ATOM 3195 N N . GLN A 1 412 ? -6.234 11.417 -11.733 1.00 94.00 412 GLN A N 1
ATOM 3196 C CA . GLN A 1 412 ? -6.525 12.559 -12.605 1.00 94.00 412 GLN A CA 1
ATOM 3197 C C . GLN A 1 412 ? -7.993 12.990 -12.513 1.00 94.00 412 GLN A C 1
ATOM 3199 O O . GLN A 1 412 ? -8.282 14.178 -12.409 1.00 94.00 412 GLN A O 1
ATOM 3204 N N . ALA A 1 413 ? -8.925 12.035 -12.501 1.00 94.88 413 ALA A N 1
ATOM 3205 C CA . ALA A 1 413 ? -10.349 12.322 -12.365 1.00 94.88 413 ALA A CA 1
ATOM 3206 C C . ALA A 1 413 ? -10.677 12.968 -11.011 1.00 94.88 413 ALA A C 1
ATOM 3208 O O . ALA A 1 413 ? -11.469 13.904 -10.952 1.00 94.88 413 ALA A O 1
ATOM 3209 N N . GLY A 1 414 ? -10.023 12.523 -9.934 1.00 94.44 414 GLY A N 1
ATOM 3210 C CA . GLY A 1 414 ? -10.162 13.110 -8.602 1.00 94.44 414 GLY A CA 1
ATOM 3211 C C . GLY A 1 414 ? -9.692 14.565 -8.512 1.00 94.44 414 GLY A C 1
ATOM 3212 O O . GLY A 1 414 ? -10.105 15.264 -7.594 1.00 94.44 414 GLY A O 1
ATOM 3213 N N . TRP A 1 415 ? -8.859 15.037 -9.444 1.00 93.31 415 TRP A N 1
ATOM 3214 C CA . TRP A 1 415 ? -8.397 16.431 -9.494 1.00 93.31 415 TRP A CA 1
ATOM 3215 C C . TRP A 1 415 ? -9.359 17.357 -10.249 1.00 93.31 415 TRP A C 1
ATOM 3217 O O . TRP A 1 415 ? -9.282 18.578 -10.113 1.00 93.31 415 TRP A O 1
ATOM 3227 N N . ILE A 1 416 ? -10.299 16.802 -11.021 1.00 93.38 416 ILE A N 1
ATOM 3228 C CA . ILE A 1 416 ? -11.312 17.587 -11.727 1.00 93.38 416 ILE A CA 1
ATOM 3229 C C . ILE A 1 416 ? -12.320 18.121 -10.701 1.00 93.38 416 ILE A C 1
ATOM 3231 O O . ILE A 1 416 ? -13.009 17.360 -10.015 1.00 93.38 416 ILE A O 1
ATOM 3235 N N . LYS A 1 417 ? -12.435 19.452 -10.608 1.00 92.94 417 LYS A N 1
ATOM 3236 C CA . LYS A 1 417 ? -13.382 20.120 -9.702 1.00 92.94 417 LYS A CA 1
ATOM 3237 C C . LYS A 1 417 ? -14.809 19.619 -9.957 1.00 92.94 417 LYS A C 1
ATOM 3239 O O . LYS A 1 417 ? -15.295 19.668 -11.082 1.00 92.94 417 LYS A O 1
ATOM 3244 N N . GLY A 1 418 ? -15.477 19.147 -8.903 1.00 93.81 418 GLY A N 1
ATOM 3245 C CA . GLY A 1 418 ? -16.853 18.643 -8.972 1.00 93.81 418 GLY A CA 1
ATOM 3246 C C . GLY A 1 418 ? -17.008 17.213 -9.508 1.00 93.81 418 GLY A C 1
ATOM 3247 O O . GLY A 1 418 ? -18.138 16.762 -9.674 1.00 93.81 418 GLY A O 1
ATOM 3248 N N . PHE A 1 419 ? -15.918 16.475 -9.764 1.00 94.69 419 PHE A N 1
ATOM 3249 C CA . PHE A 1 419 ? -16.017 15.090 -10.244 1.00 94.69 419 PHE A CA 1
ATOM 3250 C C . PHE A 1 419 ? -16.615 14.131 -9.201 1.00 94.69 419 PHE A C 1
ATOM 3252 O O . PHE A 1 419 ? -17.471 13.306 -9.534 1.00 94.69 419 PHE A O 1
ATOM 3259 N N . SER A 1 420 ? -16.179 14.268 -7.945 1.00 93.44 420 SER A N 1
ATOM 3260 C CA . SER A 1 420 ? -16.731 13.594 -6.766 1.00 93.44 420 SER A CA 1
ATOM 3261 C C . SER A 1 420 ? -16.965 14.632 -5.671 1.00 93.44 420 SER A C 1
ATOM 3263 O O . SER A 1 420 ? -16.054 15.389 -5.340 1.00 93.44 420 SER A O 1
ATOM 3265 N N . THR A 1 421 ? -18.176 14.690 -5.117 1.00 93.69 421 THR A N 1
ATOM 3266 C CA . THR A 1 421 ? -18.511 15.574 -3.985 1.00 93.69 421 THR A CA 1
ATOM 3267 C C . THR A 1 421 ? -17.975 15.043 -2.662 1.00 93.69 421 THR A C 1
ATOM 3269 O O . THR A 1 421 ? -17.719 15.814 -1.741 1.00 93.69 421 THR A O 1
ATOM 3272 N N . ASP A 1 422 ? -17.781 13.727 -2.582 1.00 93.00 422 ASP A N 1
ATOM 3273 C CA . ASP A 1 422 ? -17.567 13.021 -1.319 1.00 93.00 422 ASP A CA 1
ATOM 3274 C C . ASP A 1 422 ? -16.092 12.674 -1.088 1.00 93.00 422 ASP A C 1
ATOM 3276 O O . ASP A 1 422 ? -15.721 12.151 -0.038 1.00 93.00 422 ASP A O 1
ATOM 3280 N N . THR A 1 423 ? -15.233 12.911 -2.082 1.00 91.38 423 THR A N 1
ATOM 3281 C CA . THR A 1 423 ? -13.833 12.483 -2.051 1.00 91.38 423 THR A CA 1
ATOM 3282 C C . THR A 1 423 ? -12.903 13.662 -2.265 1.00 91.38 423 THR A C 1
ATOM 3284 O O . THR A 1 423 ? -12.998 14.373 -3.261 1.00 91.38 423 THR A O 1
ATOM 3287 N N . VAL A 1 424 ? -11.968 13.837 -1.334 1.00 92.75 424 VAL A N 1
ATOM 3288 C CA . VAL A 1 424 ? -10.875 14.799 -1.481 1.00 92.75 424 VAL A CA 1
ATOM 3289 C C . VAL A 1 424 ? -9.949 14.315 -2.606 1.00 92.75 424 VAL A C 1
ATOM 3291 O O . VAL A 1 424 ? -9.655 13.114 -2.649 1.00 92.75 424 VAL A O 1
ATOM 3294 N N . PRO A 1 425 ? -9.476 15.206 -3.499 1.00 94.12 425 PRO A N 1
ATOM 3295 C CA . PRO A 1 425 ? -8.444 14.869 -4.471 1.00 94.12 425 PRO A CA 1
ATOM 3296 C C . PRO A 1 425 ? -7.259 14.190 -3.782 1.00 94.12 425 PRO A C 1
ATOM 3298 O O . PRO A 1 425 ? -6.849 14.588 -2.692 1.00 94.12 425 PRO A O 1
ATOM 3301 N N . TRP A 1 426 ? -6.709 13.151 -4.399 1.00 95.50 426 TRP A N 1
ATOM 3302 C CA . TRP A 1 426 ? -5.602 12.396 -3.820 1.00 95.50 426 TRP A CA 1
ATOM 3303 C C . TRP A 1 426 ? -4.527 12.095 -4.858 1.00 95.50 426 TRP A C 1
ATOM 3305 O O . TRP A 1 426 ? -4.774 12.153 -6.061 1.00 95.50 426 TRP A O 1
ATOM 3315 N N . CYS A 1 427 ? -3.329 11.766 -4.375 1.00 96.25 427 CYS A N 1
ATOM 3316 C CA . CYS A 1 427 ? -2.203 11.279 -5.168 1.00 96.25 427 CYS A CA 1
ATOM 3317 C C . CYS A 1 427 ? -1.874 9.843 -4.777 1.00 96.25 427 CYS A C 1
ATOM 3319 O O . CYS A 1 427 ? -2.002 9.463 -3.610 1.00 96.25 427 CYS A O 1
ATOM 3321 N N . LEU A 1 428 ? -1.397 9.044 -5.729 1.00 97.00 428 LEU A N 1
ATOM 3322 C CA . LEU A 1 428 ? -0.808 7.752 -5.407 1.00 97.00 428 LEU A CA 1
ATOM 3323 C C . LEU A 1 428 ? 0.411 7.940 -4.501 1.00 97.00 428 LEU A C 1
ATOM 3325 O O . LEU A 1 428 ? 1.246 8.815 -4.722 1.00 97.00 428 LEU A O 1
ATOM 3329 N N . SER A 1 429 ? 0.525 7.092 -3.480 1.00 96.25 429 SER A N 1
ATOM 3330 C CA . SER A 1 429 ? 1.659 7.146 -2.560 1.00 96.25 429 SER A CA 1
ATOM 3331 C C . SER A 1 429 ? 2.950 6.714 -3.250 1.00 96.25 429 SER A C 1
ATOM 3333 O O . SER A 1 429 ? 2.934 5.904 -4.181 1.00 96.25 429 SER A O 1
ATOM 3335 N N . ILE A 1 430 ? 4.100 7.156 -2.732 1.00 97.06 430 ILE A N 1
ATOM 3336 C CA . ILE A 1 430 ? 5.413 6.740 -3.249 1.00 97.06 430 ILE A CA 1
ATOM 3337 C C . ILE A 1 430 ? 5.595 5.209 -3.264 1.00 97.06 430 ILE A C 1
ATOM 3339 O O . ILE A 1 430 ? 6.325 4.654 -4.089 1.00 97.06 430 ILE A O 1
ATOM 3343 N N . HIS A 1 431 ? 4.876 4.486 -2.401 1.00 95.75 431 HIS A N 1
ATOM 3344 C CA . HIS A 1 431 ? 4.863 3.024 -2.377 1.00 95.75 431 HIS A CA 1
ATOM 3345 C C . HIS A 1 431 ? 4.228 2.403 -3.627 1.00 95.75 431 HIS A C 1
ATOM 3347 O O . HIS A 1 431 ? 4.692 1.348 -4.072 1.00 95.75 431 HIS A O 1
ATOM 3353 N N . ALA A 1 432 ? 3.215 3.044 -4.218 1.00 97.44 432 ALA A N 1
ATOM 3354 C CA . ALA A 1 432 ? 2.636 2.613 -5.487 1.00 97.44 432 ALA A CA 1
ATOM 3355 C C . ALA A 1 432 ? 3.686 2.705 -6.605 1.00 97.44 432 ALA A C 1
ATOM 3357 O O . ALA A 1 432 ? 3.987 1.693 -7.235 1.00 97.44 432 ALA A O 1
ATOM 3358 N N . TYR A 1 433 ? 4.336 3.865 -6.758 1.00 97.88 433 TYR A N 1
ATOM 3359 C CA . TYR A 1 433 ? 5.417 4.080 -7.732 1.00 97.88 433 TYR A CA 1
ATOM 3360 C C . TYR A 1 433 ? 6.578 3.096 -7.538 1.00 97.88 433 TYR A C 1
ATOM 3362 O O . TYR A 1 433 ? 7.033 2.454 -8.485 1.00 97.88 433 TYR A O 1
ATOM 3370 N N . THR A 1 434 ? 7.007 2.898 -6.289 1.00 97.62 434 THR A N 1
ATOM 3371 C CA . THR A 1 434 ? 8.045 1.915 -5.940 1.00 97.62 434 THR A CA 1
ATOM 3372 C C . THR A 1 434 ? 7.638 0.502 -6.369 1.00 97.62 434 THR A C 1
ATOM 3374 O O . THR A 1 434 ? 8.449 -0.232 -6.935 1.00 97.62 434 THR A O 1
ATOM 3377 N N . SER A 1 435 ? 6.373 0.119 -6.153 1.00 97.19 435 SER A N 1
ATOM 3378 C CA . SER A 1 435 ? 5.849 -1.198 -6.544 1.00 97.19 435 SER A CA 1
ATOM 3379 C C . SER A 1 435 ? 5.855 -1.401 -8.060 1.00 97.19 435 SER A C 1
ATOM 3381 O O . SER A 1 435 ? 6.096 -2.525 -8.510 1.00 97.19 435 SER A O 1
ATOM 3383 N N . VAL A 1 436 ? 5.638 -0.336 -8.843 1.00 96.94 436 VAL A N 1
ATOM 3384 C CA . VAL A 1 436 ? 5.716 -0.354 -10.314 1.00 96.94 436 VAL A CA 1
ATOM 3385 C C . VAL A 1 436 ? 7.141 -0.599 -10.789 1.00 96.94 436 VAL A C 1
ATOM 3387 O O . VAL A 1 436 ? 7.364 -1.525 -11.571 1.00 96.94 436 VAL A O 1
ATOM 3390 N N . LEU A 1 437 ? 8.115 0.148 -10.266 1.00 97.38 437 LEU A N 1
ATOM 3391 C CA . LEU A 1 437 ? 9.525 -0.052 -10.613 1.00 97.38 437 LEU A CA 1
ATOM 3392 C C . LEU A 1 437 ? 9.987 -1.470 -10.255 1.00 97.38 437 LEU A C 1
ATOM 3394 O O . LEU A 1 437 ? 10.550 -2.173 -11.091 1.00 97.38 437 LEU A O 1
ATOM 3398 N N . GLN A 1 438 ? 9.643 -1.949 -9.057 1.00 96.12 438 GLN A N 1
ATOM 3399 C CA . GLN A 1 438 ? 9.946 -3.319 -8.635 1.00 96.12 438 GLN A CA 1
ATOM 3400 C C . GLN A 1 438 ? 9.266 -4.378 -9.514 1.00 96.12 438 GLN A C 1
ATOM 3402 O O . GLN A 1 438 ? 9.849 -5.436 -9.760 1.00 96.12 438 GLN A O 1
ATOM 3407 N N . CYS A 1 439 ? 8.037 -4.127 -9.974 1.00 95.75 439 CYS A N 1
ATOM 3408 C CA . CYS A 1 439 ? 7.318 -5.016 -10.887 1.00 95.75 439 CYS A CA 1
ATOM 3409 C C . CYS A 1 439 ? 8.079 -5.158 -12.214 1.00 95.75 439 CYS A C 1
ATOM 3411 O O . CYS A 1 439 ? 8.335 -6.281 -12.657 1.00 95.75 439 CYS A O 1
ATOM 3413 N N . TYR A 1 440 ? 8.533 -4.040 -12.793 1.00 95.38 440 TYR A N 1
ATOM 3414 C CA . TYR A 1 440 ? 9.360 -4.043 -14.001 1.00 95.38 440 TYR A CA 1
ATOM 3415 C C . TYR A 1 440 ? 10.694 -4.761 -13.793 1.00 95.38 440 TYR A C 1
ATOM 3417 O O . TYR A 1 440 ? 11.037 -5.637 -14.588 1.00 95.38 440 TYR A O 1
ATOM 3425 N N . THR A 1 441 ? 11.401 -4.492 -12.693 1.00 94.38 441 THR A N 1
ATOM 3426 C CA . THR A 1 441 ? 12.665 -5.175 -12.372 1.00 94.38 441 THR A CA 1
ATOM 3427 C C . THR A 1 441 ? 12.467 -6.688 -12.286 1.00 94.38 441 THR A C 1
ATOM 3429 O O . THR A 1 441 ? 13.188 -7.452 -12.928 1.00 94.38 441 THR A O 1
ATOM 3432 N N . LYS A 1 442 ? 11.441 -7.153 -11.559 1.00 92.94 442 LYS A N 1
ATOM 3433 C CA . LYS A 1 442 ? 11.115 -8.587 -11.459 1.00 92.94 442 LYS A CA 1
ATOM 3434 C C . LYS A 1 442 ? 10.791 -9.199 -12.817 1.00 92.94 442 LYS A C 1
ATOM 3436 O O . LYS A 1 442 ? 11.196 -10.331 -13.073 1.00 92.94 442 LYS A O 1
ATOM 3441 N N . GLN A 1 443 ? 10.071 -8.479 -13.676 1.00 89.75 443 GLN A N 1
ATOM 3442 C CA . GLN A 1 443 ? 9.731 -8.964 -15.011 1.00 89.75 443 GLN A CA 1
ATOM 3443 C C . GLN A 1 443 ? 10.986 -9.193 -15.860 1.00 89.75 443 GLN A C 1
ATOM 3445 O O . GLN A 1 443 ? 11.106 -10.236 -16.504 1.00 89.75 443 GLN A O 1
ATOM 3450 N N . LEU A 1 444 ? 11.948 -8.269 -15.800 1.00 89.69 444 LEU A N 1
ATOM 3451 C CA . LEU A 1 444 ? 13.226 -8.399 -16.502 1.00 89.69 444 LEU A CA 1
ATOM 3452 C C . LEU A 1 444 ? 14.072 -9.553 -15.969 1.00 89.69 444 LEU A C 1
ATOM 3454 O O . LEU A 1 444 ? 14.647 -10.309 -16.747 1.00 89.69 444 LEU A O 1
ATOM 3458 N N . LEU A 1 445 ? 14.090 -9.749 -14.650 1.00 88.56 445 LEU A N 1
ATOM 3459 C CA . LEU A 1 445 ? 14.812 -10.862 -14.032 1.00 88.56 445 LEU A CA 1
ATOM 3460 C C . LEU A 1 445 ? 14.179 -12.231 -14.345 1.00 88.56 445 LEU A C 1
ATOM 3462 O O . LEU A 1 445 ? 14.881 -13.244 -14.361 1.00 88.56 445 LEU A O 1
ATOM 3466 N N . ARG A 1 446 ? 12.865 -12.282 -14.611 1.00 84.44 446 ARG A N 1
ATOM 3467 C CA . ARG A 1 446 ? 12.140 -13.513 -14.972 1.00 84.44 446 ARG A CA 1
ATOM 3468 C C . ARG A 1 446 ? 12.355 -13.943 -16.417 1.00 84.44 446 ARG A C 1
ATOM 3470 O O . ARG A 1 446 ? 12.498 -15.142 -16.637 1.00 84.44 446 ARG A O 1
ATOM 3477 N N . GLY A 1 447 ? 12.399 -13.005 -17.371 1.00 67.94 447 GLY A N 1
ATOM 3478 C CA . GLY A 1 447 ? 12.572 -13.302 -18.807 1.00 67.94 447 GLY A CA 1
ATOM 3479 C C . GLY A 1 447 ? 13.812 -14.150 -19.116 1.00 67.94 447 GLY A C 1
ATOM 3480 O O . GLY A 1 447 ? 13.831 -14.934 -20.055 1.00 67.94 447 GLY A O 1
ATOM 3481 N N . SER A 1 448 ? 14.807 -14.095 -18.237 1.00 61.97 448 SER A N 1
ATOM 3482 C CA . SER A 1 448 ? 16.011 -14.914 -18.311 1.00 61.97 448 SER A CA 1
ATOM 3483 C C . SER A 1 448 ? 15.832 -16.403 -18.013 1.00 61.97 448 SER A C 1
ATOM 3485 O O . SER A 1 448 ? 16.629 -17.225 -18.466 1.00 61.97 448 SER A O 1
ATOM 3487 N N . ARG A 1 449 ? 14.812 -16.792 -17.243 1.00 64.06 449 ARG A N 1
ATOM 3488 C CA . ARG A 1 449 ? 14.535 -18.207 -16.989 1.00 64.06 449 ARG A CA 1
ATOM 3489 C C . ARG A 1 449 ? 13.637 -18.701 -18.109 1.00 64.06 449 ARG A C 1
ATOM 3491 O O . ARG A 1 449 ? 12.418 -18.613 -18.002 1.00 64.06 449 ARG A O 1
ATOM 3498 N N . ARG A 1 450 ? 14.255 -19.213 -19.180 1.00 57.75 450 ARG A N 1
ATOM 3499 C CA . ARG A 1 450 ? 13.573 -19.979 -20.233 1.00 57.75 450 ARG A CA 1
ATOM 3500 C C . ARG A 1 450 ? 12.824 -21.138 -19.585 1.00 57.75 450 ARG A C 1
ATOM 3502 O O . ARG A 1 450 ? 13.377 -22.214 -19.386 1.00 57.75 450 ARG A O 1
ATOM 3509 N N . SER A 1 451 ? 11.573 -20.904 -19.216 1.00 52.09 451 SER A N 1
ATOM 3510 C CA . SER A 1 451 ? 10.654 -21.990 -18.944 1.00 52.09 451 SER A CA 1
ATOM 3511 C C . SER A 1 451 ? 10.387 -22.618 -20.304 1.00 52.09 451 SER A C 1
ATOM 3513 O O . SER A 1 451 ? 9.855 -21.963 -21.200 1.00 52.09 451 SER A O 1
ATOM 3515 N N . THR A 1 452 ? 10.873 -23.839 -20.502 1.00 51.81 452 THR A N 1
ATOM 3516 C CA . THR A 1 452 ? 10.556 -24.683 -21.654 1.00 51.81 452 THR A CA 1
ATOM 3517 C C . THR A 1 452 ? 9.075 -25.041 -21.572 1.00 51.81 452 THR A C 1
ATOM 3519 O O . THR A 1 452 ? 8.710 -26.125 -21.127 1.00 51.81 452 THR A O 1
ATOM 3522 N N . VAL A 1 453 ? 8.208 -24.083 -21.892 1.00 50.88 453 VAL A N 1
ATOM 3523 C CA . VAL A 1 453 ? 6.767 -24.304 -21.950 1.00 50.88 453 VAL A CA 1
ATOM 3524 C C . VAL A 1 453 ? 6.505 -25.138 -23.199 1.00 50.88 453 VAL A C 1
ATOM 3526 O O . VAL A 1 453 ? 6.828 -24.719 -24.311 1.00 50.88 453 VAL A O 1
ATOM 3529 N N . ASN A 1 454 ? 5.975 -26.346 -23.003 1.00 49.78 454 ASN A N 1
ATOM 3530 C CA . ASN A 1 454 ? 5.580 -27.232 -24.091 1.00 49.78 454 ASN A CA 1
ATOM 3531 C C . ASN A 1 454 ? 4.522 -26.535 -24.960 1.00 49.78 454 ASN A C 1
ATOM 3533 O O . ASN A 1 454 ? 3.493 -26.073 -24.480 1.00 49.78 454 ASN A O 1
ATOM 3537 N N . ASN A 1 455 ? 4.806 -26.450 -26.256 1.00 45.81 455 ASN A N 1
ATOM 3538 C CA . ASN A 1 455 ? 4.152 -25.583 -27.239 1.00 45.81 455 ASN A CA 1
ATOM 3539 C C . ASN A 1 455 ? 2.750 -26.061 -27.695 1.00 45.81 455 ASN A C 1
ATOM 3541 O O . ASN A 1 455 ? 2.420 -25.909 -28.869 1.00 45.81 455 ASN A O 1
ATOM 3545 N N . ARG A 1 456 ? 1.954 -26.716 -26.836 1.00 47.69 456 ARG A N 1
ATOM 3546 C CA . ARG A 1 456 ? 0.691 -27.364 -27.257 1.00 47.69 456 ARG A CA 1
ATOM 3547 C C . ARG A 1 456 ? -0.579 -26.938 -26.522 1.00 47.69 456 ARG A C 1
ATOM 3549 O O . ARG A 1 456 ? -1.650 -27.312 -26.984 1.00 47.69 456 ARG A O 1
ATOM 3556 N N . ASP A 1 457 ? -0.499 -26.114 -25.482 1.00 42.25 457 ASP A N 1
ATOM 3557 C CA . ASP A 1 457 ? -1.709 -25.719 -24.757 1.00 42.25 457 ASP A CA 1
ATOM 3558 C C . ASP A 1 457 ? -2.300 -24.418 -25.315 1.00 42.25 457 ASP A C 1
ATOM 3560 O O . ASP A 1 457 ? -1.672 -23.354 -25.316 1.00 42.25 457 ASP A O 1
ATOM 3564 N N . VAL A 1 458 ? -3.528 -24.540 -25.827 1.00 42.75 458 VAL A N 1
ATOM 3565 C CA . VAL A 1 458 ? -4.407 -23.436 -26.222 1.00 42.75 458 VAL A CA 1
ATOM 3566 C C . VAL A 1 458 ? -4.567 -22.505 -25.021 1.00 42.75 458 VAL A C 1
ATOM 3568 O O . VAL A 1 458 ? -4.961 -22.925 -23.936 1.00 42.75 458 VAL A O 1
ATOM 3571 N N . TRP A 1 459 ? -4.212 -21.235 -25.203 1.00 42.12 459 TRP A N 1
ATOM 3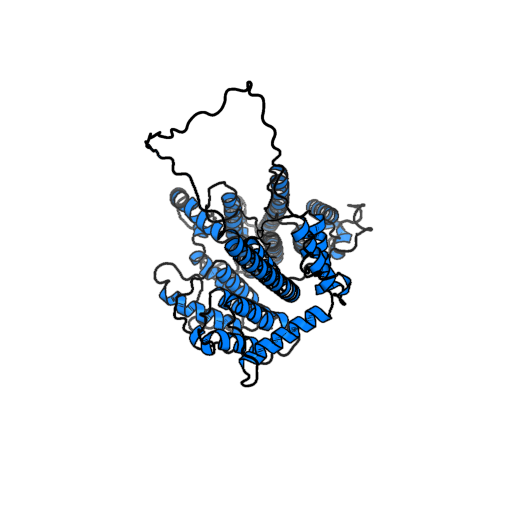572 C CA . TRP A 1 459 ? -4.243 -20.244 -24.134 1.00 42.12 459 TRP A CA 1
ATOM 3573 C C . TRP A 1 459 ? -5.694 -19.923 -23.756 1.00 42.12 459 TRP A C 1
ATOM 3575 O O . TRP A 1 459 ? -6.437 -19.376 -24.567 1.00 42.12 459 TRP A O 1
ATOM 3585 N N . ILE A 1 460 ? -6.087 -20.255 -22.524 1.00 42.97 460 ILE A N 1
ATOM 3586 C CA . ILE A 1 460 ? -7.387 -19.897 -21.946 1.00 42.97 460 ILE A CA 1
ATOM 3587 C C . ILE A 1 460 ? -7.134 -18.854 -20.844 1.00 42.97 460 ILE A C 1
ATOM 3589 O O . ILE A 1 460 ? -6.357 -19.147 -19.927 1.00 42.97 460 ILE A O 1
ATOM 3593 N N . PRO A 1 461 ? -7.795 -17.676 -20.867 1.00 40.84 461 PRO A N 1
ATOM 3594 C CA . PRO A 1 461 ? -7.536 -16.547 -19.956 1.00 40.84 461 PRO A CA 1
ATOM 3595 C C . PRO A 1 461 ? -7.813 -16.803 -18.458 1.00 40.84 461 PRO A C 1
ATOM 3597 O O . PRO A 1 461 ? -7.764 -15.875 -17.660 1.00 40.84 461 PRO A O 1
ATOM 3600 N N . HIS A 1 462 ? -8.101 -18.045 -18.063 1.00 43.25 462 HIS A N 1
ATOM 3601 C CA . HIS A 1 462 ? -8.547 -18.433 -16.719 1.00 43.25 462 HIS A CA 1
ATOM 3602 C C . HIS A 1 462 ? -7.538 -19.322 -15.976 1.00 43.25 462 HIS A C 1
ATOM 3604 O O . HIS A 1 462 ? -7.838 -19.834 -14.903 1.00 43.25 462 HIS A O 1
ATOM 3610 N N . THR A 1 463 ? -6.349 -19.561 -16.533 1.00 43.25 463 THR A N 1
ATOM 3611 C CA . THR A 1 463 ? -5.437 -20.590 -16.011 1.00 43.25 463 THR A CA 1
ATOM 3612 C C . THR A 1 463 ? -4.150 -20.010 -15.427 1.00 43.25 463 THR A C 1
ATOM 3614 O O . THR A 1 463 ? -3.596 -19.031 -15.923 1.00 43.25 463 THR A O 1
ATOM 3617 N N . ASN A 1 464 ? -3.678 -20.662 -14.358 1.00 44.81 464 ASN A N 1
ATOM 3618 C CA . ASN A 1 464 ? -2.510 -20.395 -13.502 1.00 44.81 464 ASN A CA 1
ATOM 3619 C C . ASN A 1 464 ? -1.134 -20.277 -14.204 1.00 44.81 464 ASN A C 1
ATOM 3621 O O . ASN A 1 464 ? -0.082 -20.389 -13.568 1.00 44.81 464 ASN A O 1
ATOM 3625 N N . HIS A 1 465 ? -1.090 -20.040 -15.511 1.00 45.72 465 HIS A N 1
ATOM 3626 C CA . HIS A 1 465 ? 0.146 -19.776 -16.227 1.00 45.72 465 HIS A CA 1
ATOM 3627 C C . HIS A 1 465 ? 0.627 -18.366 -15.888 1.00 45.72 465 HIS A C 1
ATOM 3629 O O . HIS A 1 465 ? 0.009 -17.386 -16.280 1.00 45.72 465 HIS A O 1
ATOM 3635 N N . LEU A 1 466 ? 1.739 -18.264 -15.152 1.00 49.03 466 LEU A N 1
ATOM 3636 C CA . LEU A 1 466 ? 2.474 -17.020 -14.889 1.00 49.03 466 LEU A CA 1
ATOM 3637 C C . LEU A 1 466 ? 2.633 -16.226 -16.200 1.00 49.03 466 LEU A C 1
ATOM 3639 O O . LEU A 1 466 ? 3.443 -16.569 -17.062 1.00 49.03 466 LEU A O 1
ATOM 3643 N N . ILE A 1 467 ? 1.799 -15.200 -16.365 1.00 49.72 467 ILE A N 1
ATOM 3644 C CA . ILE A 1 467 ? 1.451 -14.627 -17.664 1.00 49.72 467 ILE A CA 1
ATOM 3645 C C . ILE A 1 467 ? 2.660 -13.897 -18.279 1.00 49.72 467 ILE A C 1
ATOM 3647 O O . ILE A 1 467 ? 3.039 -12.803 -17.863 1.00 49.72 467 ILE A O 1
ATOM 3651 N N . GLN A 1 468 ? 3.228 -14.481 -19.343 1.00 52.72 468 GLN A N 1
ATOM 3652 C CA . GLN A 1 468 ? 4.096 -13.825 -20.343 1.00 52.72 468 GLN A CA 1
ATOM 3653 C C . GLN A 1 468 ? 3.307 -12.879 -21.287 1.00 52.72 468 GLN A C 1
ATOM 3655 O O . GLN A 1 468 ? 3.834 -12.424 -22.299 1.00 52.72 468 GLN A O 1
ATOM 3660 N N . GLY A 1 469 ? 2.045 -12.573 -20.979 1.00 54.19 469 GLY A N 1
ATOM 3661 C CA . GLY A 1 469 ? 1.065 -11.946 -21.877 1.00 54.19 469 GLY A CA 1
ATOM 3662 C C . GLY A 1 469 ? 1.446 -10.564 -22.399 1.00 54.19 469 GLY A C 1
ATOM 3663 O O . GLY A 1 469 ? 1.317 -10.325 -23.588 1.00 54.19 469 GLY A O 1
ATOM 3664 N N . TRP A 1 470 ? 2.014 -9.667 -21.585 1.00 54.69 470 TRP A N 1
ATOM 3665 C CA . TRP A 1 470 ? 2.404 -8.338 -22.091 1.00 54.69 470 TRP A CA 1
ATOM 3666 C C . TRP A 1 470 ? 3.619 -8.367 -23.014 1.00 54.69 470 TRP A C 1
ATOM 3668 O O . TRP A 1 470 ? 3.661 -7.635 -23.998 1.00 54.69 470 TRP A O 1
ATOM 3678 N N . ALA A 1 471 ? 4.585 -9.234 -22.703 1.00 55.69 471 ALA A N 1
ATOM 3679 C CA . ALA A 1 471 ? 5.726 -9.505 -23.567 1.00 55.69 471 ALA A CA 1
ATOM 3680 C C . ALA A 1 471 ? 5.262 -10.014 -24.904 1.00 55.69 471 ALA A C 1
ATOM 3682 O O . ALA A 1 471 ? 5.539 -9.413 -25.931 1.00 55.69 471 ALA A O 1
ATOM 3683 N N . ARG A 1 472 ? 4.502 -11.104 -24.840 1.00 56.12 472 ARG A N 1
ATOM 3684 C CA . ARG A 1 472 ? 3.966 -11.802 -25.985 1.00 56.12 472 ARG A CA 1
ATOM 3685 C C . ARG A 1 472 ? 3.022 -10.915 -26.777 1.00 56.12 472 ARG A C 1
ATOM 3687 O O . ARG A 1 472 ? 3.005 -11.065 -27.980 1.00 56.12 472 ARG A O 1
ATOM 3694 N N . PHE A 1 473 ? 2.311 -9.981 -26.150 1.00 62.12 473 PHE A N 1
ATOM 3695 C CA . PHE A 1 473 ? 1.453 -9.029 -26.843 1.00 62.12 473 PHE A CA 1
ATOM 3696 C C . PHE A 1 473 ? 2.235 -7.929 -27.559 1.00 62.12 473 PHE A C 1
ATOM 3698 O O . PHE A 1 473 ? 2.033 -7.755 -28.753 1.00 62.12 473 PHE A O 1
ATOM 3705 N N . VAL A 1 474 ? 3.116 -7.188 -26.867 1.00 58.25 474 VAL A N 1
ATOM 3706 C CA . VAL A 1 474 ? 3.965 -6.174 -27.532 1.00 58.25 474 VAL A CA 1
ATOM 3707 C C . VAL A 1 474 ? 4.714 -6.844 -28.677 1.00 58.25 474 VAL A C 1
ATOM 3709 O O . VAL A 1 474 ? 4.760 -6.335 -29.790 1.00 58.25 474 VAL A O 1
ATOM 3712 N N . TYR A 1 475 ? 5.179 -8.060 -28.413 1.00 58.28 475 TYR A N 1
ATOM 3713 C CA . TYR A 1 475 ? 5.772 -8.932 -29.393 1.00 58.28 475 TYR A CA 1
ATOM 3714 C C . TYR A 1 475 ? 4.821 -9.326 -30.531 1.00 58.28 475 TYR A C 1
ATOM 3716 O O . TYR A 1 475 ? 5.212 -9.151 -31.667 1.00 58.28 475 TYR A O 1
ATOM 3724 N N . GLN A 1 476 ? 3.592 -9.794 -30.277 1.00 61.91 476 GLN A N 1
ATOM 3725 C CA . GLN A 1 476 ? 2.584 -10.197 -31.278 1.00 61.91 476 GLN A CA 1
ATOM 3726 C C . GLN A 1 476 ? 2.120 -9.029 -32.151 1.00 61.91 476 GLN A C 1
ATOM 3728 O O . GLN A 1 476 ? 1.991 -9.175 -33.364 1.00 61.91 476 GLN A O 1
ATOM 3733 N N . ARG A 1 477 ? 1.910 -7.861 -31.538 1.00 61.12 477 ARG A N 1
ATOM 3734 C CA . ARG A 1 477 ? 1.575 -6.615 -32.228 1.00 61.12 477 ARG A CA 1
ATOM 3735 C C . ARG A 1 477 ? 2.682 -6.225 -33.205 1.00 61.12 477 ARG A C 1
ATOM 3737 O O . ARG A 1 477 ? 2.393 -5.842 -34.334 1.00 61.12 477 ARG A O 1
ATOM 3744 N N . ASP A 1 478 ? 3.935 -6.366 -32.784 1.00 57.94 478 ASP A N 1
ATOM 3745 C CA . ASP A 1 478 ? 5.096 -6.037 -33.610 1.00 57.94 478 ASP A CA 1
ATOM 3746 C C . ASP A 1 478 ? 5.481 -7.214 -34.557 1.00 57.94 478 ASP A C 1
ATOM 3748 O O . ASP A 1 478 ? 6.113 -7.008 -35.593 1.00 57.94 478 ASP A O 1
ATOM 3752 N N . GLN A 1 479 ? 5.035 -8.446 -34.260 1.00 53.78 479 GLN A N 1
ATOM 3753 C CA . GLN A 1 479 ? 5.303 -9.702 -34.983 1.00 53.78 479 GLN A CA 1
ATOM 3754 C C . GLN A 1 479 ? 4.502 -9.910 -36.259 1.00 53.78 479 GLN A C 1
ATOM 3756 O O . GLN A 1 479 ? 4.865 -10.804 -37.024 1.00 53.78 479 GLN A O 1
ATOM 3761 N N . LEU A 1 480 ? 3.498 -9.085 -36.563 1.00 54.06 480 LEU A N 1
ATOM 3762 C CA . LEU A 1 480 ? 2.880 -9.076 -37.896 1.00 54.06 480 LEU A CA 1
ATOM 3763 C C . LEU A 1 480 ? 3.902 -8.793 -39.030 1.00 54.06 480 LEU A C 1
ATOM 3765 O O . LEU A 1 480 ? 3.508 -8.622 -40.179 1.00 54.06 480 LEU A O 1
ATOM 3769 N N . ARG A 1 481 ? 5.213 -8.715 -38.735 1.00 53.34 481 ARG A N 1
ATOM 3770 C CA . ARG A 1 481 ? 6.282 -8.349 -39.664 1.00 53.34 481 ARG A CA 1
ATOM 3771 C C . ARG A 1 481 ? 7.571 -9.196 -39.639 1.00 53.34 481 ARG A C 1
ATOM 3773 O O . ARG A 1 481 ? 8.404 -8.923 -40.496 1.00 53.34 481 ARG A O 1
ATOM 3780 N N . LEU A 1 482 ? 7.812 -10.174 -38.740 1.00 49.66 482 LEU A N 1
ATOM 3781 C CA . LEU A 1 482 ? 9.177 -10.758 -38.595 1.00 49.66 482 LEU A CA 1
ATOM 3782 C C . LEU A 1 482 ? 9.282 -12.303 -38.422 1.00 49.66 482 LEU A C 1
ATOM 3784 O O . LEU A 1 482 ? 8.548 -12.877 -37.619 1.00 49.66 482 LEU A O 1
ATOM 3788 N N . PRO A 1 483 ? 10.240 -12.988 -39.102 1.00 54.59 483 PRO A N 1
ATOM 3789 C CA . PRO A 1 483 ? 10.440 -14.452 -39.075 1.00 54.59 483 PRO A CA 1
ATOM 3790 C C . PRO A 1 483 ? 11.233 -15.011 -37.860 1.00 54.59 483 PRO A C 1
ATOM 3792 O O . PRO A 1 483 ? 11.806 -14.277 -37.061 1.00 54.59 483 PRO A O 1
ATOM 3795 N N . SER A 1 484 ? 11.279 -16.350 -37.745 1.00 56.12 484 SER A N 1
ATOM 3796 C CA . SER A 1 484 ? 11.525 -17.239 -36.577 1.00 56.12 484 SER A CA 1
ATOM 3797 C C . SER A 1 484 ? 12.808 -17.125 -35.705 1.00 56.12 484 SER A C 1
ATOM 3799 O O . SER A 1 484 ? 12.968 -17.922 -34.776 1.00 56.12 484 SER A O 1
ATOM 3801 N N . LYS A 1 485 ? 13.695 -16.123 -35.849 1.00 62.59 485 LYS A N 1
ATOM 3802 C CA . LYS A 1 485 ? 14.856 -15.903 -34.929 1.00 62.59 485 LYS A CA 1
ATOM 3803 C C . LYS A 1 485 ? 14.482 -15.162 -33.624 1.00 62.59 485 LYS A C 1
ATOM 3805 O O . LYS A 1 485 ? 15.182 -14.278 -33.139 1.00 62.59 485 LYS A O 1
ATOM 3810 N N . GLN A 1 486 ? 13.374 -15.575 -33.024 1.00 65.69 486 GLN A N 1
ATOM 3811 C CA . GLN A 1 486 ? 12.418 -14.698 -32.343 1.00 65.69 486 GLN A CA 1
ATOM 3812 C C . GLN A 1 486 ? 12.603 -14.492 -30.827 1.00 65.69 486 GLN A C 1
ATOM 3814 O O . GLN A 1 486 ? 12.198 -13.464 -30.288 1.00 65.69 486 GLN A O 1
ATOM 3819 N N . SER A 1 487 ? 13.259 -15.417 -30.118 1.00 73.12 487 SER A N 1
ATOM 3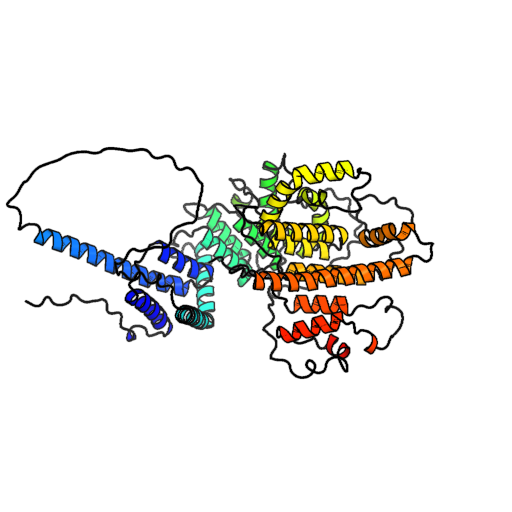820 C CA . SER A 1 487 ? 13.348 -15.341 -28.646 1.00 73.12 487 SER A CA 1
ATOM 3821 C C . SER A 1 487 ? 14.214 -14.177 -28.144 1.00 73.12 487 SER A C 1
ATOM 3823 O O . SER A 1 487 ? 13.794 -13.467 -27.238 1.00 73.12 487 SER A O 1
ATOM 3825 N N . LYS A 1 488 ? 15.389 -13.933 -28.744 1.00 78.69 488 LYS A N 1
ATOM 3826 C CA . LYS A 1 488 ? 16.265 -12.821 -28.319 1.00 78.69 488 LYS A CA 1
ATOM 3827 C C . LYS A 1 488 ? 15.629 -11.455 -28.583 1.00 78.69 488 LYS A C 1
ATOM 3829 O O . LYS A 1 488 ? 15.860 -10.511 -27.836 1.00 78.69 488 LYS A O 1
ATOM 3834 N N . GLU A 1 489 ? 14.851 -11.350 -29.654 1.00 80.50 489 GLU A N 1
ATOM 3835 C CA . GLU A 1 489 ? 14.152 -10.120 -30.010 1.00 80.50 489 GLU A CA 1
ATOM 3836 C C . GLU A 1 489 ? 12.967 -9.858 -29.078 1.00 80.50 489 GLU A C 1
ATOM 3838 O O . GLU A 1 489 ? 12.821 -8.737 -28.599 1.00 80.50 489 GLU A O 1
ATOM 3843 N N . ALA A 1 490 ? 12.201 -10.894 -28.718 1.00 76.88 490 ALA A N 1
ATOM 3844 C CA . ALA A 1 490 ? 11.157 -10.797 -27.698 1.00 76.88 490 ALA A CA 1
ATOM 3845 C C . ALA A 1 490 ? 11.720 -10.361 -26.331 1.00 76.88 490 ALA A C 1
ATOM 3847 O O . ALA A 1 490 ? 11.170 -9.457 -25.698 1.00 76.88 490 ALA A O 1
ATOM 3848 N N . ASP A 1 491 ? 12.851 -10.938 -25.905 1.00 81.00 491 ASP A N 1
ATOM 3849 C CA . ASP A 1 491 ? 13.532 -10.554 -24.660 1.00 81.00 491 ASP A CA 1
ATOM 3850 C C . ASP A 1 491 ? 14.003 -9.091 -24.706 1.00 81.00 491 ASP A C 1
ATOM 3852 O O . ASP A 1 491 ? 13.821 -8.338 -23.746 1.00 81.00 491 ASP A O 1
ATOM 3856 N N . ASN A 1 492 ? 14.555 -8.654 -25.843 1.00 84.12 492 ASN A N 1
ATOM 3857 C CA . ASN A 1 492 ? 14.974 -7.267 -26.050 1.00 84.12 492 ASN A CA 1
ATOM 3858 C C . ASN A 1 492 ? 13.792 -6.289 -26.075 1.00 84.12 492 ASN A C 1
ATOM 3860 O O . ASN A 1 492 ? 13.893 -5.198 -25.511 1.00 84.12 492 ASN A O 1
ATOM 3864 N N . LEU A 1 493 ? 12.672 -6.654 -26.700 1.00 83.06 493 LEU A N 1
ATOM 3865 C CA . LEU A 1 493 ? 11.451 -5.844 -26.710 1.00 83.06 493 LEU A CA 1
ATOM 3866 C C . LEU A 1 493 ? 10.873 -5.716 -25.302 1.00 83.06 493 LEU A C 1
ATOM 3868 O O . LEU A 1 493 ? 10.488 -4.622 -24.890 1.00 83.06 493 LEU A O 1
ATOM 3872 N N . MET A 1 494 ? 10.903 -6.794 -24.521 1.00 83.81 494 MET A N 1
ATOM 3873 C CA . MET A 1 494 ? 10.511 -6.757 -23.116 1.00 83.81 494 MET A CA 1
ATOM 3874 C C . MET A 1 494 ? 11.416 -5.902 -22.254 1.00 83.81 494 MET A C 1
ATOM 3876 O O . MET A 1 494 ? 10.927 -5.141 -21.411 1.00 83.81 494 MET A O 1
ATOM 3880 N N . PHE A 1 495 ? 12.722 -6.008 -22.485 1.00 89.44 495 PHE A N 1
ATOM 3881 C CA . PHE A 1 495 ? 13.708 -5.142 -21.869 1.00 89.44 495 PHE A CA 1
ATOM 3882 C C . PHE A 1 495 ? 13.386 -3.673 -22.142 1.00 89.44 495 PHE A C 1
ATOM 3884 O O . PHE A 1 495 ? 13.156 -2.908 -21.206 1.00 89.44 495 PHE A O 1
ATOM 3891 N N . ARG A 1 496 ? 13.253 -3.301 -23.418 1.00 90.00 496 ARG A N 1
ATOM 3892 C CA . ARG A 1 496 ? 12.928 -1.931 -23.840 1.00 90.00 496 ARG A CA 1
ATOM 3893 C C . ARG A 1 496 ? 11.598 -1.448 -23.269 1.00 90.00 496 ARG A C 1
ATOM 3895 O O . ARG A 1 496 ? 11.543 -0.346 -22.737 1.00 90.00 496 ARG A O 1
ATOM 3902 N N . SER A 1 497 ? 10.553 -2.275 -23.317 1.00 87.75 497 SER A N 1
ATOM 3903 C CA . SER A 1 497 ? 9.228 -1.926 -22.793 1.00 87.75 497 SER A CA 1
ATOM 3904 C C . SER A 1 497 ? 9.245 -1.695 -21.281 1.00 87.75 497 SER A C 1
ATOM 3906 O O . SER A 1 497 ? 8.619 -0.753 -20.803 1.00 87.75 497 SER A O 1
ATOM 3908 N N . SER A 1 498 ? 9.973 -2.516 -20.518 1.00 90.75 498 SER A N 1
ATOM 3909 C CA . SER A 1 498 ? 10.039 -2.368 -19.058 1.00 90.75 498 SER A CA 1
ATOM 3910 C C . SER A 1 498 ? 10.895 -1.173 -18.640 1.00 90.75 498 SER A C 1
ATOM 3912 O O . SER A 1 498 ? 10.517 -0.462 -17.715 1.00 90.75 498 SER A O 1
ATOM 3914 N N . ILE A 1 499 ? 12.011 -0.920 -19.335 1.00 93.75 499 ILE A N 1
ATOM 3915 C CA . ILE A 1 499 ? 12.838 0.273 -19.103 1.00 93.75 499 ILE A CA 1
ATOM 3916 C C . ILE A 1 499 ? 12.046 1.536 -19.441 1.00 93.75 499 ILE A C 1
ATOM 3918 O O . ILE A 1 499 ? 11.936 2.412 -18.592 1.00 93.75 499 ILE A O 1
ATOM 3922 N N . SER A 1 500 ? 11.422 1.594 -20.620 1.00 93.19 500 SER A N 1
ATOM 3923 C CA . SER A 1 500 ? 10.587 2.729 -21.031 1.00 93.19 500 SER A CA 1
ATOM 3924 C C . SER A 1 500 ? 9.410 2.951 -20.074 1.00 93.19 500 SER A C 1
ATOM 3926 O O . SER A 1 500 ? 9.157 4.079 -19.661 1.00 93.19 500 SER A O 1
ATOM 3928 N N . GLY A 1 501 ? 8.740 1.880 -19.636 1.00 92.19 501 GLY A N 1
ATOM 3929 C CA . GLY A 1 501 ? 7.688 1.965 -18.622 1.00 92.19 501 GLY A CA 1
ATOM 3930 C C . GLY A 1 501 ? 8.198 2.487 -17.276 1.00 92.19 501 GLY A C 1
ATOM 3931 O O . GLY A 1 501 ? 7.518 3.282 -16.633 1.00 92.19 501 GLY A O 1
ATOM 3932 N N . GLY A 1 502 ? 9.399 2.081 -16.857 1.00 95.38 502 GLY A N 1
ATOM 3933 C CA . GLY A 1 502 ? 10.057 2.612 -15.664 1.00 95.38 502 GLY A CA 1
ATOM 3934 C C . GLY A 1 502 ? 10.408 4.094 -15.783 1.00 95.38 502 GLY A C 1
ATOM 3935 O O . GLY A 1 502 ? 10.173 4.845 -14.840 1.00 95.38 502 GLY A O 1
ATOM 3936 N N . GLN A 1 503 ? 10.920 4.523 -16.940 1.00 96.06 503 GLN A N 1
ATOM 3937 C CA . GLN A 1 503 ? 11.212 5.931 -17.232 1.00 96.06 503 GLN A CA 1
ATOM 3938 C C . GLN A 1 503 ? 9.942 6.776 -17.180 1.00 96.06 503 GLN A C 1
ATOM 3940 O O . GLN A 1 503 ? 9.915 7.786 -16.489 1.00 96.06 503 GLN A O 1
ATOM 3945 N N . ALA A 1 504 ? 8.862 6.322 -17.822 1.00 94.56 504 ALA A N 1
ATOM 3946 C CA . ALA A 1 504 ? 7.578 7.017 -17.796 1.00 94.56 504 ALA A CA 1
ATOM 3947 C C . ALA A 1 504 ? 7.045 7.197 -16.364 1.00 94.56 504 ALA A C 1
ATOM 3949 O O . ALA A 1 504 ? 6.551 8.262 -16.019 1.00 94.56 504 ALA A O 1
ATOM 3950 N N . VAL A 1 505 ? 7.186 6.181 -15.506 1.00 95.81 505 VAL A N 1
ATOM 3951 C CA . VAL A 1 505 ? 6.779 6.256 -14.089 1.00 95.81 505 VAL A CA 1
ATOM 3952 C C . VAL A 1 505 ? 7.644 7.245 -13.309 1.00 95.81 505 VAL A C 1
ATOM 3954 O O . VAL A 1 505 ? 7.122 7.997 -12.491 1.00 95.81 505 VAL A O 1
ATOM 3957 N N . TYR A 1 506 ? 8.954 7.247 -13.559 1.00 96.81 506 TYR A N 1
ATOM 3958 C CA . TYR A 1 506 ? 9.891 8.166 -12.918 1.00 96.81 506 TYR A CA 1
ATOM 3959 C C . TYR A 1 506 ? 9.635 9.623 -13.328 1.00 96.81 506 TYR A C 1
ATOM 3961 O O . TYR A 1 506 ? 9.479 10.482 -12.462 1.00 96.81 506 TYR A O 1
ATOM 3969 N N . HIS A 1 507 ? 9.523 9.897 -14.629 1.00 95.94 507 HIS A N 1
ATOM 3970 C CA . HIS A 1 507 ? 9.244 11.243 -15.126 1.00 95.94 507 HIS A CA 1
ATOM 3971 C C . HIS A 1 507 ? 7.848 11.716 -14.721 1.00 95.94 507 HIS A C 1
ATOM 3973 O O . HIS A 1 507 ? 7.731 12.837 -14.251 1.00 95.94 507 HIS A O 1
ATOM 3979 N N . SER A 1 508 ? 6.823 10.856 -14.769 1.00 94.25 508 SER A N 1
ATOM 3980 C CA . SER A 1 508 ? 5.466 11.215 -14.331 1.00 94.25 508 SER A CA 1
ATOM 3981 C C . SER A 1 508 ? 5.422 11.673 -12.869 1.00 94.25 508 SER A C 1
ATOM 3983 O O . SER A 1 508 ? 4.689 12.606 -12.550 1.00 94.25 508 SER A O 1
ATOM 3985 N N . LEU A 1 509 ? 6.223 11.068 -11.983 1.00 95.12 509 LEU A N 1
ATOM 3986 C CA . LEU A 1 509 ? 6.334 11.508 -10.590 1.00 95.12 509 LEU A CA 1
ATOM 3987 C C . LEU A 1 509 ? 6.936 12.921 -10.481 1.00 95.12 509 LEU A C 1
ATOM 3989 O O . LEU A 1 509 ? 6.447 13.742 -9.706 1.00 95.12 509 LEU A O 1
ATOM 3993 N N . ASN A 1 510 ? 7.973 13.209 -11.271 1.00 92.44 510 ASN A N 1
ATOM 3994 C CA . ASN A 1 510 ? 8.625 14.519 -11.290 1.00 92.44 510 ASN A CA 1
ATOM 3995 C C . ASN A 1 510 ? 7.733 15.588 -11.940 1.00 92.44 510 ASN A C 1
ATOM 3997 O O . ASN A 1 510 ? 7.553 16.658 -11.368 1.00 92.44 510 ASN A O 1
ATOM 4001 N N . GLU A 1 511 ? 7.123 15.290 -13.087 1.00 92.50 511 GLU A N 1
ATOM 4002 C CA . GLU A 1 511 ? 6.182 16.170 -13.791 1.00 92.50 511 GLU A CA 1
ATOM 4003 C C . GLU A 1 511 ? 4.991 16.535 -12.908 1.00 92.50 511 GLU A C 1
ATOM 4005 O O . GLU A 1 511 ? 4.627 17.703 -12.819 1.00 92.50 511 GLU A O 1
ATOM 4010 N N . MET A 1 512 ? 4.425 15.556 -12.197 1.00 93.19 512 MET A N 1
ATOM 4011 C CA . MET A 1 512 ? 3.329 15.777 -11.255 1.00 93.19 512 MET A CA 1
ATOM 4012 C C . MET A 1 512 ? 3.706 16.767 -10.158 1.00 93.19 512 MET A C 1
ATOM 4014 O O . MET A 1 512 ? 2.907 17.627 -9.793 1.00 93.19 512 MET A O 1
ATOM 4018 N N . ARG A 1 513 ? 4.926 16.646 -9.632 1.00 91.81 513 ARG A N 1
ATOM 4019 C CA . ARG A 1 513 ? 5.427 17.551 -8.606 1.00 91.81 513 ARG A CA 1
ATOM 4020 C C . ARG A 1 513 ? 5.618 18.962 -9.156 1.00 91.81 513 ARG A C 1
ATOM 4022 O O . ARG A 1 513 ? 5.149 19.907 -8.534 1.00 91.81 513 ARG A O 1
ATOM 4029 N N . MET A 1 514 ? 6.231 19.092 -10.331 1.00 90.06 514 MET A N 1
ATOM 4030 C CA . MET A 1 514 ? 6.415 20.386 -10.995 1.00 90.06 514 MET A CA 1
ATOM 4031 C C . MET A 1 514 ? 5.070 21.054 -11.317 1.00 90.06 514 MET A C 1
ATOM 4033 O O . MET A 1 514 ? 4.909 22.250 -11.091 1.00 90.06 514 MET A O 1
ATOM 4037 N N . ALA A 1 515 ? 4.087 20.285 -11.795 1.00 90.44 515 ALA A N 1
ATOM 4038 C CA . ALA A 1 515 ? 2.745 20.782 -12.091 1.00 90.44 515 ALA A CA 1
ATOM 4039 C C . ALA A 1 515 ? 2.021 21.264 -10.826 1.00 90.44 515 ALA A C 1
ATOM 4041 O O . ALA A 1 515 ? 1.466 22.358 -10.812 1.00 90.44 515 ALA A O 1
ATOM 4042 N N . ALA A 1 516 ? 2.080 20.494 -9.738 1.00 88.69 516 ALA A N 1
ATOM 4043 C CA . ALA A 1 516 ? 1.449 20.878 -8.480 1.00 88.69 516 ALA A CA 1
ATOM 4044 C C . ALA A 1 516 ? 2.132 22.083 -7.802 1.00 88.69 516 ALA A C 1
ATOM 4046 O O . ALA A 1 516 ? 1.448 22.898 -7.180 1.00 88.69 516 ALA A O 1
ATOM 4047 N N . GLU A 1 517 ? 3.457 22.224 -7.948 1.00 88.94 517 GLU A N 1
ATOM 4048 C CA . GLU A 1 517 ? 4.202 23.423 -7.539 1.00 88.94 517 GLU A CA 1
ATOM 4049 C C . GLU A 1 517 ? 3.782 24.650 -8.376 1.00 88.94 517 GLU A C 1
ATOM 4051 O O . GLU A 1 517 ? 3.569 25.723 -7.812 1.00 88.94 517 GLU A O 1
ATOM 4056 N N . ALA A 1 518 ? 3.585 24.492 -9.691 1.00 92.25 518 ALA A N 1
ATOM 4057 C CA . ALA A 1 518 ? 3.151 25.568 -10.588 1.00 92.25 518 ALA A CA 1
ATOM 4058 C C . ALA A 1 518 ? 1.692 26.009 -10.362 1.00 92.25 518 ALA A C 1
ATOM 4060 O O . ALA A 1 518 ? 1.385 27.197 -10.444 1.00 92.25 518 ALA A O 1
ATOM 4061 N N . GLU A 1 519 ? 0.794 25.071 -10.055 1.00 90.94 519 GLU A N 1
ATOM 4062 C CA . GLU A 1 519 ? -0.625 25.343 -9.786 1.00 90.94 519 GLU A CA 1
ATOM 4063 C C . GLU A 1 519 ? -0.890 25.861 -8.361 1.00 90.94 519 GLU A C 1
ATOM 4065 O O . GLU A 1 519 ? -2.014 26.258 -8.048 1.00 90.94 519 GLU A O 1
ATOM 4070 N N . GLY A 1 520 ? 0.121 25.864 -7.483 1.00 90.38 520 GLY A N 1
ATOM 4071 C CA . GLY A 1 520 ? -0.029 26.314 -6.099 1.00 90.38 520 GLY A CA 1
ATOM 4072 C C . GLY A 1 520 ? -1.023 25.464 -5.303 1.00 90.38 520 GLY A C 1
ATOM 4073 O O . GLY A 1 520 ? -1.760 25.991 -4.467 1.00 90.38 520 GLY A O 1
ATOM 4074 N N . VAL A 1 521 ? -1.084 24.152 -5.567 1.00 85.19 521 VAL A N 1
ATOM 4075 C CA . VAL A 1 521 ? -2.014 23.236 -4.886 1.00 85.19 521 VAL A CA 1
ATOM 4076 C C . VAL A 1 521 ? -1.590 23.072 -3.424 1.00 85.19 521 VAL A C 1
ATOM 4078 O O . VAL A 1 521 ? -0.816 22.188 -3.058 1.00 85.19 521 VAL A O 1
ATOM 4081 N N . HIS A 1 522 ? -2.093 23.952 -2.562 1.00 84.88 522 HIS A N 1
ATOM 4082 C CA . HIS A 1 522 ? -1.855 23.897 -1.125 1.00 84.88 522 HIS A CA 1
ATOM 4083 C C . HIS A 1 522 ? -2.725 22.810 -0.474 1.00 84.88 522 HIS A C 1
ATOM 4085 O O . HIS A 1 522 ? -3.936 22.759 -0.678 1.00 84.88 522 HIS A O 1
ATOM 4091 N N . GLY A 1 523 ? -2.110 21.949 0.342 1.00 86.50 523 GLY A N 1
ATOM 4092 C CA . GLY A 1 523 ? -2.807 20.938 1.150 1.00 86.50 523 GLY A CA 1
ATOM 4093 C C . GLY A 1 523 ? -2.836 19.522 0.567 1.00 86.50 523 GLY A C 1
ATOM 4094 O O . GLY A 1 523 ? -3.228 18.598 1.277 1.00 86.50 523 GLY A O 1
ATOM 4095 N N . LEU A 1 524 ? -2.383 19.319 -0.674 1.00 89.31 524 LEU A N 1
ATOM 4096 C CA . LEU A 1 524 ? -2.196 17.981 -1.232 1.00 89.31 524 LEU A CA 1
ATOM 4097 C C . LEU A 1 524 ? -0.780 17.485 -0.929 1.00 89.31 524 LEU A C 1
ATOM 4099 O O . LEU A 1 524 ? 0.208 18.109 -1.314 1.00 89.31 524 LEU A O 1
ATOM 4103 N N . GLU A 1 525 ? -0.669 16.345 -0.254 1.00 90.00 525 GLU A N 1
ATOM 4104 C CA . GLU A 1 525 ? 0.630 15.713 -0.043 1.00 90.00 525 GLU A CA 1
ATOM 4105 C C . GLU A 1 525 ? 1.107 15.038 -1.324 1.00 90.00 525 GLU A C 1
ATOM 4107 O O . GLU A 1 525 ? 0.653 13.954 -1.703 1.00 90.00 525 GLU A O 1
ATOM 4112 N N . LEU A 1 526 ? 2.043 15.694 -2.000 1.00 94.12 526 LEU A N 1
ATOM 4113 C CA . LEU A 1 526 ? 2.683 15.127 -3.173 1.00 94.12 526 LEU A CA 1
ATOM 4114 C C . LEU A 1 526 ? 3.617 13.982 -2.757 1.00 94.12 526 LEU A C 1
ATOM 4116 O O . LEU A 1 526 ? 4.362 14.108 -1.778 1.00 94.12 526 LEU A O 1
ATOM 4120 N N . PRO A 1 527 ? 3.612 12.855 -3.489 1.00 95.75 527 PRO A N 1
ATOM 4121 C CA . PRO A 1 527 ? 4.519 11.752 -3.215 1.00 95.75 527 PRO A CA 1
ATOM 4122 C C . PRO A 1 527 ? 5.974 12.204 -3.381 1.00 95.75 527 PRO A C 1
ATOM 4124 O O . PRO A 1 527 ? 6.421 12.525 -4.478 1.00 95.75 527 PRO A O 1
ATOM 4127 N N . SER A 1 528 ? 6.730 12.194 -2.283 1.00 94.50 528 SER A N 1
ATOM 4128 C CA . SER A 1 528 ? 8.167 12.469 -2.307 1.00 94.50 528 SER A CA 1
ATOM 4129 C C . SER A 1 528 ? 8.958 11.167 -2.492 1.00 94.50 528 SER A C 1
ATOM 4131 O O . SER A 1 528 ? 8.711 10.213 -1.741 1.00 94.50 528 SER A O 1
ATOM 4133 N N . PRO A 1 529 ? 9.890 11.092 -3.463 1.00 96.00 529 PRO A N 1
ATOM 4134 C CA . PRO A 1 529 ? 10.816 9.974 -3.611 1.00 96.00 529 PRO A CA 1
ATOM 4135 C C . PRO A 1 529 ? 11.532 9.626 -2.303 1.00 96.00 529 PRO A C 1
ATOM 4137 O O . PRO A 1 529 ? 12.174 10.473 -1.693 1.00 96.00 529 PRO A O 1
ATOM 4140 N N . ASP A 1 530 ? 11.446 8.362 -1.881 1.00 94.88 530 ASP A N 1
ATOM 4141 C CA . ASP A 1 530 ? 12.164 7.853 -0.712 1.00 94.88 530 ASP A CA 1
ATOM 4142 C C . ASP A 1 530 ? 13.334 6.940 -1.118 1.00 94.88 530 ASP A C 1
ATOM 4144 O O . ASP A 1 530 ? 13.534 6.588 -2.284 1.00 94.88 530 ASP A O 1
ATOM 4148 N N . THR A 1 531 ? 14.127 6.499 -0.139 1.00 93.19 531 THR A N 1
ATOM 4149 C CA . THR A 1 531 ? 15.265 5.601 -0.400 1.00 93.19 531 THR A CA 1
ATOM 4150 C C . THR A 1 531 ? 14.850 4.288 -1.075 1.00 93.19 531 THR A C 1
ATOM 4152 O O . THR A 1 531 ? 15.633 3.731 -1.843 1.00 93.19 531 THR A O 1
ATOM 4155 N N . ARG A 1 532 ? 13.635 3.779 -0.821 1.00 94.94 532 ARG A N 1
ATOM 4156 C CA . ARG A 1 532 ? 13.159 2.523 -1.423 1.00 94.94 532 ARG A CA 1
ATOM 4157 C C . ARG A 1 532 ? 12.802 2.727 -2.890 1.00 94.94 532 ARG A C 1
ATOM 4159 O O . ARG A 1 532 ? 13.117 1.860 -3.703 1.00 94.94 532 ARG A O 1
ATOM 4166 N N . PHE A 1 533 ? 12.192 3.862 -3.220 1.00 97.38 533 PHE A N 1
ATOM 4167 C CA . PHE A 1 533 ? 11.928 4.272 -4.592 1.00 97.38 533 PHE A CA 1
ATOM 4168 C C . PHE A 1 533 ? 13.231 4.396 -5.385 1.00 97.38 533 PHE A C 1
ATOM 4170 O O . PHE A 1 533 ? 13.373 3.743 -6.418 1.00 97.38 533 PHE A O 1
ATOM 4177 N N . PHE A 1 534 ? 14.216 5.141 -4.866 1.00 96.75 534 PHE A N 1
ATOM 4178 C CA . PHE A 1 534 ? 15.513 5.288 -5.533 1.00 96.75 534 PHE A CA 1
ATOM 4179 C C . PHE A 1 534 ? 16.236 3.952 -5.688 1.00 96.75 534 PHE A C 1
ATOM 4181 O O . PHE A 1 534 ? 16.766 3.664 -6.756 1.00 96.75 534 PHE A O 1
ATOM 4188 N N . GLN A 1 535 ? 16.213 3.093 -4.667 1.00 95.94 535 GLN A N 1
ATOM 4189 C CA . GLN A 1 535 ? 16.788 1.756 -4.783 1.00 95.94 535 GLN A CA 1
ATOM 4190 C C . GLN A 1 535 ? 16.103 0.940 -5.891 1.00 95.94 535 GLN A C 1
ATOM 4192 O O . GLN A 1 535 ? 16.793 0.328 -6.702 1.00 95.94 535 GLN A O 1
ATOM 4197 N N . ALA A 1 536 ? 14.769 0.958 -5.966 1.00 96.81 536 ALA A N 1
ATOM 4198 C CA . ALA A 1 536 ? 14.031 0.262 -7.018 1.00 96.81 536 ALA A CA 1
ATOM 4199 C C . ALA A 1 536 ? 14.346 0.818 -8.420 1.00 96.81 536 ALA A C 1
ATOM 4201 O O . ALA A 1 536 ? 14.477 0.042 -9.367 1.00 96.81 536 ALA A O 1
ATOM 4202 N N . ALA A 1 537 ? 14.510 2.139 -8.548 1.00 97.38 537 ALA A N 1
ATOM 4203 C CA . ALA A 1 537 ? 14.914 2.794 -9.790 1.00 97.38 537 ALA A CA 1
ATOM 4204 C C . ALA A 1 537 ? 16.339 2.392 -10.211 1.00 97.38 537 ALA A C 1
ATOM 4206 O O . ALA A 1 537 ? 16.547 1.960 -11.343 1.00 97.38 537 ALA A O 1
ATOM 4207 N N . LEU A 1 538 ? 17.311 2.456 -9.294 1.00 95.88 538 LEU A N 1
ATOM 4208 C CA . LEU A 1 538 ? 18.697 2.041 -9.546 1.00 95.88 538 LEU A CA 1
ATOM 4209 C C . LEU A 1 538 ? 18.779 0.555 -9.934 1.00 95.88 538 LEU A C 1
ATOM 4211 O O . LEU A 1 538 ? 19.501 0.189 -10.864 1.00 95.88 538 LEU A O 1
ATOM 4215 N N . GLU A 1 539 ? 18.015 -0.310 -9.263 1.00 95.31 539 GLU A N 1
ATOM 4216 C CA . GLU A 1 539 ? 17.915 -1.729 -9.614 1.00 95.31 539 GLU A CA 1
ATOM 4217 C C . GLU A 1 539 ? 17.360 -1.927 -11.027 1.00 95.31 539 GLU A C 1
ATOM 4219 O O . GLU A 1 539 ? 17.921 -2.723 -11.772 1.00 95.31 539 GLU A O 1
ATOM 4224 N N . LEU A 1 540 ? 16.320 -1.189 -11.429 1.00 95.44 540 LEU A N 1
ATOM 4225 C CA . LEU A 1 540 ? 15.743 -1.290 -12.773 1.00 95.44 540 LEU A CA 1
ATOM 4226 C C . LEU A 1 540 ? 16.717 -0.810 -13.86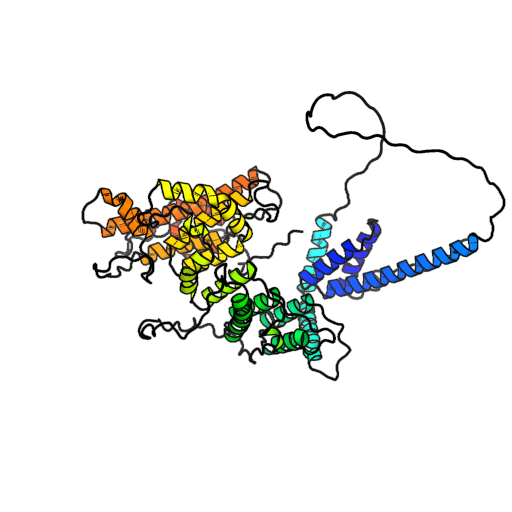0 1.00 95.44 540 LEU A C 1
ATOM 4228 O O . LEU A 1 540 ? 16.962 -1.523 -14.834 1.00 95.44 540 LEU A O 1
ATOM 4232 N N . PHE A 1 541 ? 17.286 0.386 -13.696 1.00 95.88 541 PHE A N 1
ATOM 4233 C CA . PHE A 1 541 ? 18.073 1.058 -14.741 1.00 95.88 541 PHE A CA 1
ATOM 4234 C C . PHE A 1 541 ? 19.541 0.623 -14.815 1.00 95.88 541 PHE A C 1
ATOM 4236 O O . PHE A 1 541 ? 20.248 1.007 -15.748 1.00 95.88 541 PHE A O 1
ATOM 4243 N N . SER A 1 542 ? 20.001 -0.200 -13.869 1.00 93.06 542 SER A N 1
ATOM 4244 C CA . SER A 1 542 ? 21.317 -0.856 -13.923 1.00 93.06 542 SER A CA 1
ATOM 4245 C C . SER A 1 542 ? 21.305 -2.201 -14.664 1.00 93.06 542 SER A C 1
ATOM 4247 O O . SER A 1 542 ? 22.369 -2.787 -14.905 1.00 93.06 542 SER A O 1
ATOM 4249 N N . LEU A 1 543 ? 20.122 -2.714 -15.027 1.00 91.19 543 LEU A N 1
ATOM 4250 C CA . LEU A 1 543 ? 19.993 -3.950 -15.794 1.00 91.19 543 LEU A CA 1
ATOM 4251 C C . LEU A 1 543 ? 20.435 -3.743 -17.245 1.00 91.19 543 LEU A C 1
ATOM 4253 O O . LEU A 1 543 ? 20.232 -2.690 -17.842 1.00 91.19 543 LEU A O 1
ATOM 4257 N N . LYS A 1 544 ? 21.012 -4.794 -17.835 1.00 84.44 544 LYS A N 1
ATOM 4258 C CA . LYS A 1 544 ? 21.420 -4.825 -19.241 1.00 84.44 544 LYS A CA 1
ATOM 4259 C C . LYS A 1 544 ? 20.719 -5.938 -20.009 1.00 84.44 544 LYS A C 1
ATOM 4261 O O . LYS A 1 544 ? 20.591 -7.041 -19.468 1.00 84.44 544 LYS A O 1
ATOM 4266 N N . PRO A 1 545 ? 20.391 -5.713 -21.292 1.00 80.44 545 PRO A N 1
ATOM 4267 C CA . PRO A 1 545 ? 19.965 -6.795 -22.162 1.00 80.44 545 PRO A CA 1
ATOM 4268 C C . PRO A 1 545 ? 21.143 -7.765 -22.374 1.00 80.44 545 PRO A C 1
ATOM 4270 O O . PRO A 1 545 ? 22.263 -7.346 -22.665 1.00 80.44 545 PRO A O 1
ATOM 4273 N N . GLY A 1 546 ? 20.913 -9.069 -22.190 1.00 72.75 546 GLY A N 1
ATOM 4274 C CA . GLY A 1 546 ? 21.866 -10.126 -22.563 1.00 72.75 546 GLY A CA 1
ATOM 4275 C C . GLY A 1 546 ? 23.056 -10.385 -21.624 1.00 72.75 546 GLY A C 1
ATOM 4276 O O . GLY A 1 546 ? 23.885 -11.236 -21.936 1.00 72.75 546 GLY A O 1
ATOM 4277 N N . ALA A 1 547 ? 23.158 -9.733 -20.462 1.00 62.84 547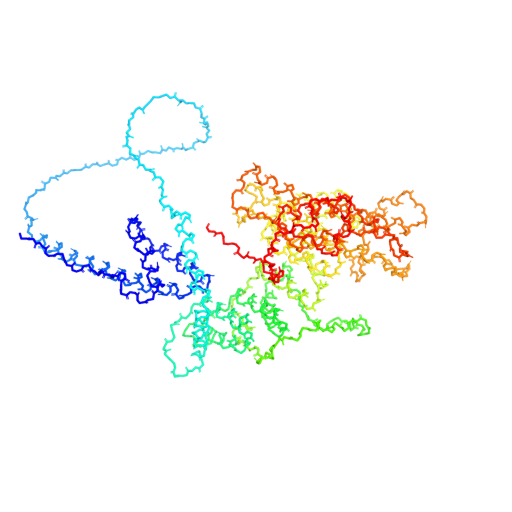 ALA A N 1
ATOM 4278 C CA . ALA A 1 547 ? 24.319 -9.853 -19.562 1.00 62.84 547 ALA A CA 1
ATOM 4279 C C . ALA A 1 547 ? 24.445 -11.193 -18.795 1.00 62.84 547 ALA A C 1
ATOM 4281 O O . ALA A 1 547 ? 25.184 -11.270 -17.816 1.00 62.84 547 ALA A O 1
ATOM 4282 N N . GLN A 1 548 ? 23.743 -12.253 -19.204 1.00 59.12 548 GLN A N 1
ATOM 4283 C CA . GLN A 1 548 ? 23.715 -13.520 -18.465 1.00 59.12 548 GLN A CA 1
ATOM 4284 C C . GLN A 1 548 ? 24.782 -14.553 -18.851 1.00 59.12 548 GLN A C 1
ATOM 4286 O O . GLN A 1 548 ? 24.846 -15.595 -18.210 1.00 59.12 548 GLN A O 1
ATOM 4291 N N . GLY A 1 549 ? 25.635 -14.287 -19.843 1.00 56.28 549 GLY A N 1
ATOM 4292 C CA . GLY A 1 549 ? 26.591 -15.294 -20.333 1.00 56.28 549 GLY A CA 1
ATOM 4293 C C . GLY A 1 549 ? 28.072 -14.939 -20.234 1.00 56.28 549 GLY A C 1
ATOM 4294 O O . GLY A 1 549 ? 28.907 -15.796 -20.491 1.00 56.28 549 GLY A O 1
ATOM 4295 N N . GLY A 1 550 ? 28.429 -13.703 -19.888 1.00 58.41 550 GLY A N 1
ATOM 4296 C CA . GLY A 1 550 ? 29.822 -13.272 -19.933 1.00 58.41 550 GLY A CA 1
ATOM 4297 C C . GLY A 1 550 ? 30.094 -12.130 -18.975 1.00 58.41 550 GLY A C 1
ATOM 4298 O O . GLY A 1 550 ? 29.271 -11.226 -18.819 1.00 58.41 550 GLY A O 1
ATOM 4299 N N . TRP A 1 551 ? 31.262 -12.180 -18.342 1.00 51.06 551 TRP A N 1
ATOM 4300 C CA . TRP A 1 551 ? 31.831 -11.112 -17.527 1.00 51.06 551 TRP A CA 1
ATOM 4301 C C . TRP A 1 551 ? 32.143 -9.902 -18.412 1.00 51.06 551 TRP A C 1
ATOM 4303 O O . TRP A 1 551 ? 33.292 -9.610 -18.718 1.00 51.06 551 TRP A O 1
ATOM 4313 N N . SER A 1 552 ? 31.110 -9.203 -18.876 1.00 59.47 552 SER A N 1
ATOM 4314 C CA . SER A 1 552 ? 31.309 -7.913 -19.518 1.00 59.47 552 SER A CA 1
ATOM 4315 C C . SER A 1 552 ? 31.867 -6.953 -18.454 1.00 59.47 552 SER A C 1
ATOM 4317 O O . SER A 1 552 ? 31.351 -6.957 -17.326 1.00 59.47 552 SER A O 1
ATOM 4319 N N . PRO A 1 553 ? 32.923 -6.174 -18.756 1.00 67.50 553 PRO A N 1
ATOM 4320 C CA . PRO A 1 553 ? 33.578 -5.294 -17.794 1.00 67.50 553 PRO A CA 1
ATOM 4321 C C . PRO A 1 553 ? 32.569 -4.436 -17.022 1.00 67.50 553 PRO A C 1
ATOM 4323 O O . PRO A 1 553 ? 31.630 -3.879 -17.599 1.00 67.50 553 PRO A O 1
ATOM 4326 N N . ARG A 1 554 ? 32.756 -4.329 -15.697 1.00 60.84 554 ARG A N 1
ATOM 4327 C CA . ARG A 1 554 ? 31.833 -3.623 -14.784 1.00 60.84 554 ARG A CA 1
ATOM 4328 C C . ARG A 1 554 ? 31.568 -2.166 -15.195 1.00 60.84 554 ARG A C 1
ATOM 4330 O O . ARG A 1 554 ? 30.479 -1.668 -14.930 1.00 60.84 554 ARG A O 1
ATOM 4337 N N . SER A 1 555 ? 32.498 -1.535 -15.914 1.00 60.38 555 SER A N 1
ATOM 4338 C CA . SER A 1 555 ? 32.386 -0.173 -16.459 1.00 60.38 555 SER A CA 1
ATOM 4339 C C . SER A 1 555 ? 31.276 0.008 -17.501 1.00 60.38 555 SER A C 1
ATOM 4341 O O . SER A 1 555 ? 30.886 1.131 -17.798 1.00 60.38 555 SER A O 1
ATOM 4343 N N . SER A 1 556 ? 30.724 -1.074 -18.055 1.00 71.12 556 SER A N 1
ATOM 4344 C CA . SER A 1 556 ? 29.741 -0.968 -19.132 1.00 71.12 556 SER A CA 1
ATOM 4345 C C . SER A 1 556 ? 28.307 -0.711 -18.631 1.00 71.12 556 SER A C 1
ATOM 4347 O O . SER A 1 556 ? 27.464 -0.330 -19.433 1.00 71.12 556 SER A O 1
ATOM 4349 N N . ARG A 1 557 ? 27.972 -0.930 -17.345 1.00 80.94 557 ARG A N 1
ATOM 4350 C CA . ARG A 1 557 ? 26.577 -0.897 -16.813 1.00 80.94 557 ARG A CA 1
ATOM 4351 C C . ARG A 1 557 ? 25.973 0.492 -16.583 1.00 80.94 557 ARG A C 1
ATOM 4353 O O . ARG A 1 557 ? 24.849 0.580 -16.102 1.00 80.94 557 ARG A O 1
ATOM 4360 N N . TRP A 1 558 ? 26.688 1.548 -16.941 1.00 90.25 558 TRP A N 1
ATOM 4361 C CA . TRP A 1 558 ? 26.166 2.908 -16.889 1.00 90.25 558 TRP A CA 1
ATOM 4362 C C . TRP A 1 558 ? 25.076 3.134 -17.950 1.00 90.25 558 TRP A C 1
ATOM 4364 O O . TRP A 1 558 ? 25.175 2.638 -19.075 1.00 90.25 558 TRP A O 1
ATOM 4374 N N . THR A 1 559 ? 24.044 3.895 -17.585 1.00 91.88 559 THR A N 1
ATOM 4375 C CA . THR A 1 559 ? 23.023 4.424 -18.498 1.00 91.88 559 THR A CA 1
ATOM 4376 C C . THR A 1 559 ? 22.747 5.888 -18.131 1.00 91.88 559 THR A C 1
ATOM 4378 O O . THR A 1 559 ? 22.879 6.233 -16.954 1.00 91.88 559 THR A O 1
ATOM 4381 N N . PRO A 1 560 ? 22.328 6.748 -19.080 1.00 93.81 560 PRO A N 1
ATOM 4382 C CA . PRO A 1 560 ? 21.950 8.129 -18.764 1.00 93.81 560 PRO A CA 1
ATOM 4383 C C . PRO A 1 560 ? 20.870 8.206 -17.676 1.00 93.81 560 PRO A C 1
ATOM 4385 O O . PRO A 1 560 ? 20.973 9.002 -16.751 1.00 93.81 560 PRO A O 1
ATOM 4388 N N . MET A 1 561 ? 19.895 7.291 -17.723 1.00 95.50 561 MET A N 1
ATOM 4389 C CA . MET A 1 561 ? 18.834 7.206 -16.718 1.00 95.50 561 MET A CA 1
ATOM 4390 C C . MET A 1 561 ? 19.370 6.871 -15.319 1.00 95.50 561 MET A C 1
ATOM 4392 O O . MET A 1 561 ? 18.895 7.405 -14.322 1.00 95.50 561 MET A O 1
ATOM 4396 N N . LEU A 1 562 ? 20.371 5.988 -15.217 1.00 95.06 562 LEU A N 1
ATOM 4397 C CA . LEU A 1 562 ? 21.003 5.664 -13.936 1.00 95.06 562 LEU A CA 1
ATOM 4398 C C . LEU A 1 562 ? 21.677 6.898 -13.317 1.00 95.06 562 LEU A C 1
ATOM 4400 O O . LEU A 1 562 ? 21.614 7.079 -12.101 1.00 95.06 562 LEU A O 1
ATOM 4404 N N . GLN A 1 563 ? 22.315 7.728 -14.147 1.00 94.75 563 GLN A N 1
ATOM 4405 C CA . GLN A 1 563 ? 22.928 8.977 -13.709 1.00 94.75 563 GLN A CA 1
ATOM 4406 C C . GLN A 1 563 ? 21.875 9.994 -13.259 1.00 94.75 563 GLN A C 1
ATOM 4408 O O . GLN A 1 563 ? 22.002 10.517 -12.157 1.00 94.75 563 GLN A O 1
ATOM 4413 N N . GLU A 1 564 ? 20.811 10.200 -14.039 1.00 95.50 564 GLU A N 1
ATOM 4414 C CA . GLU A 1 564 ? 19.705 11.097 -13.670 1.00 95.50 564 GLU A CA 1
ATOM 4415 C 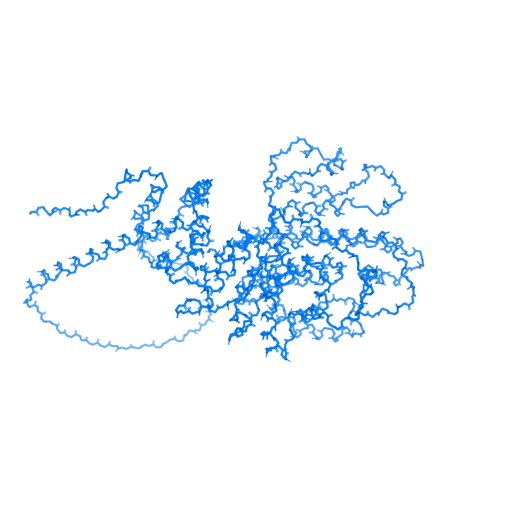C . GLU A 1 564 ? 19.099 10.713 -12.309 1.00 95.50 564 GLU A C 1
ATOM 4417 O O . GLU A 1 564 ? 18.920 11.557 -11.430 1.00 95.50 564 GLU A O 1
ATOM 4422 N N . VAL A 1 565 ? 18.848 9.417 -12.087 1.00 95.75 565 VAL A N 1
ATOM 4423 C CA . VAL A 1 565 ? 18.344 8.915 -10.800 1.00 95.75 565 VAL A CA 1
ATOM 4424 C C . VAL A 1 565 ? 19.325 9.204 -9.663 1.00 95.75 565 VAL A C 1
ATOM 4426 O O . VAL A 1 565 ? 18.897 9.591 -8.578 1.00 95.75 565 VAL A O 1
ATOM 4429 N N . ALA A 1 566 ? 20.631 9.028 -9.883 1.00 94.38 566 ALA A N 1
ATOM 4430 C CA . ALA A 1 566 ? 21.654 9.307 -8.874 1.00 94.38 566 ALA A CA 1
ATOM 4431 C C . ALA A 1 566 ? 21.763 10.806 -8.544 1.00 94.38 566 ALA A C 1
ATOM 4433 O O . ALA A 1 566 ? 21.904 11.164 -7.372 1.00 94.38 566 ALA A O 1
ATOM 4434 N N . GLU A 1 567 ? 21.650 11.672 -9.550 1.00 93.56 567 GLU A N 1
ATOM 4435 C CA . GLU A 1 567 ? 21.667 13.128 -9.397 1.00 93.56 567 GLU A CA 1
ATOM 4436 C C . GLU A 1 567 ? 20.462 13.615 -8.588 1.00 93.56 567 GLU A C 1
ATOM 4438 O O . GLU A 1 567 ? 20.639 14.334 -7.602 1.00 93.56 567 GLU A O 1
ATOM 4443 N N . VAL A 1 568 ? 19.253 13.151 -8.923 1.00 93.50 568 VAL A N 1
ATOM 4444 C CA . VAL A 1 568 ? 18.030 13.480 -8.168 1.00 93.50 568 VAL A CA 1
ATOM 4445 C C . VAL A 1 568 ? 18.069 12.895 -6.755 1.00 93.50 568 VAL A C 1
ATOM 4447 O O . VAL A 1 568 ? 17.634 13.534 -5.796 1.00 93.50 568 VAL A O 1
ATOM 4450 N N . MET A 1 569 ? 18.627 11.696 -6.583 1.00 93.31 569 MET A N 1
ATOM 4451 C CA . MET A 1 569 ? 18.802 11.091 -5.262 1.00 93.31 569 MET A CA 1
ATOM 4452 C C . MET A 1 569 ? 19.692 11.966 -4.364 1.00 93.31 569 MET A C 1
ATOM 4454 O O . MET A 1 569 ? 19.336 12.227 -3.216 1.00 93.31 569 MET A O 1
ATOM 4458 N N . VAL A 1 570 ? 20.813 12.479 -4.882 1.00 92.06 570 VAL A N 1
ATOM 4459 C CA . VAL A 1 570 ? 21.707 13.354 -4.103 1.00 92.06 570 VAL A CA 1
ATOM 4460 C C . VAL A 1 570 ? 21.119 14.746 -3.893 1.00 92.06 570 VAL A C 1
ATOM 4462 O O . VAL A 1 570 ? 21.229 15.264 -2.781 1.00 92.06 570 VAL A O 1
ATOM 4465 N N . SER A 1 571 ? 20.440 15.329 -4.885 1.00 91.06 571 SER A N 1
ATOM 4466 C CA . SER A 1 571 ? 19.791 16.640 -4.725 1.00 91.06 571 SER A CA 1
ATOM 4467 C C . SER A 1 571 ? 18.654 16.617 -3.695 1.00 91.06 571 SER A C 1
ATOM 4469 O O . SER A 1 571 ? 18.405 17.616 -3.025 1.00 91.06 571 SER A O 1
ATOM 4471 N N . THR A 1 572 ? 18.017 15.459 -3.497 1.00 91.12 572 THR A N 1
ATOM 4472 C CA . THR A 1 572 ? 17.002 15.229 -2.452 1.00 91.12 572 THR A CA 1
ATOM 4473 C C . THR A 1 572 ? 17.592 14.815 -1.096 1.00 91.12 572 THR A C 1
ATOM 4475 O O . THR A 1 572 ? 16.850 14.542 -0.153 1.00 91.12 572 THR A O 1
ATOM 4478 N N . GLY A 1 573 ? 18.923 14.791 -0.953 1.00 90.88 573 GLY A N 1
ATOM 4479 C CA . GLY A 1 573 ? 19.609 14.492 0.309 1.00 90.88 573 GLY A CA 1
ATOM 4480 C C . GLY A 1 573 ? 19.782 12.999 0.610 1.00 90.88 573 GLY A C 1
ATOM 4481 O O . GLY A 1 573 ? 20.118 12.630 1.739 1.00 90.88 573 GLY A O 1
ATOM 4482 N N . HIS A 1 574 ? 19.579 12.118 -0.373 1.00 90.50 574 HIS A N 1
ATOM 4483 C CA . HIS A 1 574 ? 19.797 10.681 -0.233 1.00 90.50 574 HIS A CA 1
ATOM 4484 C C . HIS A 1 574 ? 21.164 10.257 -0.817 1.00 90.50 574 HIS A C 1
ATOM 4486 O O . HIS A 1 574 ? 21.510 10.613 -1.942 1.00 90.50 574 HIS A O 1
ATOM 4492 N N . PRO A 1 575 ? 21.978 9.463 -0.096 1.00 91.38 575 PRO A N 1
ATOM 4493 C CA . PRO A 1 575 ? 23.276 9.025 -0.603 1.00 91.38 575 PRO A CA 1
ATOM 4494 C C . PRO A 1 575 ? 23.147 7.848 -1.575 1.00 91.38 575 PRO A C 1
ATOM 4496 O O . PRO A 1 575 ? 22.456 6.872 -1.278 1.00 91.38 575 PRO A O 1
ATOM 4499 N N . VAL A 1 576 ? 23.906 7.861 -2.675 1.00 91.94 576 VAL A N 1
ATOM 4500 C CA . VAL A 1 576 ? 23.958 6.715 -3.599 1.00 91.94 576 VAL A CA 1
ATOM 4501 C C . VAL A 1 576 ? 24.481 5.468 -2.862 1.00 91.94 576 VAL A C 1
ATOM 4503 O O . VAL A 1 576 ? 25.555 5.536 -2.234 1.00 91.94 576 VAL A O 1
ATOM 4506 N N . PRO A 1 577 ? 23.782 4.313 -2.929 1.00 92.56 577 PRO A N 1
ATOM 4507 C CA . PRO A 1 577 ? 24.229 3.096 -2.262 1.00 92.56 577 PRO A CA 1
ATOM 4508 C C . PRO A 1 577 ? 25.593 2.642 -2.793 1.00 92.56 577 PRO A C 1
ATOM 4510 O O . PRO A 1 577 ? 25.864 2.723 -3.992 1.00 92.56 577 PRO A O 1
ATOM 4513 N N . SER A 1 578 ? 26.453 2.121 -1.914 1.00 89.12 578 SER A N 1
ATOM 4514 C CA . SER A 1 578 ? 27.827 1.708 -2.256 1.00 89.12 578 SER A CA 1
ATOM 4515 C C . SER A 1 578 ? 27.891 0.745 -3.447 1.00 89.12 578 SER A C 1
ATOM 4517 O O . SER A 1 578 ? 28.784 0.865 -4.285 1.00 89.12 578 SER A O 1
ATOM 4519 N N . GLY A 1 579 ? 26.898 -0.142 -3.573 1.00 90.38 579 GLY A N 1
ATOM 4520 C CA . GLY A 1 579 ? 26.762 -1.079 -4.688 1.00 90.38 579 GLY A CA 1
ATOM 4521 C C . GLY A 1 579 ? 26.624 -0.426 -6.066 1.00 90.38 579 GLY A C 1
ATOM 4522 O O . GLY A 1 579 ? 26.975 -1.065 -7.048 1.00 90.38 579 GLY A O 1
ATOM 4523 N N . PHE A 1 580 ? 26.196 0.837 -6.161 1.00 91.81 580 PHE A N 1
ATOM 4524 C CA . PHE A 1 580 ? 26.031 1.556 -7.433 1.00 91.81 580 PHE A CA 1
ATOM 4525 C C . PHE A 1 580 ? 27.112 2.611 -7.686 1.00 91.81 580 PHE A C 1
ATOM 4527 O O . PHE A 1 580 ? 27.296 3.017 -8.827 1.00 91.81 580 PHE A O 1
ATOM 4534 N N . ARG A 1 581 ? 27.881 3.023 -6.668 1.00 89.94 581 ARG A N 1
ATOM 4535 C CA . ARG A 1 581 ? 28.889 4.096 -6.807 1.00 89.94 581 ARG A CA 1
ATOM 4536 C C . ARG A 1 581 ? 29.926 3.805 -7.885 1.00 89.94 581 ARG A C 1
ATOM 4538 O O . ARG A 1 581 ? 30.279 4.696 -8.641 1.00 89.94 581 ARG A O 1
ATOM 4545 N N . HIS A 1 582 ? 30.364 2.551 -7.992 1.00 88.81 582 HIS A N 1
ATOM 4546 C CA . HIS A 1 582 ? 31.336 2.126 -9.003 1.00 88.81 582 HIS A CA 1
ATOM 4547 C C . HIS A 1 582 ? 30.838 2.288 -10.451 1.00 88.81 582 HIS A C 1
ATOM 4549 O O . HIS A 1 582 ? 31.651 2.274 -11.366 1.00 88.81 582 HIS A O 1
ATOM 4555 N N . LEU A 1 583 ? 29.524 2.432 -10.663 1.00 90.44 583 LEU A N 1
ATOM 4556 C CA . LEU A 1 583 ? 28.930 2.689 -11.978 1.00 90.44 583 LEU A CA 1
ATOM 4557 C C . LEU A 1 583 ? 28.969 4.172 -12.371 1.00 90.44 583 LEU A C 1
ATOM 4559 O O . LEU A 1 583 ? 28.691 4.493 -13.522 1.00 90.44 583 LEU A O 1
ATOM 4563 N N . LEU A 1 584 ? 29.285 5.056 -11.421 1.00 90.25 584 LEU A N 1
ATOM 4564 C CA . LEU A 1 584 ? 29.290 6.513 -11.586 1.00 90.25 584 LEU A CA 1
ATOM 4565 C C . LEU A 1 584 ? 30.708 7.111 -11.549 1.00 90.25 584 LEU A C 1
ATOM 4567 O O . LEU A 1 584 ? 30.882 8.292 -11.841 1.00 90.25 584 LEU A O 1
ATOM 4571 N N . VAL A 1 585 ? 31.720 6.307 -11.195 1.00 86.62 585 VAL A N 1
ATOM 4572 C CA . VAL A 1 585 ? 33.134 6.717 -11.216 1.00 86.62 585 VAL A CA 1
ATOM 4573 C C . VAL A 1 585 ? 33.514 7.138 -12.641 1.00 86.62 585 VAL A C 1
ATOM 4575 O O . VAL A 1 585 ? 33.080 6.511 -13.605 1.00 86.62 585 VAL A O 1
ATOM 4578 N N . ASP A 1 586 ? 34.261 8.238 -12.758 1.00 84.81 586 ASP A N 1
ATOM 4579 C CA . ASP A 1 586 ? 34.680 8.893 -14.013 1.00 84.81 586 ASP A CA 1
ATOM 4580 C C . ASP A 1 586 ? 33.545 9.494 -14.866 1.00 84.81 586 ASP A C 1
ATOM 4582 O O . ASP A 1 586 ? 33.790 10.019 -15.952 1.00 84.81 586 ASP A O 1
ATOM 4586 N N . ARG A 1 587 ? 32.292 9.423 -14.397 1.00 85.06 587 ARG A N 1
ATOM 4587 C CA . ARG A 1 587 ? 31.110 9.951 -15.104 1.00 85.06 587 ARG A CA 1
ATOM 4588 C C . ARG A 1 587 ? 30.395 11.060 -14.339 1.00 85.06 587 ARG A C 1
ATOM 4590 O O . ARG A 1 587 ? 29.763 11.903 -14.963 1.00 85.06 587 ARG A O 1
ATOM 4597 N N . TRP A 1 588 ? 30.500 11.063 -13.010 1.00 84.44 588 TRP A N 1
ATOM 4598 C CA . TRP A 1 588 ? 29.859 12.052 -12.150 1.00 84.44 588 TRP A CA 1
ATOM 4599 C C . TRP A 1 588 ? 30.746 12.406 -10.946 1.00 84.44 588 TRP A C 1
ATOM 4601 O O . TRP A 1 588 ? 30.860 11.646 -9.981 1.00 84.44 588 TRP A O 1
ATOM 4611 N N . GLU A 1 589 ? 31.400 13.568 -11.014 1.00 73.50 589 GLU A N 1
ATOM 4612 C CA . GLU A 1 589 ? 32.358 14.044 -10.003 1.00 73.50 589 GLU A CA 1
ATOM 4613 C C . GLU A 1 589 ? 31.733 14.519 -8.671 1.00 73.50 589 GLU A C 1
ATOM 4615 O O . GLU A 1 589 ? 32.270 14.150 -7.621 1.00 73.50 589 GLU A O 1
ATOM 4620 N N . PRO A 1 590 ? 30.602 15.262 -8.639 1.00 67.56 590 PRO A N 1
ATOM 4621 C CA . PRO A 1 590 ? 30.106 15.878 -7.399 1.00 67.56 590 PRO A CA 1
ATOM 4622 C C . PRO A 1 590 ? 29.665 14.889 -6.306 1.00 67.56 590 PRO A C 1
ATOM 4624 O O . PRO A 1 590 ? 29.595 15.248 -5.133 1.00 67.56 590 PRO A O 1
ATOM 4627 N N . GLY A 1 591 ? 29.348 13.641 -6.665 1.00 59.53 591 GLY A N 1
ATOM 4628 C CA . GLY A 1 591 ? 28.500 12.780 -5.837 1.00 59.53 591 GLY A CA 1
ATOM 4629 C C . GLY A 1 591 ? 29.151 11.566 -5.178 1.00 59.53 591 GLY A C 1
ATOM 4630 O O . GLY A 1 591 ? 28.426 10.765 -4.598 1.00 59.53 591 GLY A O 1
ATOM 4631 N N . THR A 1 592 ? 30.472 11.353 -5.252 1.00 63.59 592 THR A N 1
ATOM 4632 C CA . THR A 1 592 ? 31.074 10.096 -4.735 1.00 63.59 592 THR A CA 1
ATOM 4633 C C . THR A 1 592 ? 31.727 10.198 -3.355 1.00 63.59 592 THR A C 1
ATOM 4635 O O . THR A 1 592 ? 31.882 9.164 -2.694 1.00 63.59 592 THR A O 1
ATOM 4638 N N . ARG A 1 593 ? 32.092 11.403 -2.889 1.00 67.31 593 ARG A N 1
ATOM 4639 C CA . ARG A 1 593 ? 32.969 11.577 -1.709 1.00 67.31 593 ARG A CA 1
ATOM 4640 C C . ARG A 1 593 ? 32.373 12.366 -0.538 1.00 67.31 593 ARG A C 1
ATOM 4642 O O . ARG A 1 593 ? 32.863 12.207 0.577 1.00 67.31 593 ARG A O 1
ATOM 4649 N N . HIS A 1 594 ? 31.292 13.122 -0.734 1.00 66.56 594 HIS A N 1
ATOM 4650 C CA . HIS A 1 594 ? 30.683 13.934 0.326 1.00 66.56 594 HIS A CA 1
ATOM 4651 C C . HIS A 1 594 ? 29.181 13.677 0.423 1.00 66.56 594 HIS A C 1
ATOM 4653 O O . HIS A 1 594 ? 28.407 14.147 -0.402 1.00 66.56 594 HIS A O 1
ATOM 4659 N N . PHE A 1 595 ? 28.763 12.928 1.443 1.00 68.25 595 PHE A N 1
ATOM 4660 C CA . PHE A 1 595 ? 27.347 12.753 1.749 1.00 68.25 595 PHE A CA 1
ATOM 4661 C C . PHE A 1 595 ? 27.043 13.365 3.109 1.00 68.25 595 PHE A C 1
ATOM 4663 O O . PHE A 1 595 ? 27.732 13.080 4.092 1.00 68.25 595 PHE A O 1
ATOM 4670 N N . ALA A 1 596 ? 25.976 14.161 3.166 1.00 68.81 596 ALA A N 1
ATOM 4671 C CA . ALA A 1 596 ? 25.330 14.485 4.426 1.00 68.81 596 ALA A CA 1
ATOM 4672 C C . ALA A 1 596 ? 24.949 13.186 5.158 1.00 68.81 596 ALA A C 1
ATOM 4674 O O . ALA A 1 596 ? 24.769 12.125 4.546 1.00 68.81 596 ALA A O 1
ATOM 4675 N N . ARG A 1 597 ? 24.849 13.257 6.490 1.00 74.06 597 ARG A N 1
ATOM 4676 C CA . ARG A 1 597 ? 24.429 12.114 7.308 1.00 74.06 597 ARG A CA 1
ATOM 4677 C C . ARG A 1 597 ? 23.107 11.570 6.737 1.00 74.06 597 ARG A C 1
ATOM 4679 O O . ARG A 1 597 ? 22.208 12.376 6.504 1.00 74.06 597 ARG A O 1
ATOM 4686 N N . PRO A 1 598 ? 22.979 10.250 6.493 1.00 66.62 598 PRO A N 1
ATOM 4687 C CA . PRO A 1 598 ? 21.793 9.708 5.844 1.00 66.62 598 PRO A CA 1
ATOM 4688 C C . PRO A 1 598 ? 20.536 10.123 6.614 1.00 66.62 598 PRO A C 1
ATOM 4690 O O . PRO A 1 598 ? 20.549 10.022 7.849 1.00 66.62 598 PRO A O 1
ATOM 4693 N N . PRO A 1 599 ? 19.456 10.543 5.933 1.00 71.69 599 PRO A N 1
ATOM 4694 C CA . PRO A 1 599 ? 18.183 10.750 6.603 1.00 71.69 599 PRO A CA 1
ATOM 4695 C C . PRO A 1 599 ? 17.780 9.455 7.317 1.00 71.69 599 PRO A C 1
ATOM 4697 O O . PRO A 1 599 ? 18.034 8.345 6.834 1.00 71.69 599 PRO A O 1
ATOM 4700 N N . THR A 1 600 ? 17.187 9.583 8.502 1.00 75.06 600 THR A N 1
ATOM 4701 C CA . THR A 1 600 ? 16.710 8.440 9.280 1.00 75.06 600 THR A CA 1
ATOM 4702 C C . THR A 1 600 ? 15.697 7.654 8.452 1.00 75.06 600 THR A C 1
ATOM 4704 O O . THR A 1 600 ? 14.591 8.112 8.178 1.00 75.06 600 THR A O 1
ATOM 4707 N N . LEU A 1 601 ? 16.094 6.452 8.021 1.00 68.19 601 LEU A N 1
ATOM 4708 C CA . LEU A 1 601 ? 15.254 5.605 7.180 1.00 68.19 601 LEU A CA 1
ATOM 4709 C C . LEU A 1 601 ? 13.931 5.303 7.881 1.00 68.19 601 LEU A C 1
ATOM 4711 O O . LEU A 1 601 ? 13.913 4.763 8.991 1.00 68.19 601 LEU A O 1
ATOM 4715 N N . ASN A 1 602 ? 12.821 5.562 7.192 1.00 64.56 602 ASN A N 1
ATOM 4716 C CA . ASN A 1 602 ? 11.516 5.125 7.654 1.00 64.56 602 ASN A CA 1
ATOM 4717 C C . ASN A 1 602 ? 11.435 3.588 7.574 1.00 64.56 602 ASN A C 1
ATOM 4719 O O . ASN A 1 602 ? 11.310 2.983 6.503 1.00 64.56 602 ASN A O 1
ATOM 4723 N N . ARG A 1 603 ? 11.526 2.935 8.736 1.00 65.75 603 ARG A N 1
ATOM 4724 C CA . ARG A 1 603 ? 11.432 1.472 8.875 1.00 65.75 603 ARG A CA 1
ATOM 4725 C C . ARG A 1 603 ? 9.992 0.967 8.985 1.00 65.75 603 ARG A C 1
ATOM 4727 O O . ARG A 1 603 ? 9.790 -0.225 9.205 1.00 65.75 603 ARG A O 1
ATOM 4734 N N . SER A 1 604 ? 8.993 1.832 8.818 1.00 54.06 604 SER A N 1
ATOM 4735 C CA . SER A 1 604 ? 7.592 1.414 8.860 1.00 54.06 604 SER A CA 1
ATOM 4736 C C . SER A 1 604 ? 7.294 0.397 7.739 1.00 54.06 604 SER A C 1
ATOM 4738 O O . SER A 1 604 ? 7.800 0.543 6.615 1.00 54.06 604 SER A O 1
ATOM 4740 N N . PRO A 1 605 ? 6.510 -0.664 8.016 1.00 56.34 605 PRO A N 1
ATOM 4741 C CA . PRO A 1 605 ? 6.065 -1.601 6.986 1.00 56.34 605 PRO A CA 1
ATOM 4742 C C . PRO A 1 605 ? 5.226 -0.884 5.915 1.00 56.34 605 PRO A C 1
ATOM 4744 O O . PRO A 1 605 ? 4.494 0.047 6.241 1.00 56.34 605 PRO A O 1
ATOM 4747 N N . PHE A 1 606 ? 5.266 -1.356 4.661 1.00 51.78 606 PHE A N 1
ATOM 4748 C CA . PHE A 1 606 ? 4.559 -0.758 3.507 1.00 51.78 606 PHE A CA 1
ATOM 4749 C C . PHE A 1 606 ? 3.057 -0.503 3.719 1.00 51.78 606 PHE A C 1
ATOM 4751 O O . PHE A 1 606 ? 2.474 0.355 3.069 1.00 51.78 606 PHE A O 1
ATOM 4758 N N . ALA A 1 607 ? 2.418 -1.244 4.626 1.00 42.97 607 ALA A N 1
ATOM 4759 C CA . ALA A 1 607 ? 0.995 -1.095 4.906 1.00 42.97 607 ALA A CA 1
ATOM 4760 C C . ALA A 1 607 ? 0.649 0.199 5.668 1.00 42.97 607 ALA A C 1
ATOM 4762 O O . ALA A 1 607 ? -0.525 0.554 5.755 1.00 42.97 607 ALA A O 1
ATOM 4763 N N . TYR A 1 608 ? 1.623 0.885 6.276 1.00 46.31 608 TYR A N 1
ATOM 4764 C CA . TYR A 1 608 ? 1.399 2.070 7.108 1.00 46.31 608 TYR A CA 1
ATOM 4765 C C . TYR A 1 608 ? 1.745 3.328 6.322 1.00 46.31 608 TYR A C 1
ATOM 4767 O O . TYR A 1 608 ? 2.854 3.840 6.446 1.00 46.31 608 TYR A O 1
ATOM 4775 N N . SER A 1 609 ? 0.779 3.849 5.560 1.00 37.97 609 SER A N 1
ATOM 4776 C CA . SER A 1 609 ? 0.798 5.287 5.292 1.00 37.97 609 SER A CA 1
ATOM 4777 C C . SER A 1 609 ? 0.794 5.999 6.638 1.00 37.97 609 SER A C 1
ATOM 4779 O O . SER A 1 609 ? 0.070 5.591 7.557 1.00 37.97 609 SER A O 1
ATOM 4781 N N . HIS A 1 610 ? 1.585 7.061 6.765 1.00 44.41 610 HIS A N 1
ATOM 4782 C CA . HIS A 1 610 ? 1.279 8.058 7.778 1.00 44.41 610 HIS A CA 1
ATOM 4783 C C . HIS A 1 610 ? -0.153 8.504 7.487 1.00 44.41 610 HIS A C 1
ATOM 4785 O O . HIS A 1 610 ? -0.468 8.871 6.356 1.00 44.41 610 HIS A O 1
ATOM 4791 N N . VAL A 1 611 ? -1.064 8.341 8.448 1.00 37.50 611 VAL A N 1
ATOM 4792 C CA . VAL A 1 611 ? -2.374 8.983 8.337 1.00 37.50 611 VAL A CA 1
ATOM 4793 C C . VAL A 1 611 ? -2.077 10.451 8.548 1.00 37.50 611 VAL A C 1
ATOM 4795 O O . VAL A 1 611 ? -1.945 10.902 9.690 1.00 37.50 611 VAL A O 1
ATOM 4798 N N . VAL A 1 612 ? -1.867 11.166 7.451 1.00 39.94 612 VAL A N 1
ATOM 4799 C CA . VAL A 1 612 ? -1.739 12.606 7.530 1.00 39.94 612 VAL A CA 1
ATOM 4800 C C . VAL A 1 612 ? -3.123 13.143 7.807 1.00 39.94 612 VAL A C 1
ATOM 4802 O O . VAL A 1 612 ? -4.124 12.782 7.191 1.00 39.94 612 VAL A O 1
ATOM 4805 N N . LYS A 1 613 ? -3.179 13.890 8.900 1.00 34.22 613 LYS A N 1
ATOM 4806 C CA . LYS A 1 613 ? -4.403 14.468 9.409 1.00 34.22 613 LYS A CA 1
ATOM 4807 C C . LYS A 1 613 ? -4.776 15.586 8.447 1.00 34.22 613 LYS A C 1
ATOM 4809 O O . LYS A 1 613 ? -4.029 16.552 8.362 1.00 34.22 613 LYS A O 1
ATOM 4814 N N . ASN A 1 614 ? -5.934 15.482 7.804 1.00 28.12 614 ASN A N 1
ATOM 4815 C CA . ASN A 1 614 ? -6.633 16.678 7.347 1.00 28.12 614 ASN A CA 1
ATOM 4816 C C . ASN A 1 614 ? -6.956 17.479 8.618 1.00 28.12 614 ASN A C 1
ATOM 4818 O O . ASN A 1 614 ? -7.823 17.075 9.400 1.00 28.12 614 ASN A O 1
ATOM 4822 N N . THR A 1 615 ? -6.137 18.489 8.908 1.00 31.27 615 THR A N 1
ATOM 4823 C CA . THR A 1 615 ? -6.378 19.486 9.959 1.00 31.27 615 THR A CA 1
ATOM 4824 C C . THR A 1 615 ? -7.390 20.504 9.496 1.00 31.27 615 THR A C 1
ATOM 4826 O O . THR A 1 615 ? -7.240 20.950 8.339 1.00 31.27 615 THR A O 1
#

Foldseek 3Di:
DDDPDDDDPCPDLVVPPDVLLSVLVVVVVVVVVVPDDDDPVVLCVVLVVCVVVVNVVSSVSNVVVVVVVVVVVVVVVVVVVVVVVVVVVPDDDDDDDDDDDDDDDDDDDDDDDDDDDDDDDDDDDDDDPDDDDDPPPVVVVVSVVSSVVVVVPPVVVVVSLVVLVVLLVVLPDPPDDDDPDDDPVNLLVSLCCCLPVVVELPSNLSSLCSQAPVDPDRHFDALSNLLSQLQSCLVSVNVLRNVLSLLLLVVLVVVPCPPQDDLRDDPPVPPDDPPPPVPPPPPVLPPCPPPDDHPDDNDHDPCSSHPPDRHDDALSNSLSVLSSCVSVLNLVVCVVCVCSVQVVLLLQDDPPVPPDDPVNSVVVNPPCVLVSLQVVLRSAQLSLLSNLLSCLSLLQLRSSVSSVVSLVSSLVLQPPPPSYPPHHRADHALSNLLSLLSSLLVQLVVLPPPPVPPPDDDDDVNDPPSDPPVLVPLLVVVVVDDDDVRSLVSSVSSLVVSLVSNVCSVVVLVVVVVVCVVVVVPPYDRHDDDPSSLVSQLSSQQDDRPPPPDCDDPQPSDDPSNVVSCVVCVVVQHADDPVCLVNCPPPDDPHNPDGDDHDDHDPDPSSDDPPDDPD

Secondary structure (DSSP, 8-state):
------------GGG-SSHHHHHHHHHHHHHHHTT----HHHHHHHHHHHHHTT-HHHHHHHHHHHHHHHHHHHHHHHHHHHHHHHHTTS-------------------------------------------PPPHHHHHHHHHHHHHHHHSHHHHHHHHHHHHHHHHHTT-TTS-------HHHHHHHHHIIIIIS--HHHHHHHHHIIIIISSSPPPP-HHHHHHHHHHHHHHT-HHHHHHHHHHHHHHHHHHTTSS--SS----TTSS----TTSS------S---SS---S-----HHHHS-SS-----HHHHHHHHHHHHHHT-HHHHHHHHHHH-GGGGTS--TTSTT--HHHHHHHHHHHHHHHHHHHHHHHHHHHHHHHHHHHHHT-HHHHHHHHHHHHHHHHHHHSTTS-SS-------HHHHHHHHHHHHHHHHHHTS-----TT----TTS-----HHHHHHHHHHHTT--S--HHHHHHHHHHHHHHHHHHHHHHHHHHHHHHHHTT-TT-------HHHHHHHHHHHT--TTTTSS---GGGG--HHHHHHHHHHHHTTPPPPHHHHTTTTTT-STTSS--PPPP------TT--------

Organism: NCBI:txid98765